Protein AF-A0A5B0EFL8-F1 (afdb_monomer_lite)

Structure (mmCIF, N/CA/C/O backbone):
data_AF-A0A5B0EFL8-F1
#
_entry.id   AF-A0A5B0EFL8-F1
#
loop_
_atom_site.group_PDB
_atom_site.id
_atom_site.type_symbol
_atom_site.label_atom_id
_atom_site.label_alt_id
_atom_site.label_comp_id
_atom_site.label_asym_id
_atom_site.label_entity_id
_atom_site.label_seq_id
_atom_site.pdbx_PDB_ins_code
_atom_site.Cartn_x
_atom_site.Cartn_y
_atom_site.Cartn_z
_atom_site.occupancy
_atom_site.B_iso_or_equiv
_atom_site.auth_seq_id
_atom_site.auth_comp_id
_atom_site.auth_asym_id
_atom_site.auth_atom_id
_atom_site.pdbx_PDB_model_num
ATOM 1 N N . MET A 1 1 ? -24.958 27.674 -2.130 1.00 35.22 1 MET A N 1
ATOM 2 C CA . MET A 1 1 ? -24.716 26.488 -1.284 1.00 35.22 1 MET A CA 1
ATOM 3 C C . MET A 1 1 ? -23.571 26.845 -0.361 1.00 35.22 1 MET A C 1
ATOM 5 O O . MET A 1 1 ? -22.534 27.268 -0.853 1.00 35.22 1 MET A O 1
ATOM 9 N N . LEU A 1 2 ? -23.809 26.840 0.949 1.00 29.62 2 LEU A N 1
ATOM 10 C CA . LEU A 1 2 ? -22.799 27.182 1.948 1.00 29.62 2 LEU A CA 1
ATOM 11 C C . LEU A 1 2 ? -21.729 26.087 1.943 1.00 29.62 2 LEU A C 1
ATOM 13 O O . LEU A 1 2 ? -22.039 24.929 2.210 1.00 29.62 2 LEU A O 1
ATOM 17 N N . SER A 1 3 ? -20.500 26.464 1.591 1.00 31.02 3 SER A N 1
ATOM 18 C CA . SER A 1 3 ? -19.302 25.664 1.837 1.00 31.02 3 SER A CA 1
ATOM 19 C C . SER A 1 3 ? -19.265 25.340 3.331 1.00 31.02 3 SER A C 1
ATOM 21 O O . SER A 1 3 ? -19.205 26.244 4.166 1.00 31.02 3 SER A O 1
ATOM 23 N N . ALA A 1 4 ? -19.389 24.058 3.675 1.00 35.78 4 ALA A N 1
ATOM 24 C CA . ALA A 1 4 ? -19.019 23.597 4.998 1.00 35.78 4 ALA A CA 1
ATOM 25 C C . ALA A 1 4 ? -17.503 23.775 5.078 1.00 35.78 4 ALA A C 1
ATOM 27 O O . ALA A 1 4 ? -16.767 23.024 4.443 1.00 35.78 4 ALA A O 1
ATOM 28 N N . SER A 1 5 ? -17.045 24.808 5.786 1.00 37.91 5 SER A N 1
ATOM 29 C CA . SER A 1 5 ? -15.624 24.985 6.059 1.00 37.91 5 SER A CA 1
ATOM 30 C C . SER A 1 5 ? -15.110 23.693 6.688 1.00 37.91 5 SER A C 1
ATOM 32 O O . SER A 1 5 ? -15.596 23.310 7.760 1.00 37.91 5 SER A O 1
ATOM 34 N N . ALA A 1 6 ? -14.164 23.022 6.027 1.00 47.41 6 ALA A N 1
ATOM 35 C CA . ALA A 1 6 ? -13.347 22.010 6.677 1.00 47.41 6 ALA A CA 1
ATOM 36 C C . ALA A 1 6 ? -12.839 22.629 7.986 1.00 47.41 6 ALA A C 1
ATOM 38 O O . ALA A 1 6 ? -12.359 23.766 7.989 1.00 47.41 6 ALA A O 1
ATOM 39 N N . GLY A 1 7 ? -13.070 21.955 9.115 1.00 50.75 7 GLY A N 1
ATOM 40 C CA . GLY A 1 7 ? -12.547 22.438 10.389 1.00 50.75 7 GLY A CA 1
ATOM 41 C C . GLY A 1 7 ? -11.042 22.636 10.244 1.00 50.75 7 GLY A C 1
ATOM 42 O O . GLY A 1 7 ? -10.388 21.802 9.621 1.00 50.75 7 GLY A O 1
ATOM 43 N N . ALA A 1 8 ? -10.510 23.743 10.770 1.00 55.50 8 ALA A N 1
ATOM 44 C CA . ALA A 1 8 ? -9.067 23.932 10.820 1.00 55.50 8 ALA A CA 1
ATOM 45 C C . ALA A 1 8 ? -8.446 22.698 11.484 1.00 55.50 8 ALA A C 1
ATOM 47 O O . ALA A 1 8 ? -8.938 22.237 12.519 1.00 55.50 8 ALA A O 1
ATOM 48 N N . ALA A 1 9 ? -7.437 22.126 10.840 1.00 62.19 9 ALA A N 1
ATOM 49 C CA . ALA A 1 9 ? -6.835 20.911 11.337 1.00 62.19 9 ALA A CA 1
ATOM 50 C C . ALA A 1 9 ? -6.060 21.182 12.642 1.00 62.19 9 ALA A C 1
ATOM 52 O O . ALA A 1 9 ? -5.507 22.272 12.810 1.00 62.19 9 ALA A O 1
ATOM 53 N N . PRO A 1 10 ? -6.072 20.236 13.595 1.00 71.56 10 PRO A N 1
ATOM 54 C CA . PRO A 1 10 ? -5.514 20.453 14.920 1.00 71.56 10 PRO A CA 1
ATOM 55 C C . PRO A 1 10 ? -3.985 20.549 14.897 1.00 71.56 10 PRO A C 1
ATOM 57 O O . PRO A 1 10 ? -3.297 19.889 14.111 1.00 71.56 10 PRO A O 1
ATOM 60 N N . THR A 1 11 ? -3.438 21.328 15.832 1.00 76.62 11 THR A N 1
ATOM 61 C CA . THR A 1 11 ? -2.026 21.191 16.207 1.00 76.62 11 THR A CA 1
ATOM 62 C C . THR A 1 11 ? -1.789 19.809 16.831 1.00 76.62 11 THR A C 1
ATOM 64 O O . THR A 1 11 ? -2.735 19.166 17.289 1.00 76.62 11 THR A O 1
ATOM 67 N N . GLN A 1 12 ? -0.537 19.348 16.907 1.00 74.19 12 GLN A N 1
ATOM 68 C CA . GLN A 1 12 ? -0.219 18.079 17.577 1.00 74.19 12 GLN A CA 1
ATOM 69 C C . GLN A 1 12 ? -0.734 18.041 19.030 1.00 74.19 12 GLN A C 1
ATOM 71 O O . GLN A 1 12 ? -1.305 17.045 19.458 1.00 74.19 12 GLN A O 1
ATOM 76 N N . THR A 1 13 ? -0.623 19.146 19.772 1.00 73.06 13 THR A N 1
ATOM 77 C CA . THR A 1 13 ? -1.128 19.245 21.152 1.00 73.06 13 THR A CA 1
ATOM 78 C C . THR A 1 13 ? -2.651 19.109 21.232 1.00 73.06 13 THR A C 1
ATOM 80 O O . THR A 1 13 ? -3.166 18.446 22.131 1.00 73.06 13 THR A O 1
ATOM 83 N N . ASP A 1 14 ? -3.379 19.718 20.292 1.00 80.31 14 ASP A N 1
ATOM 84 C CA . ASP A 1 14 ? -4.843 19.618 20.240 1.00 80.31 14 ASP A CA 1
ATOM 85 C C . ASP A 1 14 ? -5.295 18.211 19.826 1.00 80.31 14 ASP A C 1
ATOM 87 O O . ASP A 1 14 ? -6.308 17.709 20.319 1.00 80.31 14 ASP A O 1
ATOM 91 N N . TRP A 1 15 ? -4.532 17.566 18.936 1.00 86.00 15 TRP A N 1
ATOM 92 C CA . TRP A 1 15 ? -4.745 16.178 18.541 1.00 86.00 15 TRP A CA 1
ATOM 93 C C . TRP A 1 15 ? -4.615 15.240 19.740 1.00 86.00 15 TRP A C 1
ATOM 95 O O . TRP A 1 15 ? -5.556 14.510 20.035 1.00 86.00 15 TRP A O 1
ATOM 105 N N . GLU A 1 16 ? -3.506 15.315 20.475 1.00 84.25 16 GLU A N 1
ATOM 106 C CA . GLU A 1 16 ? -3.230 14.453 21.629 1.00 84.25 16 GLU A CA 1
ATOM 107 C C . GLU A 1 16 ? -4.337 14.502 22.695 1.00 84.25 16 GLU A C 1
ATOM 109 O O . GLU A 1 16 ? -4.700 13.477 23.270 1.00 84.25 16 GLU A O 1
ATOM 114 N N . ALA A 1 17 ? -4.932 15.675 22.928 1.00 83.25 17 ALA A N 1
ATOM 115 C CA . ALA A 1 17 ? -6.014 15.839 23.899 1.00 83.25 17 ALA A CA 1
ATOM 116 C C . ALA A 1 17 ? -7.379 15.308 23.412 1.00 83.25 17 ALA A C 1
ATOM 118 O O . ALA A 1 17 ? -8.238 14.974 24.230 1.00 83.25 17 ALA A O 1
ATOM 119 N N . GLY A 1 18 ? -7.613 15.283 22.096 1.00 85.25 18 GLY A N 1
ATOM 120 C CA . GLY A 1 18 ? -8.904 14.932 21.492 1.00 85.25 18 GLY A CA 1
ATOM 121 C C . GLY A 1 18 ? -8.961 13.550 20.836 1.00 85.25 18 GLY A C 1
ATOM 122 O O . GLY A 1 18 ? -10.064 13.071 20.529 1.00 85.25 18 GLY A O 1
ATOM 123 N N . ALA A 1 19 ? -7.798 12.935 20.613 1.00 91.25 19 ALA A N 1
ATOM 124 C CA . ALA A 1 19 ? -7.632 11.668 19.926 1.00 91.25 19 ALA A CA 1
ATOM 125 C C . ALA A 1 19 ? -8.473 10.566 20.573 1.00 91.25 19 ALA A C 1
ATOM 127 O O . ALA A 1 19 ? -8.547 10.424 21.795 1.00 91.25 19 ALA A O 1
ATOM 128 N N . TYR A 1 20 ? -9.135 9.778 19.733 1.00 95.88 20 TYR A N 1
ATOM 129 C CA . TYR A 1 20 ? -9.899 8.633 20.194 1.00 95.88 20 TYR A CA 1
ATOM 130 C C . TYR A 1 20 ? -8.955 7.447 20.398 1.00 95.88 20 TYR A C 1
ATOM 132 O O . TYR A 1 20 ? -8.673 6.716 19.452 1.00 95.88 20 TYR A O 1
ATOM 140 N N . ARG A 1 21 ? -8.428 7.297 21.618 1.00 96.06 21 ARG A N 1
ATOM 141 C CA . ARG A 1 21 ? -7.567 6.165 21.972 1.00 96.06 21 ARG A CA 1
ATOM 142 C C . ARG A 1 21 ? -8.402 4.959 22.376 1.00 96.06 21 ARG A C 1
ATOM 144 O O . ARG A 1 21 ? -9.306 5.102 23.194 1.00 96.06 21 ARG A O 1
ATOM 151 N N . GLY A 1 22 ? -8.109 3.801 21.800 1.00 96.25 22 GLY A N 1
ATOM 152 C CA . GLY A 1 22 ? -8.983 2.644 21.923 1.00 96.25 22 GLY A CA 1
ATOM 153 C C . GLY A 1 22 ? -8.516 1.434 21.129 1.00 96.25 22 GLY A C 1
ATOM 154 O O . GLY A 1 22 ? -7.419 1.434 20.579 1.00 96.25 22 GLY A O 1
ATOM 155 N N . ALA A 1 23 ? -9.367 0.418 21.048 1.00 96.69 23 ALA A N 1
ATOM 156 C CA . ALA A 1 23 ? -9.103 -0.817 20.315 1.00 96.69 23 ALA A CA 1
ATOM 157 C C . ALA A 1 23 ? -10.392 -1.377 19.695 1.00 96.69 23 ALA A C 1
ATOM 159 O O . ALA A 1 23 ? -11.478 -0.842 19.891 1.00 96.69 23 ALA A O 1
ATOM 160 N N . VAL A 1 24 ? -10.270 -2.461 18.933 1.00 97.50 24 VAL A N 1
ATOM 161 C CA . VAL A 1 24 ? -11.430 -3.248 18.494 1.00 97.50 24 VAL A CA 1
ATOM 162 C C . VAL A 1 24 ? -12.003 -4.008 19.697 1.00 97.50 24 VAL A C 1
ATOM 164 O O . VAL A 1 24 ? -11.246 -4.594 20.469 1.00 97.50 24 VAL A O 1
ATOM 167 N N . ASP A 1 25 ? -13.329 -4.021 19.839 1.00 98.06 25 ASP A N 1
ATOM 168 C CA . ASP A 1 25 ? -14.038 -4.725 20.913 1.00 98.06 25 ASP A CA 1
ATOM 169 C C . ASP A 1 25 ? -14.225 -6.199 20.533 1.00 98.06 25 ASP A C 1
ATOM 171 O O . ASP A 1 25 ? -15.032 -6.539 19.663 1.00 98.06 25 ASP A O 1
ATOM 175 N N . VAL A 1 26 ? -13.451 -7.087 21.152 1.00 96.69 26 VAL A N 1
ATOM 176 C CA . VAL A 1 26 ? -13.504 -8.528 20.884 1.00 96.69 26 VAL A CA 1
ATOM 177 C C . VAL A 1 26 ? -14.197 -9.228 22.045 1.00 96.69 26 VAL A C 1
ATOM 179 O O . VAL A 1 26 ? -13.673 -9.292 23.155 1.00 96.69 26 VAL A O 1
ATOM 182 N N . VAL A 1 27 ? -15.363 -9.812 21.771 1.00 95.56 27 VAL A N 1
ATOM 183 C CA . VAL A 1 27 ? -16.124 -10.584 22.755 1.00 95.56 27 VAL A CA 1
ATOM 184 C C . VAL A 1 27 ? -15.704 -12.044 22.657 1.00 95.56 27 VAL A C 1
ATOM 186 O O . VAL A 1 27 ? -16.065 -12.745 21.708 1.00 95.56 27 VAL A O 1
ATOM 189 N N . GLU A 1 28 ? -14.930 -12.509 23.635 1.00 91.50 28 GLU A N 1
ATOM 190 C CA . GLU A 1 28 ? -14.456 -13.892 23.694 1.00 91.50 28 GLU A CA 1
ATOM 191 C C . GLU A 1 28 ? -15.612 -14.905 23.746 1.00 91.50 28 GLU A C 1
ATOM 193 O O . GLU A 1 28 ? -16.683 -14.655 24.305 1.00 91.50 28 GLU A O 1
ATOM 198 N N . SER A 1 29 ? -15.389 -16.085 23.166 1.00 83.50 29 SER A N 1
ATOM 199 C CA . SER A 1 29 ? -16.346 -17.189 23.243 1.00 83.50 29 SER A CA 1
ATOM 200 C C . SER A 1 29 ? -16.198 -17.953 24.562 1.00 83.50 29 SER A C 1
ATOM 202 O O . SER A 1 29 ? -15.108 -18.399 24.912 1.00 83.50 29 SER A O 1
ATOM 204 N N . ASN A 1 30 ? -17.310 -18.187 25.266 1.00 71.00 30 ASN A N 1
ATOM 205 C CA . ASN A 1 30 ? -17.339 -18.913 26.546 1.00 71.00 30 ASN A CA 1
ATOM 206 C C . ASN A 1 30 ? -17.584 -20.436 26.405 1.00 71.00 30 ASN A C 1
ATOM 208 O O . ASN A 1 30 ? -17.946 -21.101 27.378 1.00 71.00 30 ASN A O 1
ATOM 212 N N . GLY A 1 31 ? -17.422 -21.016 25.210 1.00 63.00 31 GLY A N 1
ATOM 213 C CA . GLY A 1 31 ? -17.633 -22.448 24.961 1.00 63.00 31 GLY A CA 1
ATOM 214 C C . GLY A 1 31 ? -17.134 -22.903 23.589 1.00 63.00 31 GLY A C 1
ATOM 215 O O . GLY A 1 31 ? -16.746 -22.073 22.775 1.00 63.00 31 GLY A O 1
ATOM 216 N N . ALA A 1 32 ? -17.154 -24.221 23.336 1.00 56.34 32 ALA A N 1
ATOM 217 C CA . ALA A 1 32 ? -16.738 -24.810 22.060 1.00 56.34 32 ALA A CA 1
ATOM 218 C C . ALA A 1 32 ? -17.628 -24.295 20.920 1.00 56.34 32 ALA A C 1
ATOM 220 O O . ALA A 1 32 ? -18.741 -24.783 20.718 1.00 56.34 32 ALA A O 1
ATOM 221 N N . ASN A 1 33 ? -17.144 -23.277 20.213 1.00 55.66 33 ASN A N 1
ATOM 222 C CA . ASN A 1 33 ? -17.902 -22.589 19.181 1.00 55.66 33 ASN A CA 1
ATOM 223 C C . ASN A 1 33 ? -17.413 -23.069 17.817 1.00 55.66 33 ASN A C 1
ATOM 225 O O . ASN A 1 33 ? -16.315 -22.736 17.385 1.00 55.66 33 ASN A O 1
ATOM 229 N N . ASN A 1 34 ? -18.231 -23.886 17.158 1.00 57.81 34 ASN A N 1
ATOM 230 C CA . ASN A 1 34 ? -17.995 -24.351 15.794 1.00 57.81 34 ASN A CA 1
ATOM 231 C C . ASN A 1 34 ? -18.783 -23.445 14.832 1.00 57.81 34 ASN A C 1
ATOM 233 O O . ASN A 1 34 ? -19.701 -23.898 14.152 1.00 57.81 34 ASN A O 1
ATOM 237 N N . GLN A 1 35 ? -18.531 -22.134 14.911 1.00 69.75 35 GLN A N 1
ATOM 238 C CA . GLN A 1 35 ? -19.211 -21.149 14.074 1.00 69.75 35 GLN A CA 1
ATOM 239 C C . GLN A 1 35 ? -18.484 -21.005 12.740 1.00 69.75 35 GLN A C 1
ATOM 241 O O . GLN A 1 35 ? -17.308 -20.655 12.698 1.00 69.75 35 GLN A O 1
ATOM 246 N N . ASP A 1 36 ? -19.224 -21.218 11.654 1.00 87.25 36 ASP A N 1
ATOM 247 C CA . ASP A 1 36 ? -18.754 -21.001 10.280 1.00 87.25 36 ASP A CA 1
ATOM 248 C C . ASP A 1 36 ? -18.812 -19.509 9.877 1.00 87.25 36 ASP A C 1
ATOM 250 O O . ASP A 1 36 ? -18.511 -19.139 8.739 1.00 87.25 36 ASP A O 1
ATOM 254 N N . SER A 1 37 ? -19.218 -18.636 10.804 1.00 93.00 37 SER A N 1
ATOM 255 C CA . SER A 1 37 ? -19.466 -17.211 10.593 1.00 93.00 37 SER A CA 1
ATOM 256 C C . SER A 1 37 ? -18.965 -16.373 11.769 1.00 93.00 37 SER A C 1
ATOM 258 O O . SER A 1 37 ? -19.219 -16.702 12.925 1.00 93.00 37 SER A O 1
ATOM 260 N N . LEU A 1 38 ? -18.305 -15.255 11.472 1.00 95.56 38 LEU A N 1
ATOM 261 C CA . LEU A 1 38 ? -17.997 -14.199 12.426 1.00 95.56 38 LEU A CA 1
ATOM 262 C C . LEU A 1 38 ? -19.050 -13.099 12.311 1.00 95.56 38 LEU A C 1
ATOM 264 O O . LEU A 1 38 ? -19.380 -12.649 11.214 1.00 95.56 38 LEU A O 1
ATOM 268 N N . GLN A 1 39 ? -19.527 -12.632 13.454 1.00 97.44 39 GLN A N 1
ATOM 269 C CA . GLN A 1 39 ? -20.514 -11.566 13.553 1.00 97.44 39 GLN A CA 1
ATOM 270 C C . GLN A 1 39 ? -19.994 -10.417 14.413 1.00 97.44 39 GLN A C 1
ATOM 272 O O . GLN A 1 39 ? -19.024 -10.557 15.161 1.00 97.44 39 GLN A O 1
ATOM 277 N N . GLY A 1 40 ? -20.670 -9.280 14.340 1.00 98.12 40 GLY A N 1
ATOM 278 C CA . GLY A 1 40 ? -20.381 -8.152 15.210 1.00 98.12 40 GLY A CA 1
ATOM 279 C C . GLY A 1 40 ? -21.231 -6.939 14.894 1.00 98.12 40 GLY A C 1
ATOM 280 O O . GLY A 1 40 ? -22.156 -6.996 14.080 1.00 98.12 40 GLY A O 1
ATOM 281 N N . VAL A 1 41 ? -20.906 -5.833 15.554 1.00 98.69 41 VAL A N 1
ATOM 282 C CA . VAL A 1 41 ? -21.591 -4.552 15.395 1.00 98.69 41 VAL A CA 1
ATOM 283 C C . VAL A 1 41 ? -20.576 -3.459 15.091 1.00 98.69 41 VAL A C 1
ATOM 285 O O . VAL A 1 41 ? -19.554 -3.348 15.759 1.00 98.69 41 VAL A O 1
ATOM 288 N N . VAL A 1 42 ? -20.863 -2.618 14.104 1.00 98.81 42 VAL A N 1
ATOM 289 C CA . VAL A 1 42 ? -20.188 -1.325 13.948 1.00 98.81 42 VAL A CA 1
ATOM 290 C C . VAL A 1 42 ? -21.038 -0.282 14.664 1.00 98.81 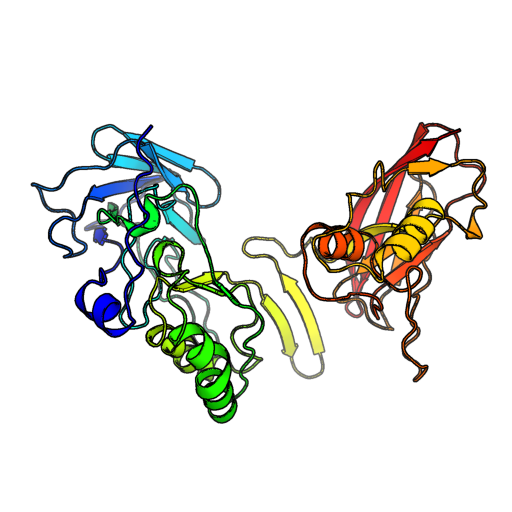42 VAL A C 1
ATOM 292 O O . VAL A 1 42 ? -22.233 -0.180 14.378 1.00 98.81 42 VAL A O 1
ATOM 295 N N . PHE A 1 43 ? -20.470 0.479 15.596 1.00 98.62 43 PHE A N 1
ATOM 296 C CA . PHE A 1 43 ? -21.246 1.372 16.463 1.00 98.62 43 PHE A CA 1
ATOM 297 C C . PHE A 1 43 ? -20.586 2.730 16.687 1.00 98.62 43 PHE A C 1
ATOM 299 O O . PHE A 1 43 ? -19.385 2.904 16.501 1.00 98.62 43 PHE A O 1
ATOM 306 N N . ASP A 1 44 ? -21.426 3.700 17.038 1.00 98.25 44 ASP A N 1
ATOM 307 C CA . ASP A 1 44 ? -21.050 5.052 17.435 1.00 98.25 44 ASP A CA 1
ATOM 308 C C . ASP A 1 44 ? -20.638 5.022 18.913 1.00 98.25 44 ASP A C 1
ATOM 310 O O . ASP A 1 44 ? -21.500 5.095 19.792 1.00 98.25 44 ASP A O 1
ATOM 314 N N . ASP A 1 45 ? -19.338 4.859 19.165 1.00 98.06 45 ASP A N 1
ATOM 315 C CA . ASP A 1 45 ? -18.744 4.906 20.499 1.00 98.06 45 ASP A CA 1
ATOM 316 C C . ASP A 1 45 ? -18.671 6.369 20.956 1.00 98.06 45 ASP A C 1
ATOM 318 O O . ASP A 1 45 ? -17.755 7.147 20.638 1.00 98.06 45 ASP A O 1
ATOM 322 N N . THR A 1 46 ? -19.723 6.770 21.660 1.00 96.62 46 THR A N 1
ATOM 323 C CA . THR A 1 46 ? -19.939 8.157 22.075 1.00 96.62 46 THR A CA 1
ATOM 324 C C . THR A 1 46 ? -19.164 8.503 23.336 1.00 96.62 46 THR A C 1
ATOM 326 O O . THR A 1 46 ? -18.851 9.677 23.556 1.00 96.62 46 THR A O 1
ATOM 329 N N . ASN A 1 47 ? -18.861 7.501 24.164 1.00 95.88 47 ASN A N 1
ATOM 330 C CA . ASN A 1 47 ? -18.127 7.680 25.412 1.00 95.88 47 ASN A CA 1
ATOM 331 C C . ASN A 1 47 ? -16.618 7.402 25.260 1.00 95.88 47 ASN A C 1
ATOM 333 O O . ASN A 1 47 ? -15.851 7.751 26.159 1.00 95.88 47 ASN A O 1
ATOM 337 N N . LYS A 1 48 ? -16.206 6.881 24.098 1.00 96.81 48 LYS A N 1
ATOM 338 C CA . LYS A 1 48 ? -14.832 6.571 23.704 1.00 96.81 48 LYS A CA 1
ATOM 339 C C . LYS A 1 48 ? -14.177 5.495 24.577 1.00 96.81 48 LYS A C 1
ATOM 341 O O . LYS A 1 48 ? -12.982 5.596 24.856 1.00 96.81 48 LYS A O 1
ATOM 346 N N . ASN A 1 49 ? -14.927 4.490 25.025 1.00 96.88 49 ASN A N 1
ATOM 347 C CA . ASN A 1 49 ? -14.404 3.395 25.851 1.00 96.88 49 ASN A CA 1
ATOM 348 C C . ASN A 1 49 ? -14.019 2.132 25.056 1.00 96.88 49 ASN A C 1
ATOM 350 O O . ASN A 1 49 ? -13.453 1.213 25.644 1.00 96.88 49 ASN A O 1
ATOM 354 N N . SER A 1 50 ? -14.285 2.101 23.746 1.00 97.38 50 SER A N 1
ATOM 355 C CA . SER A 1 50 ? -14.053 0.965 22.844 1.00 97.38 50 SER A CA 1
ATOM 356 C C . SER A 1 50 ? -14.815 -0.309 23.199 1.00 97.38 50 SER A C 1
ATOM 358 O O . SER A 1 50 ? -14.352 -1.393 22.866 1.00 97.38 50 SER A O 1
ATOM 360 N N . VAL A 1 51 ? -15.959 -0.209 23.871 1.00 97.38 51 VAL A N 1
ATOM 361 C CA . VAL A 1 51 ? -16.791 -1.350 24.263 1.00 97.38 51 VAL A CA 1
ATOM 362 C C . VAL A 1 51 ? -18.226 -1.057 23.867 1.00 97.38 51 VAL A C 1
ATOM 364 O O . VAL A 1 51 ? -18.737 0.017 24.156 1.00 97.38 51 VAL A O 1
ATOM 367 N N . LEU A 1 52 ? -18.899 -2.013 23.224 1.00 97.38 52 LEU A N 1
ATOM 368 C CA . LEU A 1 52 ? -20.295 -1.820 22.844 1.00 97.38 52 LEU A CA 1
ATOM 369 C C . LEU A 1 52 ? -21.199 -1.735 24.085 1.00 97.38 52 LEU A C 1
ATOM 371 O O . LEU A 1 52 ? -21.533 -2.753 24.700 1.00 97.38 52 LEU A O 1
ATOM 375 N N . ASP A 1 53 ? -21.666 -0.529 24.403 1.00 96.06 53 ASP A N 1
ATOM 376 C CA . ASP A 1 53 ? -22.619 -0.296 25.486 1.00 96.06 53 ASP A CA 1
ATOM 377 C C . ASP A 1 53 ? -24.083 -0.356 25.010 1.00 96.06 53 ASP A C 1
ATOM 379 O O . ASP A 1 53 ? -24.437 -0.035 23.875 1.00 96.06 53 ASP A O 1
ATOM 383 N N . GLY A 1 54 ? -25.001 -0.725 25.911 1.00 93.38 54 GLY A N 1
ATOM 384 C CA . GLY A 1 54 ? -26.422 -0.916 25.572 1.00 93.38 54 GLY A CA 1
ATOM 385 C C . GLY A 1 54 ? -27.178 0.350 25.135 1.00 93.38 54 GLY A C 1
ATOM 386 O O . GLY A 1 54 ? -28.301 0.251 24.640 1.00 93.38 54 GLY A O 1
ATOM 387 N N . ASN A 1 55 ? -26.603 1.536 25.341 1.00 92.25 55 ASN A N 1
ATOM 388 C CA . ASN A 1 55 ? -27.139 2.830 24.912 1.00 92.25 55 ASN A CA 1
ATOM 389 C C . ASN A 1 55 ? -26.494 3.358 23.621 1.00 92.25 55 ASN A C 1
ATOM 391 O O . ASN A 1 55 ? -26.918 4.409 23.133 1.00 92.25 55 ASN A O 1
ATOM 395 N N . GLU A 1 56 ? -25.495 2.665 23.078 1.00 96.44 56 GLU A N 1
ATOM 396 C CA . GLU A 1 56 ? -24.777 3.104 21.890 1.00 96.44 56 GLU A CA 1
ATOM 397 C C . GLU A 1 56 ? -25.446 2.635 20.609 1.00 96.44 56 GLU A C 1
ATOM 399 O O . GLU A 1 56 ? -26.083 1.582 20.513 1.00 96.44 56 GLU A O 1
ATOM 404 N N . ARG A 1 57 ? -25.372 3.504 19.606 1.00 97.19 57 ARG A N 1
ATOM 405 C CA . ARG A 1 57 ? -26.131 3.345 18.376 1.00 97.19 57 ARG A CA 1
ATOM 406 C C . ARG A 1 57 ? -25.284 2.606 17.353 1.00 97.19 57 ARG A C 1
ATOM 408 O O . ARG A 1 57 ? -24.218 3.079 16.974 1.00 97.19 57 ARG A O 1
ATOM 415 N N . GLY A 1 58 ? -25.823 1.523 16.806 1.00 97.75 58 GLY A N 1
ATOM 416 C CA . GLY A 1 58 ? -25.249 0.878 15.630 1.00 97.75 58 GLY A CA 1
ATOM 417 C C . GLY A 1 58 ? -25.225 1.784 14.393 1.00 97.75 58 GLY A C 1
ATOM 418 O O . GLY A 1 58 ? -26.127 2.597 14.155 1.00 97.75 58 GLY A O 1
ATOM 419 N N . LEU A 1 59 ? -24.186 1.638 13.580 1.00 98.19 59 LEU A N 1
ATOM 420 C CA . LEU A 1 59 ? -23.971 2.400 12.359 1.00 98.19 59 LEU A CA 1
ATOM 421 C C . LEU A 1 59 ? -24.454 1.600 11.156 1.00 98.19 59 LEU A C 1
ATOM 423 O O . LEU A 1 59 ? -23.825 0.624 10.770 1.00 98.19 59 LEU A O 1
ATOM 427 N N . ASN A 1 60 ? -25.568 2.032 10.568 1.00 98.12 60 ASN A N 1
ATOM 428 C CA . ASN A 1 60 ? -26.137 1.457 9.349 1.00 98.12 60 ASN A CA 1
ATOM 429 C C . ASN A 1 60 ? -25.310 1.821 8.111 1.00 98.12 60 ASN A C 1
ATOM 431 O O . ASN A 1 60 ? -24.939 2.986 7.948 1.00 98.12 60 ASN A O 1
ATOM 435 N N . GLY A 1 61 ? -25.098 0.857 7.217 1.00 97.44 61 GLY A N 1
ATOM 436 C CA . GLY A 1 61 ? -24.419 1.078 5.942 1.00 97.44 61 GLY A CA 1
ATOM 437 C C . GLY A 1 61 ? -22.891 1.130 6.019 1.00 97.44 61 GLY A C 1
ATOM 438 O O . GLY A 1 61 ? -22.261 1.490 5.029 1.00 97.44 61 GLY A O 1
ATOM 439 N N . ALA A 1 62 ? -22.289 0.799 7.162 1.00 98.00 62 ALA A N 1
ATOM 440 C CA . ALA A 1 62 ? -20.847 0.608 7.265 1.00 98.00 62 ALA A CA 1
ATOM 441 C C . ALA A 1 62 ? -20.446 -0.704 6.577 1.00 98.00 62 ALA A C 1
ATOM 443 O O . ALA A 1 62 ? -21.196 -1.680 6.598 1.00 98.00 62 ALA A O 1
ATOM 444 N N . GLU A 1 63 ? -19.265 -0.735 5.969 1.00 97.88 63 GLU A N 1
ATOM 445 C CA . GLU A 1 63 ? -18.758 -1.925 5.287 1.00 97.88 63 GLU A CA 1
ATOM 446 C C . GLU A 1 63 ? -17.707 -2.624 6.145 1.00 97.88 63 GLU A C 1
ATOM 448 O O . GLU A 1 63 ? -16.786 -1.990 6.660 1.00 97.88 63 GLU A O 1
ATOM 453 N N . VAL A 1 64 ? -17.837 -3.941 6.272 1.00 97.56 64 VAL A N 1
ATOM 454 C CA . VAL A 1 64 ? -16.883 -4.807 6.967 1.00 97.56 64 VAL A CA 1
ATOM 455 C C . VAL A 1 64 ? -16.451 -5.913 6.016 1.00 97.56 64 VAL A C 1
ATOM 457 O O . VAL A 1 64 ? -17.282 -6.507 5.330 1.00 97.56 64 VAL A O 1
ATOM 460 N N . SER A 1 65 ? -15.154 -6.198 5.962 1.00 94.44 65 SER A N 1
ATOM 461 C CA . SER A 1 65 ? -14.578 -7.196 5.063 1.00 94.44 65 SER A CA 1
ATOM 462 C C . SER A 1 65 ? -13.696 -8.183 5.811 1.00 94.44 65 SER A C 1
ATOM 464 O O . SER A 1 65 ? -12.998 -7.809 6.746 1.00 94.44 65 SER A O 1
ATOM 466 N N . ASN A 1 66 ? -13.693 -9.440 5.366 1.00 86.44 66 ASN A N 1
ATOM 467 C CA . ASN A 1 66 ? -12.730 -10.469 5.783 1.00 86.44 66 ASN A CA 1
ATOM 468 C C . ASN A 1 66 ? -11.644 -10.722 4.713 1.00 86.44 66 ASN A C 1
ATOM 470 O O . ASN A 1 66 ? -11.034 -11.790 4.670 1.00 86.44 66 ASN A O 1
ATOM 474 N N . GLY A 1 67 ? -11.482 -9.791 3.766 1.00 83.31 67 GLY A N 1
ATOM 475 C CA . GLY A 1 67 ? -10.577 -9.912 2.618 1.00 83.31 67 GLY A CA 1
ATOM 476 C C . GLY A 1 67 ? -11.123 -10.737 1.444 1.00 83.31 67 GLY A C 1
ATOM 477 O O . GLY A 1 67 ? -10.553 -10.682 0.360 1.00 83.31 67 GLY A O 1
ATOM 478 N N . ARG A 1 68 ? -12.233 -11.473 1.614 1.00 83.88 68 ARG A N 1
ATOM 479 C CA . ARG A 1 68 ? -12.890 -12.252 0.537 1.00 83.88 68 ARG A CA 1
ATOM 480 C C . ARG A 1 68 ? -14.330 -11.828 0.266 1.00 83.88 68 ARG A C 1
ATOM 482 O O . ARG A 1 68 ? -14.829 -11.984 -0.849 1.00 83.88 68 ARG A O 1
ATOM 489 N N . LYS A 1 69 ? -15.028 -11.358 1.294 1.00 82.25 69 LYS A N 1
ATOM 490 C CA . LYS A 1 69 ? -16.421 -10.913 1.258 1.00 82.25 69 LYS A CA 1
ATOM 491 C C . LYS A 1 69 ? -16.544 -9.586 1.982 1.00 82.25 69 LYS A C 1
ATOM 493 O O . LYS A 1 69 ? -15.807 -9.333 2.929 1.00 82.25 69 LYS A O 1
ATOM 498 N N . ILE A 1 70 ? -17.510 -8.793 1.535 1.00 92.12 70 ILE A N 1
ATOM 499 C CA . ILE A 1 70 ? -17.912 -7.535 2.155 1.00 92.12 70 ILE A CA 1
ATOM 500 C C . ILE A 1 70 ? -19.339 -7.722 2.670 1.00 92.12 70 ILE A C 1
ATOM 502 O O . ILE A 1 70 ? -20.195 -8.233 1.944 1.00 92.12 70 ILE A O 1
ATOM 506 N N . ALA A 1 71 ? -19.577 -7.319 3.913 1.00 95.06 71 ALA A N 1
ATOM 507 C CA . ALA A 1 71 ? -20.890 -7.214 4.525 1.00 95.06 71 ALA A CA 1
ATOM 508 C C . ALA A 1 71 ? -21.195 -5.740 4.799 1.00 95.06 71 ALA A C 1
ATOM 510 O O . ALA A 1 71 ? -20.352 -5.008 5.319 1.00 95.06 71 ALA A O 1
ATOM 511 N N . THR A 1 72 ? -22.408 -5.313 4.460 1.00 97.81 72 THR A N 1
ATOM 512 C CA . THR A 1 72 ? -22.922 -3.987 4.809 1.00 97.81 72 THR A CA 1
ATOM 513 C C . THR A 1 72 ? -23.772 -4.112 6.063 1.00 97.81 72 THR A C 1
ATOM 515 O O . THR A 1 72 ? -24.667 -4.958 6.116 1.00 97.81 72 THR A O 1
ATOM 518 N N . THR A 1 73 ? -23.499 -3.286 7.066 1.00 98.62 73 THR A N 1
ATOM 519 C CA . THR A 1 73 ? -24.213 -3.331 8.340 1.00 98.62 73 THR A CA 1
ATOM 520 C C . THR A 1 73 ? -25.675 -2.921 8.202 1.00 98.62 73 THR A C 1
ATOM 522 O O . THR A 1 73 ? -26.024 -2.036 7.416 1.00 98.62 73 THR A O 1
ATOM 525 N N . ASP A 1 74 ? -26.536 -3.547 9.003 1.00 98.44 74 ASP A N 1
ATOM 526 C CA . ASP A 1 74 ? -27.968 -3.254 9.036 1.00 98.44 74 ASP A CA 1
ATOM 527 C C . ASP A 1 74 ? -28.321 -2.002 9.871 1.00 98.44 74 ASP A C 1
ATOM 529 O O . ASP A 1 74 ? -27.464 -1.289 10.393 1.00 98.44 74 ASP A O 1
ATOM 533 N N . ALA A 1 75 ? -29.620 -1.737 10.061 1.00 97.50 75 ALA A N 1
ATOM 534 C CA . ALA A 1 75 ? -30.111 -0.605 10.854 1.00 97.50 75 ALA A CA 1
ATOM 535 C C . ALA A 1 75 ? -29.639 -0.594 12.325 1.00 97.50 75 ALA A C 1
ATOM 537 O O . ALA A 1 75 ? -29.693 0.454 12.969 1.00 97.50 75 ALA A O 1
ATOM 538 N N . LYS A 1 76 ? -29.205 -1.741 12.859 1.00 97.56 76 LYS A N 1
ATOM 539 C CA . LYS A 1 76 ? -28.636 -1.898 14.202 1.00 97.56 76 LYS A CA 1
ATOM 540 C C . LYS A 1 76 ? -27.106 -1.952 14.180 1.00 97.56 76 LYS A C 1
ATOM 542 O O . LYS A 1 76 ? -26.510 -2.235 15.212 1.00 97.56 76 LYS A O 1
ATOM 547 N N . GLY A 1 77 ? -26.470 -1.700 13.038 1.00 98.38 77 GLY A N 1
ATOM 548 C CA . GLY A 1 77 ? -25.023 -1.796 12.867 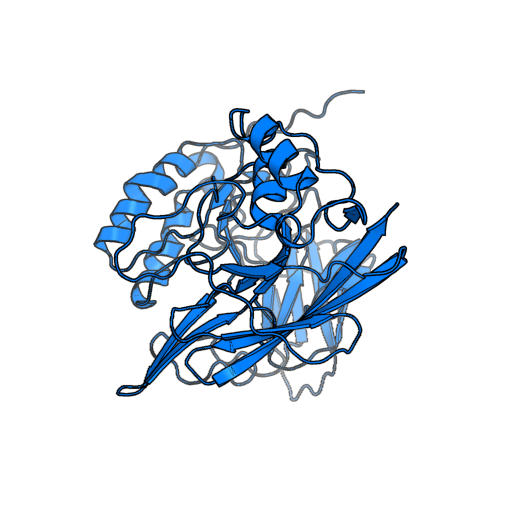1.00 98.38 77 GLY A CA 1
ATOM 549 C C . GLY A 1 77 ? -24.496 -3.228 12.796 1.00 98.38 77 GLY A C 1
ATOM 550 O O . GLY A 1 77 ? -23.284 -3.411 12.802 1.00 98.38 77 GLY A O 1
ATOM 551 N N . SER A 1 78 ? -25.367 -4.238 12.747 1.00 98.62 78 SER A N 1
ATOM 552 C CA . SER A 1 78 ? -24.964 -5.647 12.795 1.00 98.62 78 SER A CA 1
ATOM 553 C C . SER A 1 78 ? -24.444 -6.125 11.439 1.00 98.62 78 SER A C 1
ATOM 555 O O . SER A 1 78 ? -25.003 -5.760 10.404 1.00 98.62 78 SER A O 1
ATOM 557 N N . TYR A 1 79 ? -23.403 -6.958 11.448 1.00 98.50 79 TYR A N 1
ATOM 558 C CA . TYR A 1 79 ? -22.862 -7.636 10.269 1.00 98.50 79 TYR A CA 1
ATOM 559 C C . TYR A 1 79 ? -22.564 -9.112 10.564 1.00 98.50 79 TYR A C 1
ATOM 561 O O . TYR A 1 79 ? -22.375 -9.509 11.714 1.00 98.50 79 TYR A O 1
ATOM 569 N N . GLU A 1 80 ? -22.480 -9.907 9.499 1.00 98.25 80 GLU A N 1
ATOM 570 C CA . GLU A 1 80 ? -22.079 -11.311 9.538 1.00 98.25 80 GLU A CA 1
ATOM 571 C C . GLU A 1 80 ? -21.223 -11.625 8.303 1.00 98.25 80 GLU A C 1
ATOM 573 O O . GLU A 1 80 ? -21.543 -11.216 7.185 1.00 98.25 80 GLU A O 1
ATOM 578 N N . LEU A 1 81 ? -20.113 -12.330 8.506 1.00 94.62 81 LEU A N 1
ATOM 579 C CA . LEU A 1 81 ? -19.165 -12.742 7.474 1.00 94.62 81 LEU A CA 1
ATOM 580 C C . LEU A 1 81 ? -18.808 -14.218 7.667 1.00 94.62 81 LEU A C 1
ATOM 582 O O . LEU A 1 81 ? -18.701 -14.661 8.806 1.00 94.62 81 LEU A O 1
ATOM 586 N N . PRO A 1 82 ? -18.551 -14.991 6.597 1.00 93.00 82 PRO A N 1
ATOM 587 C CA . PRO A 1 82 ? -18.024 -16.342 6.757 1.00 93.00 82 PRO A CA 1
ATOM 588 C C . PRO A 1 82 ? -16.657 -16.297 7.453 1.00 93.00 82 PRO A C 1
ATOM 590 O O . PRO A 1 82 ? -15.798 -15.491 7.082 1.00 93.00 82 PRO A O 1
ATOM 593 N N . ALA A 1 83 ? -16.457 -17.162 8.444 1.00 91.88 83 ALA A N 1
ATOM 594 C CA . ALA A 1 83 ? -15.204 -17.284 9.175 1.00 91.88 83 ALA A CA 1
ATOM 595 C C . ALA A 1 83 ? -14.321 -18.377 8.564 1.00 91.88 83 ALA A C 1
ATOM 597 O O . ALA A 1 83 ? -14.799 -19.421 8.126 1.00 91.88 83 ALA A O 1
ATOM 598 N N . PHE A 1 84 ? -13.017 -18.131 8.525 1.00 86.25 84 PHE A N 1
ATOM 599 C CA . PHE A 1 84 ? -12.010 -19.116 8.141 1.00 86.25 84 PHE A CA 1
ATOM 600 C C . PHE A 1 84 ? -10.694 -18.783 8.837 1.00 86.25 84 PHE A C 1
ATOM 602 O O . PHE A 1 84 ? -10.430 -17.622 9.135 1.00 86.25 84 PHE A O 1
ATOM 609 N N . GLU A 1 85 ? -9.869 -19.791 9.112 1.00 84.56 85 GLU A N 1
ATOM 610 C CA . GLU A 1 85 ? -8.565 -19.579 9.744 1.00 84.56 85 GLU A CA 1
ATOM 611 C C . GLU A 1 85 ? -7.666 -18.663 8.908 1.00 84.56 85 GLU A C 1
ATOM 613 O O . GLU A 1 85 ? -7.727 -18.668 7.675 1.00 84.56 85 GLU A O 1
ATOM 618 N N . ASN A 1 86 ? -6.792 -17.916 9.589 1.00 85.12 86 ASN A N 1
ATOM 619 C CA . ASN A 1 86 ? -5.871 -16.966 8.970 1.00 85.12 86 ASN A CA 1
ATOM 620 C C . ASN A 1 86 ? -6.603 -15.888 8.150 1.00 85.12 86 ASN A C 1
ATOM 622 O O . ASN A 1 86 ? -6.245 -15.585 7.010 1.00 85.12 86 ASN A O 1
ATOM 626 N N . MET A 1 87 ? -7.660 -15.323 8.734 1.00 86.50 87 MET A N 1
ATOM 627 C CA . MET A 1 87 ? -8.373 -14.182 8.164 1.00 86.50 87 MET A CA 1
ATOM 628 C C . MET A 1 87 ? -8.078 -12.905 8.946 1.00 86.50 87 MET A C 1
ATOM 630 O O . MET A 1 87 ? -7.882 -12.929 10.160 1.00 86.50 87 MET A O 1
ATOM 634 N N . THR A 1 88 ? -8.124 -11.773 8.253 1.00 91.12 88 THR A N 1
ATOM 635 C CA . THR A 1 88 ? -8.180 -10.449 8.874 1.00 91.12 88 THR A CA 1
ATOM 636 C C . THR A 1 88 ? -9.550 -9.862 8.581 1.00 91.12 88 THR A C 1
ATOM 638 O O . THR A 1 88 ? -9.927 -9.737 7.416 1.00 91.12 88 THR A O 1
ATOM 641 N N . VAL A 1 89 ? -10.284 -9.493 9.626 1.00 93.69 89 VAL A N 1
ATOM 642 C CA . VAL A 1 89 ? -11.578 -8.818 9.518 1.00 93.69 89 VAL A CA 1
ATOM 643 C C . VAL A 1 89 ? -11.390 -7.353 9.850 1.00 93.69 89 VAL A C 1
ATOM 645 O O . VAL A 1 89 ? -10.765 -7.036 10.855 1.00 93.69 89 VAL A O 1
ATOM 648 N N . PHE A 1 90 ? -11.891 -6.456 9.011 1.00 97.25 90 PHE A N 1
ATOM 649 C CA . PHE A 1 90 ? -11.673 -5.022 9.161 1.00 97.25 90 PHE A CA 1
ATOM 650 C C . PHE A 1 90 ? -12.875 -4.205 8.701 1.00 97.25 90 PHE A C 1
ATOM 652 O O . PHE A 1 90 ? -13.607 -4.608 7.796 1.00 97.25 90 PHE A O 1
ATOM 659 N N . VAL A 1 91 ? -13.050 -3.036 9.314 1.00 97.88 91 VAL A N 1
ATOM 660 C CA . VAL A 1 91 ? -14.070 -2.058 8.927 1.00 97.88 91 VAL A CA 1
ATOM 661 C C . VAL A 1 91 ? -13.495 -1.040 7.942 1.00 97.88 91 VAL A C 1
ATOM 663 O O . VAL A 1 91 ? -12.394 -0.518 8.130 1.00 97.88 91 VAL A O 1
ATOM 666 N N . THR A 1 92 ? -14.255 -0.713 6.900 1.00 94.38 92 THR A N 1
ATOM 667 C CA . THR A 1 92 ? -13.991 0.459 6.062 1.00 94.38 92 THR A CA 1
ATOM 668 C C . THR A 1 92 ? -14.498 1.687 6.801 1.00 94.38 92 THR A C 1
ATOM 670 O O . THR A 1 92 ? -15.703 1.826 7.011 1.00 94.38 92 THR A O 1
ATOM 673 N N . GLN A 1 93 ? -13.590 2.582 7.200 1.00 93.69 93 GLN A N 1
ATOM 674 C CA . GLN A 1 93 ? -13.935 3.805 7.928 1.00 93.69 93 GLN A CA 1
ATOM 675 C C . GLN A 1 93 ? -14.966 4.637 7.135 1.00 93.69 93 GLN A C 1
ATOM 677 O O . GLN A 1 93 ? -14.621 5.187 6.084 1.00 93.69 93 GLN A O 1
ATOM 682 N N . PRO A 1 94 ? -16.212 4.781 7.626 1.00 94.06 94 PRO A N 1
ATOM 683 C CA . PRO A 1 94 ? -17.218 5.583 6.953 1.00 94.06 94 PRO A CA 1
ATOM 684 C C . PRO A 1 94 ? -16.864 7.069 7.014 1.00 94.06 94 PRO A C 1
ATOM 686 O O . PRO A 1 94 ? -16.247 7.558 7.966 1.00 94.06 94 PRO A O 1
ATOM 689 N N . ARG A 1 95 ? -17.326 7.822 6.017 1.00 93.88 95 ARG A N 1
ATOM 690 C CA . ARG A 1 95 ? -17.239 9.285 6.019 1.00 93.88 95 ARG A CA 1
ATOM 691 C C . ARG A 1 95 ? -17.860 9.862 7.296 1.00 93.88 95 ARG A C 1
ATOM 693 O O . ARG A 1 95 ? -18.960 9.468 7.679 1.00 93.88 95 ARG A O 1
ATOM 700 N N . GLY A 1 96 ? -17.180 10.827 7.912 1.00 95.50 96 GLY A N 1
ATOM 701 C CA . GLY A 1 96 ? -17.645 11.475 9.142 1.00 95.50 96 GLY A CA 1
ATOM 702 C C . GLY A 1 96 ? -17.405 10.680 10.419 1.00 95.50 96 GLY A C 1
ATOM 703 O O . GLY A 1 96 ? -17.823 11.121 11.486 1.00 95.50 96 GLY A O 1
ATOM 704 N N . TYR A 1 97 ? -16.738 9.531 10.321 1.00 96.50 97 TYR A N 1
ATOM 705 C CA . TYR A 1 97 ? -16.352 8.694 11.446 1.00 96.50 97 TYR A CA 1
ATOM 706 C C . TYR A 1 97 ? -14.842 8.469 11.460 1.00 96.50 97 TYR A C 1
ATOM 708 O O . TYR A 1 97 ? -14.161 8.638 10.445 1.00 96.50 97 TYR A O 1
ATOM 716 N N . GLN A 1 98 ? -14.320 8.130 12.633 1.00 95.75 98 GLN A N 1
ATOM 717 C CA . GLN A 1 98 ? -12.911 7.857 12.877 1.00 95.75 98 GLN A CA 1
ATOM 718 C C . GLN A 1 98 ? -12.787 6.583 13.715 1.00 95.75 98 GLN A C 1
ATOM 720 O O . GLN A 1 98 ? -13.469 6.440 14.731 1.00 95.75 98 GLN A O 1
ATOM 725 N N . VAL A 1 99 ? -11.916 5.677 13.272 1.00 96.81 99 VAL A N 1
ATOM 726 C CA . VAL A 1 99 ? -11.509 4.487 14.037 1.00 96.81 99 VAL A CA 1
ATOM 727 C C . VAL A 1 99 ? -10.622 4.897 15.213 1.00 96.81 99 VAL A C 1
ATOM 729 O O . VAL A 1 99 ? -9.937 5.925 15.098 1.00 96.81 99 VAL A O 1
ATOM 732 N N . PRO A 1 100 ? -10.602 4.129 16.315 1.00 97.19 100 PRO A N 1
ATOM 733 C CA . PRO A 1 100 ? -9.680 4.398 17.403 1.00 97.19 100 PRO A CA 1
ATOM 734 C C . PRO A 1 100 ? -8.227 4.268 16.947 1.00 97.19 100 PRO A C 1
ATOM 736 O O . PRO A 1 100 ? -7.918 3.674 15.911 1.00 97.19 100 PRO A O 1
ATOM 739 N N . ILE A 1 101 ? -7.332 4.834 17.742 1.00 96.94 101 ILE A N 1
ATOM 740 C CA . ILE A 1 101 ? -5.888 4.680 17.604 1.00 96.94 101 ILE A CA 1
ATOM 741 C C . ILE A 1 101 ? -5.298 4.135 18.905 1.00 96.94 101 ILE A C 1
ATOM 743 O O . ILE A 1 101 ? -5.876 4.317 19.974 1.00 96.94 101 ILE A O 1
ATOM 747 N N . ASP A 1 102 ? -4.139 3.499 18.835 1.00 94.44 102 ASP A N 1
ATOM 748 C CA . ASP A 1 102 ? -3.385 3.130 20.035 1.00 94.44 102 ASP A CA 1
ATOM 749 C C . ASP A 1 102 ? -2.552 4.310 20.573 1.00 94.44 102 ASP A C 1
ATOM 751 O O . ASP A 1 102 ? -2.666 5.449 20.109 1.00 94.44 102 ASP A O 1
ATOM 755 N N . GLU A 1 103 ? -1.719 4.071 21.584 1.00 92.56 103 GLU A N 1
ATOM 756 C CA . GLU A 1 103 ? -0.812 5.067 22.170 1.00 92.56 103 GLU A CA 1
ATOM 757 C C . GLU A 1 103 ? 0.185 5.672 21.170 1.00 92.56 103 GLU A C 1
ATOM 759 O O . GLU A 1 103 ? 0.652 6.791 21.370 1.00 92.56 103 GLU A O 1
ATOM 764 N N . ASN A 1 104 ? 0.462 4.969 20.073 1.00 93.38 104 ASN A N 1
ATOM 765 C CA . ASN A 1 104 ? 1.396 5.368 19.028 1.00 93.38 104 ASN A CA 1
ATOM 766 C C . ASN A 1 104 ? 0.692 5.992 17.817 1.00 93.38 104 ASN A C 1
ATOM 768 O O . ASN A 1 104 ? 1.295 6.170 16.760 1.00 93.38 104 ASN A O 1
ATOM 772 N N . ASN A 1 105 ? -0.584 6.350 17.965 1.00 95.75 105 ASN A N 1
ATOM 773 C CA . ASN A 1 105 ? -1.446 6.878 16.913 1.00 95.75 105 ASN A CA 1
ATOM 774 C C . ASN A 1 105 ? -1.717 5.887 15.766 1.00 95.75 105 ASN A C 1
ATOM 776 O O . ASN A 1 105 ? -2.190 6.297 14.706 1.00 95.75 105 ASN A O 1
ATOM 780 N N . VAL A 1 106 ? -1.487 4.583 15.957 1.00 94.75 106 VAL A N 1
ATOM 781 C CA . VAL A 1 106 ? -1.774 3.572 14.930 1.00 94.75 106 VAL A CA 1
ATOM 782 C C . VAL A 1 106 ? -3.247 3.202 14.962 1.00 94.75 106 VAL A C 1
ATOM 784 O O . VAL A 1 106 ? -3.787 2.835 16.005 1.00 94.75 106 VAL A O 1
ATOM 787 N N . ALA A 1 107 ? -3.899 3.281 13.806 1.00 96.00 107 ALA A N 1
ATOM 788 C CA . ALA A 1 107 ? -5.318 3.000 13.651 1.00 96.00 107 ALA A CA 1
ATOM 789 C C . ALA A 1 107 ? -5.674 1.550 14.019 1.00 96.00 107 ALA A C 1
ATOM 791 O O . ALA A 1 107 ? -5.113 0.601 13.470 1.00 96.00 107 ALA A O 1
ATOM 792 N N . GLN A 1 108 ? -6.681 1.393 14.875 1.00 96.00 108 GLN A N 1
ATOM 793 C CA . GLN A 1 108 ? -7.207 0.121 15.362 1.00 96.00 108 GLN A CA 1
ATOM 794 C C . GLN A 1 108 ? -8.556 -0.158 14.687 1.00 96.00 108 GLN A C 1
ATOM 796 O O . GLN A 1 108 ? -9.603 0.311 15.124 1.00 96.00 108 GLN A O 1
ATOM 801 N N . PHE A 1 109 ? -8.531 -0.874 13.563 1.00 96.00 109 PHE A N 1
ATOM 802 C CA . PHE A 1 109 ? -9.719 -1.074 12.714 1.00 96.00 109 PHE A CA 1
ATOM 803 C C . PHE A 1 109 ? -9.847 -2.492 12.156 1.00 96.00 109 PHE A C 1
ATOM 805 O O . PHE A 1 109 ? -10.672 -2.743 11.275 1.00 96.00 109 PHE A O 1
ATOM 812 N N . PHE A 1 110 ? -9.021 -3.416 12.644 1.00 95.75 110 PHE A N 1
ATOM 813 C CA . PHE A 1 110 ? -9.012 -4.798 12.201 1.00 95.75 110 PHE A CA 1
ATOM 814 C C . PHE A 1 110 ? -8.775 -5.764 13.362 1.00 95.75 110 PHE A C 1
ATOM 816 O O . PHE A 1 110 ? -8.176 -5.414 14.374 1.00 95.75 110 PHE A O 1
ATOM 823 N N . TYR A 1 111 ? -9.216 -6.999 13.167 1.00 95.56 111 TYR A N 1
ATOM 824 C CA . TYR A 1 111 ? -8.960 -8.146 14.020 1.00 95.56 111 TYR A CA 1
ATOM 825 C C . TYR A 1 111 ? -8.381 -9.272 13.164 1.00 95.56 111 TYR A C 1
ATOM 827 O O . TYR A 1 111 ? -8.906 -9.582 12.093 1.00 95.56 111 TYR A O 1
ATOM 835 N N . ASN A 1 112 ? -7.297 -9.889 13.627 1.00 93.06 112 ASN A N 1
ATOM 836 C CA . ASN A 1 112 ? -6.772 -11.106 13.017 1.00 93.06 112 ASN A CA 1
ATOM 837 C C . ASN A 1 112 ? -7.388 -12.312 13.718 1.00 93.06 112 ASN A C 1
ATOM 839 O O . ASN A 1 112 ? -7.397 -12.359 14.942 1.00 93.06 112 ASN A O 1
ATOM 843 N N . TYR A 1 113 ? -7.840 -13.293 12.944 1.00 91.75 113 TYR A N 1
ATOM 844 C CA . TYR A 1 113 ? -8.226 -14.605 13.437 1.00 91.75 113 TYR A CA 1
ATOM 845 C C . TYR A 1 113 ? -7.197 -15.634 12.972 1.00 91.75 113 TYR A C 1
ATOM 847 O O . TYR A 1 113 ? -7.162 -16.034 11.805 1.00 91.75 113 TYR A O 1
ATOM 855 N N . LEU A 1 114 ? -6.335 -16.032 13.901 1.00 89.88 114 LEU A N 1
ATOM 856 C CA . LEU A 1 114 ? -5.247 -16.976 13.695 1.00 89.88 114 LEU A CA 1
ATOM 857 C C . LEU A 1 114 ? -5.161 -17.875 14.939 1.00 89.88 114 LEU A C 1
ATOM 859 O O . LEU A 1 114 ? -4.384 -17.575 15.851 1.00 89.88 114 LEU A O 1
ATOM 863 N N . PRO A 1 115 ? -5.978 -18.946 15.009 1.00 90.56 115 PRO A N 1
ATOM 864 C CA . PRO A 1 115 ? -6.185 -19.715 16.238 1.00 90.56 115 PRO A CA 1
ATOM 865 C C . PRO A 1 115 ? -4.904 -20.198 16.896 1.00 90.56 115 PRO A C 1
ATOM 867 O O . PRO A 1 115 ? -4.717 -19.999 18.092 1.00 90.56 115 PRO A O 1
ATOM 870 N N . GLU A 1 116 ? -4.003 -20.748 16.086 1.00 88.75 116 GLU A N 1
ATOM 871 C CA . GLU A 1 116 ? -2.721 -21.308 16.520 1.00 88.75 116 GLU A CA 1
ATOM 872 C C . GLU A 1 116 ? -1.594 -20.268 16.574 1.00 88.75 116 GLU A C 1
ATOM 874 O O . GLU A 1 116 ? -0.468 -20.575 16.963 1.00 88.75 116 GLU A O 1
ATOM 879 N N . GLY A 1 117 ? -1.882 -19.023 16.193 1.00 84.25 117 GLY A N 1
ATOM 880 C CA . GLY A 1 117 ? -0.884 -17.972 16.069 1.00 84.25 117 GLY A CA 1
ATOM 881 C C . GLY A 1 117 ? 0.079 -18.211 14.907 1.00 84.25 117 GLY A C 1
ATOM 882 O O . GLY A 1 117 ? -0.093 -19.089 14.059 1.00 84.25 117 GLY A O 1
ATOM 883 N N . SER A 1 118 ? 1.097 -17.362 14.835 1.00 79.62 118 SER A N 1
ATOM 884 C CA . SER A 1 118 ? 2.194 -17.534 13.888 1.00 79.62 118 SER A CA 1
ATOM 885 C C . SER A 1 118 ? 3.105 -18.689 14.322 1.00 79.62 118 SER A C 1
ATOM 887 O O . SER A 1 118 ? 3.242 -18.945 15.521 1.00 79.62 118 SER A O 1
ATOM 889 N N . PRO A 1 119 ? 3.802 -19.349 13.378 1.00 81.81 119 PRO A N 1
ATOM 890 C CA . PRO A 1 119 ? 4.923 -20.223 13.707 1.00 81.81 119 PRO A CA 1
ATOM 891 C C . PRO A 1 119 ? 5.956 -19.508 14.586 1.00 81.81 119 PRO A C 1
ATOM 893 O O . PRO A 1 119 ? 5.986 -18.280 14.673 1.00 81.81 119 PRO A O 1
ATOM 896 N N . GLN A 1 120 ? 6.861 -20.267 15.199 1.00 80.19 120 GLN A N 1
ATOM 897 C CA . GLN A 1 120 ? 7.976 -19.658 15.914 1.00 80.19 120 GLN A CA 1
ATOM 898 C C . GLN A 1 120 ? 8.896 -18.927 14.923 1.00 80.19 120 GLN A C 1
ATOM 900 O O . GLN A 1 120 ? 9.544 -19.555 14.086 1.00 80.19 120 GLN A O 1
ATOM 905 N N . LEU A 1 121 ? 8.946 -17.601 15.036 1.00 77.31 121 LEU A N 1
ATOM 906 C CA . LEU A 1 121 ? 9.758 -16.708 14.209 1.00 77.31 121 LEU A CA 1
ATOM 907 C C . LEU A 1 121 ? 10.804 -15.991 15.069 1.00 77.31 121 LEU A C 1
ATOM 909 O O . LEU A 1 121 ? 10.600 -15.790 16.267 1.00 77.31 121 LEU A O 1
ATOM 913 N N . THR A 1 122 ? 11.909 -15.572 14.448 1.00 75.69 122 THR A N 1
ATOM 914 C CA . THR A 1 122 ? 13.030 -14.880 15.114 1.00 75.69 122 THR A CA 1
ATOM 915 C C . THR A 1 122 ? 12.592 -13.633 15.883 1.00 75.69 122 THR A C 1
ATOM 917 O O . THR A 1 122 ? 13.081 -13.394 16.983 1.00 75.69 122 THR A O 1
ATOM 920 N N . TYR A 1 123 ? 11.648 -12.870 15.329 1.00 72.50 123 TYR A N 1
ATOM 921 C CA . TYR A 1 123 ? 11.196 -11.579 15.859 1.00 72.50 123 TYR A CA 1
ATOM 922 C C . TYR A 1 123 ? 9.772 -11.628 16.424 1.00 72.50 123 TYR A C 1
ATOM 924 O O . TYR A 1 123 ? 9.107 -10.606 16.559 1.00 72.50 123 TYR A O 1
ATOM 932 N N . GLY A 1 124 ? 9.292 -12.829 16.749 1.00 71.50 124 GLY A N 1
ATOM 933 C CA . GLY A 1 124 ? 7.902 -13.035 17.134 1.00 71.50 124 GLY A CA 1
ATOM 934 C C . GLY A 1 124 ? 6.945 -12.965 15.943 1.00 71.50 124 GLY A C 1
ATOM 935 O O . GLY A 1 124 ? 7.341 -12.909 14.781 1.00 71.50 124 GLY A O 1
ATOM 936 N N . GLY A 1 125 ? 5.658 -13.042 16.242 1.00 77.50 125 GLY A N 1
ATOM 937 C CA . GLY A 1 125 ? 4.585 -13.031 15.260 1.00 77.50 125 GLY A CA 1
ATOM 938 C C . GLY A 1 125 ? 3.257 -12.773 15.954 1.00 77.50 125 GLY A C 1
ATOM 939 O O . GLY A 1 125 ? 3.218 -12.338 17.105 1.00 77.50 125 GLY A O 1
ATOM 940 N N . ILE A 1 126 ? 2.158 -13.065 15.271 1.00 81.81 126 ILE A N 1
ATOM 941 C CA . ILE A 1 126 ? 0.822 -12.922 15.849 1.00 81.81 126 ILE A CA 1
ATOM 942 C C . ILE A 1 126 ? 0.632 -14.020 16.901 1.00 81.81 126 ILE A C 1
ATOM 944 O O . ILE A 1 126 ? 0.768 -15.205 16.592 1.00 81.81 126 ILE A O 1
ATOM 948 N N . ALA A 1 127 ? 0.330 -13.628 18.139 1.00 87.62 127 ALA A N 1
ATOM 949 C CA . ALA A 1 127 ? 0.005 -14.571 19.203 1.00 87.62 127 ALA A CA 1
ATOM 950 C C . ALA A 1 127 ? -1.253 -15.393 18.848 1.00 87.62 127 ALA A C 1
ATOM 952 O O . ALA A 1 127 ? -2.109 -14.895 18.112 1.00 87.62 127 ALA A O 1
ATOM 953 N N . PRO A 1 128 ? -1.395 -16.626 19.368 1.00 91.31 128 PRO A N 1
ATOM 954 C CA . PRO A 1 128 ? -2.606 -17.418 19.191 1.00 91.31 128 PRO A CA 1
ATOM 955 C C . PRO A 1 128 ? -3.848 -16.625 19.584 1.00 91.31 128 PRO A C 1
ATOM 957 O O . PRO A 1 128 ? -3.969 -16.171 20.721 1.00 91.31 128 PRO A O 1
ATOM 960 N N . THR A 1 129 ? -4.773 -16.457 18.642 1.00 91.75 129 THR A N 1
ATOM 961 C CA . THR A 1 129 ? -6.029 -15.739 18.900 1.00 91.75 129 THR A CA 1
ATOM 962 C C . THR A 1 129 ? -7.045 -16.631 19.606 1.00 91.75 129 THR A C 1
ATOM 964 O O . THR A 1 129 ? -8.059 -16.140 20.092 1.00 91.75 129 THR A O 1
ATOM 967 N N . GLY A 1 130 ? -6.787 -17.943 19.649 1.00 90.88 130 GLY A N 1
ATOM 968 C CA . GLY A 1 130 ? -7.679 -18.933 20.231 1.00 90.88 130 GLY A CA 1
ATOM 969 C C . GLY A 1 130 ? -8.901 -19.216 19.358 1.00 90.88 130 GLY A C 1
ATOM 970 O O . GLY A 1 130 ? -8.858 -19.139 18.129 1.00 90.88 130 GLY A O 1
ATOM 971 N N . GLN A 1 131 ? -10.001 -19.596 20.006 1.00 91.31 131 GLN A N 1
ATOM 972 C CA . GLN A 1 131 ? -11.256 -19.906 19.320 1.00 91.31 131 GLN A CA 1
ATOM 973 C C . GLN A 1 131 ? -11.849 -18.667 18.646 1.00 91.31 131 GLN A C 1
ATOM 975 O O . GLN A 1 131 ? -11.547 -17.538 19.028 1.00 91.31 131 GLN A O 1
ATOM 980 N N . LEU A 1 132 ? -12.716 -18.882 17.652 1.00 92.88 132 LEU A N 1
ATOM 981 C CA . LEU A 1 132 ? -13.424 -17.778 17.009 1.00 92.88 132 LEU A CA 1
ATOM 982 C C . LEU A 1 132 ? -14.223 -16.999 18.075 1.00 92.88 132 LEU A C 1
ATOM 984 O O . LEU A 1 132 ? -14.992 -17.625 18.819 1.00 92.88 132 LEU A O 1
ATOM 988 N N . PRO A 1 133 ? -14.041 -15.670 18.186 1.00 94.19 133 PRO A N 1
ATOM 989 C CA . PRO A 1 133 ? -14.758 -14.870 19.170 1.00 94.19 133 PRO A CA 1
ATOM 990 C C . PRO A 1 133 ? -16.263 -14.873 18.888 1.00 94.19 133 PRO A C 1
ATOM 992 O O . PRO A 1 133 ? -16.704 -15.043 17.752 1.00 94.19 133 PRO A O 1
ATOM 995 N N . GLN A 1 134 ? -17.061 -14.662 19.935 1.00 93.75 134 GLN A N 1
ATOM 996 C CA . GLN A 1 134 ? -18.515 -14.549 19.824 1.00 93.75 134 GLN A CA 1
ATOM 997 C C . GLN A 1 134 ? -18.923 -13.322 18.996 1.00 93.75 134 GLN A C 1
ATOM 999 O O . GLN A 1 134 ? -19.933 -13.360 18.289 1.00 93.75 134 GLN A O 1
ATOM 1004 N N . ALA A 1 135 ? -18.168 -12.229 19.114 1.00 96.44 135 ALA A N 1
ATOM 1005 C CA . ALA A 1 135 ? -18.350 -11.038 18.303 1.00 96.44 135 ALA A CA 1
ATOM 1006 C C . ALA A 1 135 ? -17.043 -10.253 18.154 1.00 96.44 135 ALA A C 1
ATOM 1008 O O . ALA A 1 135 ? -16.212 -10.238 19.061 1.00 96.44 135 ALA A O 1
ATOM 1009 N N . VAL A 1 136 ? -16.902 -9.559 17.027 1.00 98.19 136 VAL A N 1
ATOM 1010 C CA . VAL A 1 136 ? -15.888 -8.517 16.822 1.00 98.19 136 VAL A CA 1
ATOM 1011 C C . VAL A 1 136 ? -16.619 -7.221 16.501 1.00 98.19 136 VAL A C 1
ATOM 1013 O O . VAL A 1 136 ? -17.119 -7.039 15.391 1.00 98.19 136 VAL A O 1
ATOM 1016 N N . ASN A 1 137 ? -16.731 -6.323 17.471 1.00 98.69 137 ASN A N 1
ATOM 1017 C CA . ASN A 1 137 ? -17.395 -5.042 17.281 1.00 98.69 137 ASN A CA 1
ATOM 1018 C C . ASN A 1 137 ? -16.369 -3.957 16.931 1.00 98.69 137 ASN A C 1
ATOM 1020 O O . ASN A 1 137 ? -15.281 -3.884 17.501 1.00 98.69 137 ASN A O 1
ATOM 1024 N N . PHE A 1 138 ? -16.724 -3.100 15.979 1.00 98.75 138 PHE A N 1
ATOM 1025 C CA . PHE A 1 138 ? -15.878 -2.000 15.533 1.00 98.75 138 PHE A CA 1
ATOM 1026 C C . PHE A 1 138 ? -16.425 -0.688 16.088 1.00 98.75 138 PHE A C 1
ATOM 1028 O O . PHE A 1 138 ? -17.436 -0.189 15.574 1.00 98.75 138 PHE A O 1
ATOM 1035 N N . PRO A 1 139 ? -15.778 -0.118 17.114 1.00 98.56 139 PRO A N 1
ATOM 1036 C CA . PRO A 1 139 ? -16.176 1.179 17.608 1.00 98.56 139 PRO A CA 1
ATOM 1037 C C . PRO A 1 139 ? -15.679 2.278 16.664 1.00 98.56 139 PRO A C 1
ATOM 1039 O O . PRO A 1 139 ? -14.568 2.236 16.130 1.00 98.56 139 PRO A O 1
ATOM 1042 N N . LEU A 1 140 ? -16.516 3.284 16.450 1.00 98.31 140 LEU A N 1
ATOM 1043 C CA . LEU A 1 140 ? -16.206 4.468 15.662 1.00 98.31 140 LEU A CA 1
ATOM 1044 C C . LEU A 1 140 ? -16.722 5.696 16.398 1.00 98.31 140 LEU A C 1
ATOM 1046 O O . LEU A 1 140 ? -17.807 5.661 16.961 1.00 98.31 140 LEU A O 1
ATOM 1050 N N . THR A 1 141 ? -16.010 6.817 16.317 1.00 96.94 141 THR A N 1
ATOM 1051 C CA . THR A 1 141 ? -16.508 8.091 16.858 1.00 96.94 141 THR A CA 1
ATOM 1052 C C . THR A 1 141 ? -16.732 9.102 15.741 1.00 96.94 141 THR A C 1
ATOM 1054 O O . THR A 1 141 ? -15.991 9.130 14.751 1.00 96.94 141 THR A O 1
ATOM 1057 N N . ALA A 1 142 ? -17.755 9.945 15.876 1.00 95.94 142 ALA A N 1
ATOM 1058 C CA . ALA A 1 142 ? -18.021 11.005 14.912 1.00 95.94 142 ALA A CA 1
ATOM 1059 C C . ALA A 1 142 ? -16.824 11.972 14.803 1.00 95.94 142 ALA A C 1
ATOM 1061 O O . ALA A 1 142 ? -16.312 12.486 15.799 1.00 95.94 142 ALA A O 1
ATOM 1062 N N . SER A 1 143 ? -16.402 12.273 13.576 1.00 93.62 143 SER A N 1
ATOM 1063 C CA . SER A 1 143 ? -15.250 13.120 13.279 1.00 93.62 143 SER A CA 1
ATOM 1064 C C . SER A 1 143 ? -15.563 14.124 12.176 1.00 93.62 143 SER A C 1
ATOM 1066 O O . SER A 1 143 ? -15.931 13.785 11.053 1.00 93.62 143 SER A O 1
ATOM 1068 N N . LYS A 1 144 ? -15.356 15.408 12.483 1.00 92.06 144 LYS A N 1
ATOM 1069 C CA . LYS A 1 144 ? -15.467 16.483 11.486 1.00 92.06 144 LYS A CA 1
ATOM 1070 C C . LYS A 1 144 ? -14.320 16.456 10.475 1.00 92.06 144 LYS A C 1
ATOM 1072 O O . LYS A 1 144 ? -14.512 16.915 9.353 1.00 92.06 144 LYS A O 1
ATOM 1077 N N . LEU A 1 145 ? -13.156 15.926 10.856 1.00 90.25 145 LEU A N 1
ATOM 1078 C CA . LEU A 1 145 ? -11.971 15.882 9.995 1.00 90.25 145 LEU A CA 1
ATOM 1079 C C . LEU A 1 145 ? -12.176 14.924 8.809 1.00 90.25 145 LEU A C 1
ATOM 1081 O O . LEU A 1 145 ? -11.746 15.204 7.695 1.00 90.25 145 LEU A O 1
ATOM 1085 N N . THR A 1 146 ? -12.926 13.842 9.018 1.00 92.75 146 THR A N 1
ATOM 1086 C CA . THR A 1 146 ? -13.218 12.824 7.995 1.00 92.75 146 THR A CA 1
ATOM 1087 C C . THR A 1 146 ? -14.536 13.090 7.257 1.00 92.75 146 THR A C 1
ATOM 1089 O O . THR A 1 146 ? -14.992 12.275 6.455 1.00 92.75 146 THR A O 1
ATOM 1092 N N . GLN A 1 147 ? -15.185 14.232 7.521 1.00 92.31 147 GLN A N 1
ATOM 1093 C CA . GLN A 1 147 ? -16.461 14.608 6.905 1.00 92.31 147 GLN A CA 1
ATOM 1094 C C . GLN A 1 147 ? -16.283 15.276 5.536 1.00 92.31 147 GLN A C 1
ATOM 1096 O O . GLN A 1 147 ? -17.207 15.259 4.715 1.00 92.31 147 GLN A O 1
ATOM 1101 N N . SER A 1 148 ? -15.135 15.905 5.286 1.00 87.69 148 SER A N 1
ATOM 1102 C CA . SER A 1 148 ? -14.859 16.587 4.019 1.00 87.69 148 SER A CA 1
ATOM 1103 C C . SER A 1 148 ? -14.739 15.575 2.868 1.00 87.69 148 SER A C 1
ATOM 1105 O O . SER A 1 148 ? -14.119 14.531 3.059 1.00 87.69 148 SER A O 1
ATOM 1107 N N . PRO A 1 149 ? -15.311 15.845 1.678 1.00 84.12 149 PRO A N 1
ATOM 1108 C CA . PRO A 1 149 ? -15.042 15.034 0.488 1.00 84.12 149 PRO A CA 1
ATOM 1109 C C . PRO A 1 149 ? -13.611 15.234 -0.040 1.00 84.12 149 PRO A C 1
ATOM 1111 O O . PRO A 1 149 ? -13.105 14.384 -0.758 1.00 84.12 149 PRO A O 1
ATOM 1114 N N . GLU A 1 150 ? -12.967 16.346 0.318 1.00 85.81 150 GLU A N 1
ATOM 1115 C CA . GLU A 1 150 ? -11.549 16.588 0.072 1.00 85.81 150 GLU A CA 1
ATOM 1116 C C . GLU A 1 150 ? -10.750 16.105 1.286 1.00 85.81 150 GLU A C 1
ATOM 1118 O O . GLU A 1 150 ? -11.014 16.540 2.411 1.00 85.81 150 GLU A O 1
ATOM 1123 N N . GLN A 1 151 ? -9.806 15.194 1.058 1.00 85.06 151 GLN A N 1
ATOM 1124 C CA . GLN A 1 151 ? -8.945 14.602 2.077 1.00 85.06 151 GLN A CA 1
ATOM 1125 C C . GLN A 1 151 ? -7.493 14.766 1.646 1.00 85.06 151 GLN A C 1
ATOM 1127 O O . GLN A 1 151 ? -7.154 14.531 0.489 1.00 85.06 151 GLN A O 1
ATOM 1132 N N . HIS A 1 152 ? -6.641 15.187 2.572 1.00 88.94 152 HIS A N 1
ATOM 1133 C CA . HIS A 1 152 ? -5.202 15.279 2.356 1.00 88.94 152 HIS A CA 1
ATOM 1134 C C . HIS A 1 152 ? -4.571 14.184 3.209 1.00 88.94 152 HIS A C 1
ATOM 1136 O O . HIS A 1 152 ? -4.866 14.085 4.397 1.00 88.94 152 HIS A O 1
ATOM 1142 N N . CYS A 1 153 ? -3.750 13.333 2.605 1.00 89.31 153 CYS A N 1
ATOM 1143 C CA . CYS A 1 153 ? -3.124 12.193 3.270 1.00 89.31 153 CYS A CA 1
ATOM 1144 C C . CYS A 1 153 ? -1.606 12.327 3.157 1.00 89.31 153 CYS A C 1
ATOM 1146 O O . CYS A 1 153 ? -1.097 12.755 2.119 1.00 89.31 153 CYS A O 1
ATOM 1148 N N . ALA A 1 154 ? -0.874 11.934 4.196 1.00 92.38 154 ALA A N 1
ATOM 1149 C CA . ALA A 1 154 ? 0.555 11.684 4.063 1.00 92.38 154 ALA A CA 1
ATOM 1150 C C . ALA A 1 154 ? 0.756 10.233 3.612 1.00 92.38 154 ALA A C 1
ATOM 1152 O O . ALA A 1 154 ? 0.172 9.325 4.197 1.00 92.38 154 ALA A O 1
ATOM 1153 N N . ILE A 1 155 ? 1.568 10.008 2.583 1.00 90.19 155 ILE A N 1
ATOM 1154 C CA . ILE A 1 155 ? 1.966 8.663 2.159 1.00 90.19 155 ILE A CA 1
ATOM 1155 C C . ILE A 1 155 ? 3.474 8.564 2.360 1.00 90.19 1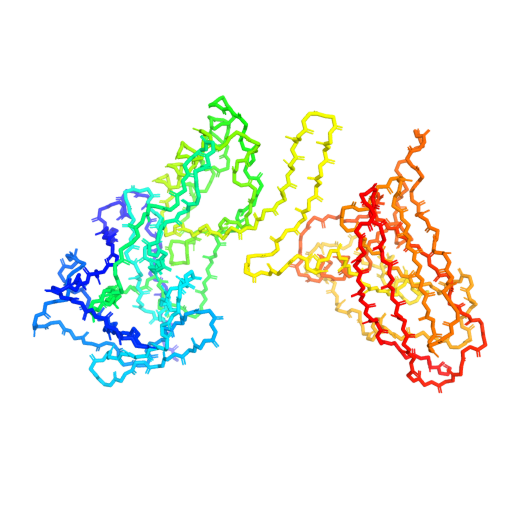55 ILE A C 1
ATOM 1157 O O . ILE A 1 155 ? 4.225 9.356 1.793 1.00 90.19 155 ILE A O 1
ATOM 1161 N N . GLY A 1 156 ? 3.893 7.635 3.211 1.00 84.88 156 GLY A N 1
ATOM 1162 C CA . GLY A 1 156 ? 5.288 7.306 3.468 1.00 84.88 156 GLY A CA 1
ATOM 1163 C C . GLY A 1 156 ? 5.589 5.889 3.002 1.00 84.88 156 GLY A C 1
ATOM 1164 O O . GLY A 1 156 ? 4.739 5.008 3.072 1.00 84.88 156 GLY A O 1
ATOM 1165 N N . ALA A 1 157 ? 6.801 5.654 2.537 1.00 83.44 157 ALA A N 1
ATOM 1166 C CA . ALA A 1 157 ? 7.297 4.329 2.195 1.00 83.44 157 ALA A CA 1
ATOM 1167 C C . ALA A 1 157 ? 8.784 4.279 2.555 1.00 83.44 157 ALA A C 1
ATOM 1169 O O . ALA A 1 157 ? 9.405 5.339 2.684 1.00 83.44 157 ALA A O 1
ATOM 1170 N N . ASP A 1 158 ? 9.318 3.075 2.739 1.00 86.44 158 ASP A N 1
ATOM 1171 C CA . ASP A 1 158 ? 10.762 2.835 2.750 1.00 86.44 158 ASP A CA 1
ATOM 1172 C C . ASP A 1 158 ? 11.495 3.656 3.832 1.00 86.44 158 ASP A C 1
ATOM 1174 O O . ASP A 1 158 ? 12.544 4.255 3.596 1.00 86.44 158 ASP A O 1
ATOM 1178 N N . ILE A 1 159 ? 10.929 3.707 5.049 1.00 87.75 159 ILE A N 1
ATOM 1179 C CA . ILE A 1 159 ? 11.636 4.276 6.215 1.00 87.75 159 ILE A CA 1
ATOM 1180 C C . ILE A 1 159 ? 12.910 3.458 6.486 1.00 87.75 159 ILE A C 1
ATOM 1182 O O . ILE A 1 159 ? 13.951 4.023 6.822 1.00 87.75 159 ILE A O 1
ATOM 1186 N N . GLN A 1 160 ? 12.799 2.136 6.321 1.00 86.81 160 GLN A N 1
ATOM 1187 C CA . GLN A 1 160 ? 13.871 1.157 6.175 1.00 86.81 160 GLN A CA 1
ATOM 1188 C C . GLN A 1 160 ? 15.024 1.302 7.179 1.00 86.81 160 GLN A C 1
ATOM 1190 O O . GLN A 1 160 ? 16.199 1.204 6.837 1.00 86.81 160 GLN A O 1
ATOM 1195 N N . THR A 1 161 ? 14.703 1.528 8.451 1.00 84.88 161 THR A N 1
ATOM 1196 C CA . THR A 1 161 ? 15.714 1.620 9.513 1.00 84.88 161 THR A CA 1
ATOM 1197 C C . THR A 1 161 ? 16.296 0.245 9.835 1.00 84.88 161 THR A C 1
ATOM 1199 O O . THR A 1 161 ? 15.538 -0.700 10.054 1.00 84.88 161 THR A O 1
ATOM 1202 N N . TYR A 1 162 ? 17.619 0.142 9.947 1.00 85.06 162 TYR A N 1
ATOM 1203 C CA . TYR A 1 162 ? 18.338 -1.096 10.278 1.00 85.06 162 TYR A CA 1
ATOM 1204 C C . TYR A 1 162 ? 18.831 -1.157 11.727 1.00 85.06 162 TYR A C 1
ATOM 1206 O O . TYR A 1 162 ? 19.290 -2.196 12.190 1.00 85.06 162 TYR A O 1
ATOM 1214 N N . ASN A 1 163 ? 18.835 -0.030 12.437 1.00 84.50 163 ASN A N 1
ATOM 1215 C CA . ASN A 1 163 ? 19.335 0.070 13.807 1.00 84.50 163 ASN A CA 1
ATOM 1216 C C . ASN A 1 163 ? 18.782 1.328 14.497 1.00 84.50 163 ASN A C 1
ATOM 1218 O O . ASN A 1 163 ? 18.292 2.247 13.841 1.00 84.50 163 ASN A O 1
ATOM 1222 N N . GLN A 1 164 ? 18.938 1.420 15.822 1.00 91.69 164 GLN A N 1
ATOM 1223 C CA . GLN A 1 164 ? 18.431 2.550 16.614 1.00 91.69 164 GLN A CA 1
ATOM 1224 C C . GLN A 1 164 ? 18.935 3.924 16.139 1.00 91.69 164 GLN A C 1
ATOM 1226 O O . GLN A 1 164 ? 18.233 4.922 16.272 1.00 91.69 164 GLN A O 1
ATOM 1231 N N . LYS A 1 165 ? 20.153 4.009 15.590 1.00 92.56 165 LYS A N 1
ATOM 1232 C CA . LYS A 1 165 ? 20.694 5.285 15.105 1.00 92.56 165 LYS A CA 1
ATOM 1233 C C . LYS A 1 165 ? 19.915 5.785 13.887 1.00 92.56 165 LYS A C 1
ATOM 1235 O O . LYS A 1 165 ? 19.689 6.983 13.765 1.00 92.56 165 LYS A O 1
ATOM 1240 N N . GLU A 1 166 ? 19.497 4.881 13.012 1.00 92.56 166 GLU A N 1
ATOM 1241 C CA . GLU A 1 166 ? 18.674 5.217 11.850 1.00 92.56 166 GLU A CA 1
ATOM 1242 C C . GLU A 1 166 ? 17.231 5.536 12.239 1.00 92.56 166 GLU A C 1
ATOM 1244 O O . GLU A 1 166 ? 16.651 6.449 11.657 1.00 92.56 166 GLU A O 1
ATOM 1249 N N . VAL A 1 167 ? 16.688 4.899 13.284 1.00 93.19 167 VAL A N 1
ATOM 1250 C CA . VAL A 1 167 ? 15.406 5.321 13.884 1.00 93.19 167 VAL A CA 1
ATOM 1251 C C . VAL A 1 167 ? 15.475 6.790 14.312 1.00 93.19 167 VAL A C 1
ATOM 1253 O O . VAL A 1 167 ? 14.573 7.571 14.020 1.00 93.19 167 VAL A O 1
ATOM 1256 N N . GLU A 1 168 ? 16.583 7.214 14.924 1.00 93.88 168 GLU A N 1
ATOM 1257 C CA . GLU A 1 168 ? 16.789 8.621 15.285 1.00 93.88 168 GLU A CA 1
ATOM 1258 C C . GLU A 1 168 ? 16.966 9.540 14.065 1.00 93.88 168 GLU A C 1
ATOM 1260 O O . GLU A 1 168 ? 16.591 10.712 14.117 1.00 93.88 168 GLU A O 1
ATOM 1265 N N . PHE A 1 169 ? 17.488 9.043 12.942 1.00 94.44 169 PHE A N 1
ATOM 1266 C CA . PHE A 1 169 ? 17.489 9.808 11.693 1.00 94.44 169 PHE A CA 1
ATOM 1267 C C . PHE A 1 169 ? 16.073 9.994 11.144 1.00 94.44 169 PHE A C 1
ATOM 1269 O O . PHE A 1 169 ? 15.716 11.114 10.785 1.00 94.44 169 PHE A O 1
ATOM 1276 N N . ALA A 1 170 ? 15.250 8.941 11.146 1.00 93.25 170 ALA A N 1
ATOM 1277 C CA . ALA A 1 170 ? 13.848 9.030 10.750 1.00 93.25 170 ALA A CA 1
ATOM 1278 C C . ALA A 1 170 ? 13.073 10.001 11.658 1.00 93.25 170 ALA A C 1
ATOM 1280 O O . ALA A 1 170 ? 12.376 10.888 11.157 1.00 93.25 170 ALA A O 1
ATOM 1281 N N . ARG A 1 171 ? 13.273 9.900 12.982 1.00 94.88 171 ARG A N 1
ATOM 1282 C CA . ARG A 1 171 ? 12.702 10.800 13.997 1.00 94.88 171 ARG A CA 1
ATOM 1283 C C . ARG A 1 171 ? 13.021 12.261 13.692 1.00 94.88 171 ARG A C 1
ATOM 1285 O O . ARG A 1 171 ? 12.111 13.080 13.599 1.00 94.88 171 ARG A O 1
ATOM 1292 N N . ASN A 1 172 ? 14.304 12.587 13.534 1.00 92.06 172 ASN A N 1
ATOM 1293 C CA . ASN A 1 172 ? 14.764 13.967 13.351 1.00 92.06 172 ASN A CA 1
ATOM 1294 C C . ASN A 1 172 ? 14.529 14.512 11.932 1.00 92.06 172 ASN A C 1
ATOM 1296 O O . ASN A 1 172 ? 14.656 15.714 11.720 1.00 92.06 172 ASN A O 1
ATOM 1300 N N . GLY A 1 173 ? 14.228 13.637 10.970 1.00 92.69 173 GLY A N 1
ATOM 1301 C CA . GLY A 1 173 ? 13.923 13.987 9.588 1.00 92.69 173 GLY A CA 1
ATOM 1302 C C . GLY A 1 173 ? 12.425 13.936 9.317 1.00 92.69 173 GLY A C 1
ATOM 1303 O O . GLY A 1 173 ? 11.659 14.752 9.830 1.00 92.69 173 GLY A O 1
ATOM 1304 N N . VAL A 1 174 ? 12.007 12.946 8.522 1.00 89.81 174 VAL A N 1
ATOM 1305 C CA . VAL A 1 174 ? 10.650 12.857 7.960 1.00 89.81 174 VAL A CA 1
ATOM 1306 C C . VAL A 1 174 ? 9.543 12.947 9.014 1.00 89.81 174 VAL A C 1
ATOM 1308 O O . VAL A 1 174 ? 8.540 13.617 8.783 1.00 89.81 174 VAL A O 1
ATOM 1311 N N . PHE A 1 175 ? 9.716 12.343 10.192 1.00 94.25 175 PHE A N 1
ATOM 1312 C CA . PHE A 1 175 ? 8.692 12.398 11.239 1.00 94.25 175 PHE A CA 1
ATOM 1313 C C . PHE A 1 175 ? 8.585 13.781 11.889 1.00 94.25 175 PHE A C 1
ATOM 1315 O O . PHE A 1 175 ? 7.482 14.201 12.229 1.00 94.25 175 PHE A O 1
ATOM 1322 N N . THR A 1 176 ? 9.692 14.518 12.011 1.00 93.31 176 THR A N 1
ATOM 1323 C CA . THR A 1 176 ? 9.682 15.909 12.490 1.00 93.31 176 THR A CA 1
ATOM 1324 C C . THR A 1 176 ? 9.023 16.837 11.464 1.00 93.31 176 THR A C 1
ATOM 1326 O O . THR A 1 176 ? 8.203 17.677 11.837 1.00 93.31 176 THR A O 1
ATOM 1329 N N . ASP A 1 177 ? 9.304 16.644 10.173 1.00 91.62 177 ASP A N 1
ATOM 1330 C CA . ASP A 1 177 ? 8.675 17.415 9.090 1.00 91.62 177 ASP A CA 1
ATOM 1331 C C . ASP A 1 177 ? 7.163 17.150 8.997 1.00 91.62 177 ASP A C 1
ATOM 1333 O O . ASP A 1 177 ? 6.365 18.078 8.840 1.00 91.62 177 ASP A O 1
ATOM 1337 N N . LEU A 1 178 ? 6.745 15.887 9.136 1.00 92.31 178 LEU A N 1
ATOM 1338 C CA . LEU A 1 178 ? 5.330 15.516 9.165 1.00 92.31 178 LEU A CA 1
ATOM 1339 C C . LEU A 1 178 ? 4.627 16.018 10.431 1.00 92.31 178 LEU A C 1
ATOM 1341 O O . LEU A 1 178 ? 3.485 16.465 10.339 1.00 92.31 178 LEU A O 1
ATOM 1345 N N . ALA A 1 179 ? 5.281 16.002 11.594 1.00 91.62 179 ALA A N 1
ATOM 1346 C CA . ALA A 1 179 ? 4.719 16.541 12.835 1.00 91.62 179 ALA A CA 1
ATOM 1347 C C . ALA A 1 179 ? 4.449 18.057 12.758 1.00 91.62 179 ALA A C 1
ATOM 1349 O O . ALA A 1 179 ? 3.539 18.569 13.410 1.00 91.62 179 ALA A O 1
ATOM 1350 N N . ALA A 1 180 ? 5.211 18.787 11.936 1.00 90.25 180 ALA A N 1
ATOM 1351 C CA . ALA A 1 180 ? 5.019 20.220 11.718 1.00 90.25 180 ALA A CA 1
ATOM 1352 C C . ALA A 1 180 ? 3.837 20.555 10.784 1.00 90.25 180 ALA A C 1
ATOM 1354 O O . ALA A 1 180 ? 3.402 21.709 10.722 1.00 90.25 180 ALA A O 1
ATOM 1355 N N . ARG A 1 181 ? 3.312 19.569 10.049 1.00 90.25 181 ARG A N 1
ATOM 1356 C CA . ARG A 1 181 ? 2.169 19.727 9.141 1.00 90.25 181 ARG A CA 1
ATOM 1357 C C . ARG A 1 181 ? 0.838 19.550 9.875 1.00 90.25 181 ARG A C 1
ATOM 1359 O O . ARG A 1 181 ? 0.754 18.922 10.922 1.00 90.25 181 ARG A O 1
ATOM 1366 N N . GLN A 1 182 ? -0.227 20.126 9.322 1.00 88.50 182 GLN A N 1
ATOM 1367 C CA . GLN A 1 182 ? -1.580 20.055 9.901 1.00 88.50 182 GLN A CA 1
ATOM 1368 C C . GLN A 1 182 ? -2.629 19.595 8.897 1.00 88.50 182 GLN A C 1
ATOM 1370 O O . GLN A 1 182 ? -3.671 19.089 9.273 1.00 88.50 182 GLN A O 1
ATOM 1375 N N . ASP A 1 183 ? -2.363 19.707 7.608 1.00 88.38 183 ASP A N 1
ATOM 1376 C CA . ASP A 1 183 ? -3.329 19.476 6.542 1.00 88.38 183 ASP A CA 1
ATOM 1377 C C . ASP A 1 183 ? -3.837 18.029 6.441 1.00 88.38 183 ASP A C 1
ATOM 1379 O O . ASP A 1 183 ? -4.914 17.822 5.893 1.00 88.38 183 ASP A O 1
ATOM 1383 N N . TYR A 1 184 ? -3.148 17.040 7.026 1.00 92.25 184 TYR A N 1
ATOM 1384 C CA . TYR A 1 184 ? -3.504 15.625 6.876 1.00 92.25 184 TYR A CA 1
ATOM 1385 C C . TYR A 1 184 ? -4.259 14.986 8.051 1.00 92.25 184 TYR A C 1
ATOM 1387 O O . TYR A 1 184 ? -4.578 13.805 7.973 1.00 92.25 184 TYR A O 1
ATOM 1395 N N . ALA A 1 185 ? -4.585 15.711 9.125 1.00 91.19 185 ALA A N 1
ATOM 1396 C CA . ALA A 1 185 ? -5.098 15.117 10.372 1.00 91.19 185 ALA A CA 1
ATOM 1397 C C . ALA A 1 185 ? -6.344 14.213 10.220 1.00 91.19 185 ALA A C 1
ATOM 1399 O O . ALA A 1 185 ? -6.532 13.271 10.989 1.00 91.19 185 ALA A O 1
ATOM 1400 N N . GLY A 1 186 ? -7.206 14.491 9.232 1.00 89.06 186 GLY A N 1
ATOM 1401 C CA . GLY A 1 186 ? -8.396 13.680 8.951 1.00 89.06 186 GLY A CA 1
ATOM 1402 C C . GLY A 1 186 ? -8.087 12.336 8.301 1.00 89.06 186 GLY A C 1
ATOM 1403 O O . GLY A 1 186 ? -8.543 11.302 8.784 1.00 89.06 186 GLY A O 1
ATOM 1404 N N . CYS A 1 187 ? -7.303 12.338 7.222 1.00 90.12 187 CYS A N 1
ATOM 1405 C CA . CYS A 1 187 ? -6.914 11.099 6.555 1.00 90.12 187 CYS A CA 1
ATOM 1406 C C . CYS A 1 187 ? -5.845 10.348 7.355 1.00 90.12 187 CYS A C 1
ATOM 1408 O O . CYS A 1 187 ? -5.929 9.131 7.525 1.00 90.12 187 CYS A O 1
ATOM 1410 N N . GLY A 1 188 ? -4.869 11.084 7.880 1.00 93.31 188 GLY A N 1
ATOM 1411 C CA . GLY A 1 188 ? -3.709 10.576 8.587 1.00 93.31 188 GLY A CA 1
ATOM 1412 C C . GLY A 1 188 ? -2.529 10.273 7.664 1.00 93.31 188 GLY A C 1
ATOM 1413 O O . GLY A 1 188 ? -2.387 10.852 6.582 1.00 93.31 188 GLY A O 1
ATOM 1414 N N . ALA A 1 189 ? -1.677 9.359 8.124 1.00 93.81 189 ALA A N 1
ATOM 1415 C CA . ALA A 1 189 ? -0.500 8.892 7.405 1.00 93.81 189 ALA A CA 1
ATOM 1416 C C . ALA A 1 189 ? -0.656 7.418 7.013 1.00 93.81 189 ALA A C 1
ATOM 1418 O O . ALA A 1 189 ? -1.089 6.593 7.819 1.00 93.81 189 ALA A O 1
ATOM 1419 N N . LEU A 1 190 ? -0.301 7.078 5.778 1.00 91.81 190 LEU A N 1
ATOM 1420 C CA . LEU A 1 190 ? -0.269 5.715 5.269 1.00 91.81 190 LEU A CA 1
ATOM 1421 C C . LEU A 1 190 ? 1.180 5.347 4.978 1.00 91.81 190 LEU A C 1
ATOM 1423 O O . LEU A 1 190 ? 1.806 5.951 4.113 1.00 91.81 190 LEU A O 1
ATOM 1427 N N . PHE A 1 191 ? 1.697 4.358 5.693 1.00 89.88 191 PHE A N 1
ATOM 1428 C CA . PHE A 1 191 ? 3.027 3.816 5.477 1.00 89.88 191 PHE A CA 1
ATOM 1429 C C . PHE A 1 191 ? 2.924 2.499 4.710 1.00 89.88 191 PHE A C 1
ATOM 1431 O O . PHE A 1 191 ? 2.306 1.556 5.207 1.00 89.88 191 PHE A O 1
ATOM 1438 N N . ILE A 1 192 ? 3.462 2.449 3.492 1.00 86.25 192 ILE A N 1
ATOM 1439 C CA . ILE A 1 192 ? 3.062 1.449 2.485 1.00 86.25 192 ILE A CA 1
ATOM 1440 C C . ILE A 1 192 ? 4.067 0.317 2.222 1.00 86.25 192 ILE A C 1
ATOM 1442 O O . ILE A 1 192 ? 3.887 -0.436 1.269 1.00 86.25 192 ILE A O 1
ATOM 1446 N N . GLY A 1 193 ? 5.092 0.164 3.060 1.00 75.94 193 GLY A N 1
ATOM 1447 C CA . GLY A 1 193 ? 6.082 -0.909 2.934 1.00 75.94 193 GLY A CA 1
ATOM 1448 C C . GLY A 1 193 ? 7.438 -0.517 3.512 1.00 75.94 193 GLY A C 1
ATOM 1449 O O . GLY A 1 193 ? 7.637 0.646 3.867 1.00 75.94 193 GLY A O 1
ATOM 1450 N N . ASP A 1 194 ? 8.323 -1.507 3.650 1.00 77.19 194 ASP A N 1
ATOM 1451 C CA . ASP A 1 194 ? 9.738 -1.364 4.031 1.00 77.19 194 ASP A CA 1
ATOM 1452 C C . ASP A 1 194 ? 9.971 -0.384 5.190 1.00 77.19 194 ASP A C 1
ATOM 1454 O O . ASP A 1 194 ? 10.771 0.547 5.152 1.00 77.19 194 ASP A O 1
ATOM 1458 N N . LEU A 1 195 ? 9.208 -0.592 6.262 1.00 83.94 195 LEU A N 1
ATOM 1459 C CA . LEU A 1 195 ? 9.238 0.255 7.456 1.00 83.94 195 LEU A CA 1
ATOM 1460 C C . LEU A 1 195 ? 10.574 0.127 8.189 1.00 83.94 195 LEU A C 1
ATOM 1462 O O . LEU A 1 195 ? 11.121 1.110 8.681 1.00 83.94 195 LEU A O 1
ATOM 1466 N N . VAL A 1 196 ? 11.105 -1.089 8.231 1.00 82.62 196 VAL A N 1
ATOM 1467 C CA . VAL A 1 196 ? 12.419 -1.423 8.776 1.00 82.62 196 VAL A CA 1
ATOM 1468 C C . VAL A 1 196 ? 13.138 -2.338 7.792 1.00 82.62 196 VAL A C 1
ATOM 1470 O O . VAL A 1 196 ? 12.491 -2.973 6.960 1.00 82.62 196 VAL A O 1
ATOM 1473 N N . GLY A 1 197 ? 14.466 -2.370 7.871 1.00 78.81 197 GLY A N 1
ATOM 1474 C CA . GLY A 1 197 ? 15.281 -3.292 7.085 1.00 78.81 197 GLY A CA 1
ATOM 1475 C C . GLY A 1 197 ? 15.203 -4.731 7.608 1.00 78.81 197 GLY A C 1
ATOM 1476 O O . GLY A 1 197 ? 14.194 -5.171 8.153 1.00 78.81 197 GLY A O 1
ATOM 1477 N N . ASP A 1 198 ? 16.309 -5.466 7.494 1.00 75.06 198 ASP A N 1
ATOM 1478 C CA . ASP A 1 198 ? 16.346 -6.903 7.816 1.00 75.06 198 ASP A CA 1
ATOM 1479 C C . ASP A 1 198 ? 16.226 -7.218 9.320 1.00 75.06 198 ASP A C 1
ATOM 1481 O O . ASP A 1 198 ? 15.952 -8.356 9.704 1.00 75.06 198 ASP A O 1
ATOM 1485 N N . ASP A 1 199 ? 16.444 -6.224 10.186 1.00 76.00 199 ASP A N 1
ATOM 1486 C CA . ASP A 1 199 ? 16.356 -6.379 11.636 1.00 76.00 199 ASP A CA 1
ATOM 1487 C C . ASP A 1 199 ? 15.011 -5.866 12.165 1.00 76.00 199 ASP A C 1
ATOM 1489 O O . ASP A 1 199 ? 14.856 -4.692 12.498 1.00 76.00 199 ASP A O 1
ATOM 1493 N N . LEU A 1 200 ? 14.027 -6.761 12.295 1.00 78.31 200 LEU A N 1
ATOM 1494 C CA . LEU A 1 200 ? 12.706 -6.390 12.818 1.00 78.31 200 LEU A CA 1
ATOM 1495 C C . LEU A 1 200 ? 12.726 -6.015 14.311 1.00 78.31 200 LEU A C 1
ATOM 1497 O O . LEU A 1 200 ? 11.710 -5.554 14.825 1.00 78.31 200 LEU A O 1
ATOM 1501 N N . SER A 1 201 ? 13.855 -6.154 15.023 1.00 81.44 201 SER A N 1
ATOM 1502 C CA . SER A 1 201 ? 13.955 -5.728 16.428 1.00 81.44 201 SER A CA 1
ATOM 1503 C C . SER A 1 201 ? 13.855 -4.212 16.627 1.00 81.44 201 SER A C 1
ATOM 1505 O O . SER A 1 201 ? 13.686 -3.768 17.763 1.00 81.44 201 SER A O 1
ATOM 1507 N N . VAL A 1 202 ? 13.949 -3.427 15.544 1.00 85.31 202 VAL A N 1
ATOM 1508 C CA . VAL A 1 202 ? 13.715 -1.973 15.562 1.00 85.31 202 VAL A CA 1
ATOM 1509 C C . VAL A 1 202 ? 12.323 -1.568 15.067 1.00 85.31 202 VAL A C 1
ATOM 1511 O O . VAL A 1 202 ? 12.029 -0.377 14.978 1.00 85.31 202 VAL A O 1
ATOM 1514 N N . PHE A 1 203 ? 11.457 -2.536 14.740 1.00 85.31 203 PHE A N 1
ATOM 1515 C CA . PHE A 1 203 ? 10.110 -2.262 14.237 1.00 85.31 203 PHE A CA 1
ATOM 1516 C C . PHE A 1 203 ? 9.277 -1.447 15.221 1.00 85.31 203 PHE A C 1
ATOM 1518 O O . PHE A 1 203 ? 8.669 -0.458 14.814 1.00 85.31 203 PHE A O 1
ATOM 1525 N N . ASP A 1 204 ? 9.285 -1.816 16.502 1.00 86.25 204 ASP A N 1
ATOM 1526 C CA . ASP A 1 204 ? 8.501 -1.117 17.519 1.00 86.25 204 ASP A CA 1
ATOM 1527 C C . ASP A 1 204 ? 8.969 0.334 17.670 1.00 86.25 204 ASP A C 1
ATOM 1529 O O . ASP A 1 204 ? 8.150 1.245 17.643 1.00 86.25 204 ASP A O 1
ATOM 1533 N N . GLN A 1 205 ? 10.280 0.572 17.696 1.00 91.38 205 GLN A N 1
ATOM 1534 C CA . GLN A 1 205 ? 10.872 1.905 17.818 1.00 91.38 205 GLN A CA 1
ATOM 1535 C C . GLN A 1 205 ? 10.570 2.781 16.595 1.00 91.38 205 GLN A C 1
ATOM 1537 O O . GLN A 1 205 ? 10.351 3.982 16.743 1.00 91.38 205 GLN A O 1
ATOM 1542 N N . THR A 1 206 ? 10.537 2.201 15.391 1.00 90.94 206 THR A N 1
ATOM 1543 C CA . THR A 1 206 ? 10.136 2.915 14.169 1.00 90.94 206 THR A CA 1
ATOM 1544 C C . THR A 1 206 ? 8.637 3.181 14.138 1.00 90.94 206 THR A C 1
ATOM 1546 O O . THR A 1 206 ? 8.218 4.288 13.798 1.00 90.94 206 THR A O 1
ATOM 1549 N N . ARG A 1 207 ? 7.816 2.204 14.539 1.00 89.56 207 ARG A N 1
ATOM 1550 C CA . ARG A 1 207 ? 6.364 2.360 14.672 1.00 89.56 207 ARG A CA 1
ATOM 1551 C C . ARG A 1 207 ? 6.020 3.444 15.696 1.00 89.56 207 ARG A C 1
ATOM 1553 O O . ARG A 1 207 ? 5.164 4.270 15.415 1.00 89.56 207 ARG A O 1
ATOM 1560 N N . GLU A 1 208 ? 6.707 3.506 16.833 1.00 93.69 208 GLU A N 1
ATOM 1561 C CA . GLU A 1 208 ? 6.509 4.523 17.878 1.00 93.69 208 GLU A CA 1
ATOM 1562 C C . GLU A 1 208 ? 6.681 5.960 17.367 1.00 93.69 208 GLU A C 1
ATOM 1564 O O . GLU A 1 208 ? 6.082 6.886 17.920 1.00 93.69 208 GLU A O 1
ATOM 1569 N N . LEU A 1 209 ? 7.446 6.183 16.291 1.00 95.56 209 LEU A N 1
ATOM 1570 C CA . LEU A 1 209 ? 7.605 7.517 15.707 1.00 95.56 209 LEU A CA 1
ATOM 1571 C C . LEU A 1 209 ? 6.279 8.101 15.200 1.00 95.56 209 LEU A C 1
ATOM 1573 O O . LEU A 1 209 ? 6.143 9.324 15.144 1.00 95.56 209 LEU A O 1
ATOM 1577 N N . THR A 1 210 ? 5.263 7.279 14.900 1.00 94.88 210 THR A N 1
ATOM 1578 C CA . THR A 1 210 ? 3.943 7.794 14.505 1.00 94.88 210 THR A CA 1
ATOM 1579 C C . THR A 1 210 ? 3.209 8.527 15.626 1.00 94.88 210 THR A C 1
ATOM 1581 O O . THR A 1 210 ? 2.335 9.344 15.332 1.00 94.88 210 THR A O 1
ATOM 1584 N N . SER A 1 211 ? 3.618 8.352 16.889 1.00 94.31 211 SER A N 1
ATOM 1585 C CA . SER A 1 211 ? 3.139 9.169 18.018 1.00 94.31 211 SER A CA 1
ATOM 1586 C C . SER A 1 211 ? 3.446 10.665 17.850 1.00 94.31 211 SER A C 1
ATOM 1588 O O . SER A 1 211 ? 2.790 11.517 18.443 1.00 94.31 211 SER A O 1
ATOM 1590 N N . MET A 1 212 ? 4.422 11.014 17.004 1.00 94.06 212 MET A N 1
ATOM 1591 C CA . MET A 1 212 ? 4.762 12.404 16.695 1.00 94.06 212 MET A CA 1
ATOM 1592 C C . MET A 1 212 ? 3.743 13.081 15.764 1.00 94.06 212 MET A C 1
ATOM 1594 O O . MET A 1 212 ? 3.761 14.299 15.617 1.00 94.06 212 MET A O 1
ATOM 1598 N N . LEU A 1 213 ? 2.880 12.311 15.100 1.00 94.00 213 LEU A N 1
ATOM 1599 C CA . LEU A 1 213 ? 1.991 12.804 14.047 1.00 94.00 213 LEU A CA 1
ATOM 1600 C C . LEU A 1 213 ? 0.617 13.200 14.605 1.00 94.00 213 LEU A C 1
ATOM 1602 O O . LEU A 1 213 ? 0.192 12.707 15.646 1.00 94.00 213 LEU A O 1
ATOM 1606 N N . ASN A 1 214 ? -0.111 14.060 13.890 1.00 90.62 214 ASN A N 1
ATOM 1607 C CA . ASN A 1 214 ? -1.426 14.579 14.293 1.00 90.62 214 ASN A CA 1
ATOM 1608 C C . ASN A 1 214 ? -2.603 13.948 13.529 1.00 90.62 214 ASN A C 1
ATOM 1610 O O . ASN A 1 214 ? -3.529 14.640 13.113 1.00 90.62 214 ASN A O 1
ATOM 1614 N N . GLY A 1 215 ? -2.581 12.627 13.358 1.00 92.44 215 GLY A N 1
ATOM 1615 C CA . GLY A 1 215 ? -3.634 11.858 12.695 1.00 92.44 215 GLY A CA 1
ATOM 1616 C C . GLY A 1 215 ? -3.402 10.349 12.828 1.00 92.44 215 GLY A C 1
ATOM 1617 O O . GLY A 1 215 ? -2.363 9.935 13.345 1.00 92.44 215 GLY A O 1
ATOM 1618 N N . PRO A 1 216 ? -4.340 9.507 12.362 1.00 94.75 216 PRO A N 1
ATOM 1619 C CA . PRO A 1 216 ? -4.181 8.057 12.414 1.00 94.75 216 PRO A CA 1
ATOM 1620 C C . PRO A 1 216 ? -3.080 7.577 11.456 1.00 94.75 216 PRO A C 1
ATOM 1622 O O . PRO A 1 216 ? -3.120 7.861 10.259 1.00 94.75 216 PRO A O 1
ATOM 1625 N N . ALA A 1 217 ? -2.130 6.794 11.954 1.00 94.94 217 ALA A N 1
ATOM 1626 C CA . ALA A 1 217 ? -1.168 6.077 11.131 1.00 94.94 217 ALA A CA 1
ATOM 1627 C C . ALA A 1 217 ? -1.717 4.703 10.728 1.00 94.94 217 ALA A C 1
ATOM 1629 O O . ALA A 1 217 ? -2.274 3.968 11.545 1.00 94.94 217 ALA A O 1
ATOM 1630 N N . ARG A 1 218 ? -1.556 4.338 9.456 1.00 92.00 218 ARG A N 1
ATOM 1631 C CA . ARG A 1 218 ? -1.896 3.014 8.923 1.00 92.00 218 ARG A CA 1
ATOM 1632 C C . ARG A 1 218 ? -0.663 2.416 8.282 1.00 92.00 218 ARG A C 1
ATOM 1634 O O . ARG A 1 218 ? -0.074 3.032 7.403 1.00 92.00 218 ARG A O 1
ATOM 1641 N N . PHE A 1 219 ? -0.316 1.208 8.692 1.00 85.12 219 PHE A N 1
ATOM 1642 C CA . PHE A 1 219 ? 0.763 0.447 8.084 1.00 85.12 219 PHE A CA 1
ATOM 1643 C C . PHE A 1 219 ? 0.155 -0.588 7.144 1.00 85.12 219 PHE A C 1
ATOM 1645 O O . PHE A 1 219 ? -0.612 -1.454 7.574 1.00 85.12 219 PHE A O 1
ATOM 1652 N N . LEU A 1 220 ? 0.464 -0.481 5.856 1.00 66.81 220 LEU A N 1
ATOM 1653 C CA . LEU A 1 220 ? 0.182 -1.529 4.889 1.00 66.81 220 LEU A CA 1
ATOM 1654 C C . LEU A 1 220 ? 1.432 -2.406 4.788 1.00 66.81 220 LEU A C 1
ATOM 1656 O O . LEU A 1 220 ? 2.487 -1.911 4.400 1.00 66.81 220 LEU A O 1
ATOM 1660 N N . PRO A 1 221 ? 1.352 -3.696 5.145 1.00 52.34 221 PRO A N 1
ATOM 1661 C CA . PRO A 1 221 ? 2.474 -4.590 4.939 1.00 52.34 221 PRO A CA 1
ATOM 1662 C C . PRO A 1 221 ? 2.517 -5.021 3.469 1.00 52.34 221 PRO A C 1
ATOM 1664 O O . PRO A 1 221 ? 1.574 -5.632 2.976 1.00 52.34 221 PRO A O 1
ATOM 1667 N N . GLY A 1 222 ? 3.622 -4.735 2.791 1.00 53.16 222 GLY A N 1
ATOM 1668 C CA . GLY A 1 222 ? 4.169 -5.505 1.672 1.00 53.16 222 GLY A CA 1
ATOM 1669 C C . GLY A 1 222 ? 5.602 -5.876 2.056 1.00 53.16 222 GLY A C 1
ATOM 1670 O O . GLY A 1 222 ? 6.208 -5.153 2.845 1.00 53.16 222 GLY A O 1
ATOM 1671 N N . VAL A 1 223 ? 6.112 -7.025 1.605 1.00 56.41 223 VAL A N 1
ATOM 1672 C CA . VAL A 1 223 ? 7.441 -7.497 2.030 1.00 56.41 223 VAL A CA 1
ATOM 1673 C C . VAL A 1 223 ? 8.228 -8.001 0.828 1.00 56.41 223 VAL A C 1
ATOM 1675 O O . VAL A 1 223 ? 7.796 -8.923 0.127 1.00 56.41 223 VAL A O 1
ATOM 1678 N N . LEU A 1 224 ? 9.421 -7.443 0.637 1.00 62.19 224 LEU A N 1
ATOM 1679 C CA . LEU A 1 224 ? 10.520 -8.139 -0.017 1.00 62.19 224 LEU A CA 1
ATOM 1680 C C . LEU A 1 224 ? 11.152 -9.092 1.010 1.00 62.19 224 LEU A C 1
ATOM 1682 O O . LEU A 1 224 ? 11.719 -8.661 2.006 1.00 62.19 224 LEU A O 1
ATOM 1686 N N . THR A 1 225 ? 11.008 -10.404 0.821 1.00 63.69 225 THR A N 1
ATOM 1687 C CA . THR A 1 225 ? 11.600 -11.413 1.715 1.00 63.69 225 THR A CA 1
ATOM 1688 C C . THR A 1 225 ? 12.964 -11.829 1.188 1.00 63.69 225 THR A C 1
ATOM 1690 O O . THR A 1 225 ? 13.043 -12.276 0.045 1.00 63.69 225 THR A O 1
ATOM 1693 N N . LEU A 1 226 ? 14.001 -11.757 2.026 1.00 67.06 226 LEU A N 1
ATOM 1694 C CA . LEU A 1 226 ? 15.313 -12.359 1.786 1.00 67.06 226 LEU A CA 1
ATOM 1695 C C . LEU A 1 226 ? 15.528 -13.531 2.759 1.00 67.06 226 LEU A C 1
ATOM 1697 O O . LEU A 1 226 ? 15.860 -13.343 3.925 1.00 67.06 226 LEU A O 1
ATOM 1701 N N . ASP A 1 227 ? 15.337 -14.756 2.282 1.00 64.50 227 ASP A N 1
ATOM 1702 C CA . ASP A 1 227 ? 15.536 -15.984 3.052 1.00 64.50 227 ASP A CA 1
ATOM 1703 C C . ASP A 1 227 ? 16.985 -16.472 2.908 1.00 64.50 227 ASP A C 1
ATOM 1705 O O . ASP A 1 227 ? 17.429 -16.805 1.809 1.00 64.50 227 ASP A O 1
ATOM 1709 N N . ILE A 1 228 ? 17.729 -16.557 4.015 1.00 71.00 228 ILE A N 1
ATOM 1710 C CA . ILE A 1 228 ? 19.113 -17.058 4.022 1.00 71.00 228 ILE A CA 1
ATOM 1711 C C . ILE A 1 228 ? 19.194 -18.357 4.826 1.00 71.00 228 ILE A C 1
ATOM 1713 O O . ILE A 1 228 ? 18.985 -18.380 6.039 1.00 71.00 228 ILE A O 1
ATOM 1717 N N . LYS A 1 229 ? 19.555 -19.459 4.162 1.00 62.50 229 LYS A N 1
ATOM 1718 C CA . LYS A 1 229 ? 19.788 -20.772 4.778 1.00 62.50 229 LYS A CA 1
ATOM 1719 C C . LYS A 1 229 ? 21.141 -21.336 4.351 1.00 62.50 229 LYS A C 1
ATOM 1721 O O . LYS A 1 229 ? 21.295 -21.895 3.266 1.00 62.50 229 LYS A O 1
ATOM 1726 N N . ASN A 1 230 ? 22.126 -21.261 5.245 1.00 79.44 230 ASN A N 1
ATOM 1727 C CA . ASN A 1 230 ? 23.528 -21.601 4.972 1.00 79.44 230 ASN A CA 1
ATOM 1728 C C . ASN A 1 230 ? 24.106 -20.746 3.830 1.00 79.44 230 ASN A C 1
ATOM 1730 O O . ASN A 1 230 ? 24.339 -19.560 4.018 1.00 79.44 230 ASN A O 1
ATOM 1734 N N . MET A 1 231 ? 24.348 -21.349 2.664 1.00 70.94 231 MET A N 1
ATOM 1735 C CA . MET A 1 231 ? 24.824 -20.658 1.460 1.00 70.94 231 MET A CA 1
ATOM 1736 C C . MET A 1 231 ? 23.702 -20.397 0.445 1.00 70.94 231 MET A C 1
ATOM 1738 O O . MET A 1 231 ? 23.979 -19.895 -0.639 1.00 70.94 231 MET A O 1
ATOM 1742 N N . LEU A 1 232 ? 22.457 -20.776 0.757 1.00 65.62 232 LEU A N 1
ATOM 1743 C CA . LEU A 1 232 ? 21.293 -20.438 -0.057 1.00 65.62 232 LEU A CA 1
ATOM 1744 C C . LEU A 1 232 ? 20.753 -19.089 0.396 1.00 65.62 232 LEU A C 1
ATOM 1746 O O . LEU A 1 232 ? 20.421 -18.924 1.565 1.00 65.62 232 LEU A O 1
ATOM 1750 N N . VAL A 1 233 ? 20.661 -18.163 -0.544 1.00 73.44 233 VAL A N 1
ATOM 1751 C CA . VAL A 1 233 ? 19.966 -16.885 -0.406 1.00 73.44 233 VAL A CA 1
ATOM 1752 C C . VAL A 1 233 ? 18.806 -16.953 -1.384 1.00 73.44 233 VAL A C 1
ATOM 1754 O O . VAL A 1 233 ? 19.062 -17.294 -2.529 1.00 73.44 233 VAL A O 1
ATOM 1757 N N . THR A 1 234 ? 17.572 -16.700 -0.960 1.00 75.94 234 THR A N 1
ATOM 1758 C CA . THR A 1 234 ? 16.398 -16.654 -1.841 1.00 75.94 234 THR A CA 1
ATOM 1759 C C . THR A 1 234 ? 15.576 -15.406 -1.576 1.00 75.94 234 THR A C 1
ATOM 1761 O O . THR A 1 234 ? 15.125 -15.189 -0.458 1.00 75.94 234 THR A O 1
ATOM 1764 N N . GLU A 1 235 ? 15.337 -14.614 -2.609 1.00 72.50 235 GLU A N 1
ATOM 1765 C CA . GLU A 1 235 ? 14.625 -13.341 -2.538 1.00 72.50 235 GLU A CA 1
ATOM 1766 C C . GLU A 1 235 ? 13.245 -13.422 -3.204 1.00 72.50 235 GLU A C 1
ATOM 1768 O O . GLU A 1 235 ? 13.109 -14.055 -4.245 1.00 72.50 235 GLU A O 1
ATOM 1773 N N . ARG A 1 236 ? 12.189 -12.825 -2.644 1.00 69.00 236 ARG A N 1
ATOM 1774 C CA . ARG A 1 236 ? 10.879 -12.722 -3.321 1.00 69.00 236 ARG A CA 1
ATOM 1775 C C . ARG A 1 236 ? 10.102 -11.493 -2.891 1.00 69.00 236 ARG A C 1
ATOM 1777 O O . ARG A 1 236 ? 10.056 -11.188 -1.703 1.00 69.00 236 ARG A O 1
ATOM 1784 N N . PHE A 1 237 ? 9.414 -10.860 -3.831 1.00 61.00 237 PHE A N 1
ATOM 1785 C CA . PHE A 1 237 ? 8.377 -9.890 -3.505 1.00 61.00 237 PHE A CA 1
ATOM 1786 C C . PHE A 1 237 ? 7.065 -10.629 -3.228 1.00 61.00 237 PHE A C 1
ATOM 1788 O O . PHE A 1 237 ? 6.744 -11.600 -3.911 1.00 61.00 237 PHE A O 1
ATOM 1795 N N . THR A 1 238 ? 6.310 -10.238 -2.204 1.00 63.25 238 THR A N 1
ATOM 1796 C CA . THR A 1 238 ? 4.947 -10.752 -2.005 1.00 63.25 238 THR A CA 1
ATOM 1797 C C . THR A 1 238 ? 4.014 -9.598 -1.680 1.00 63.25 238 THR A C 1
ATOM 1799 O O . THR A 1 238 ? 4.173 -8.924 -0.659 1.00 63.25 238 THR A O 1
ATOM 1802 N N . THR A 1 239 ? 3.015 -9.397 -2.539 1.00 58.19 239 THR A N 1
ATOM 1803 C CA . THR A 1 239 ? 1.851 -8.573 -2.212 1.00 58.19 239 THR A CA 1
ATOM 1804 C C . THR A 1 239 ? 1.106 -9.207 -1.035 1.00 58.19 239 THR A C 1
ATOM 1806 O O . THR A 1 239 ? 1.045 -10.432 -0.895 1.00 58.19 239 THR A O 1
ATOM 1809 N N . ARG A 1 240 ? 0.547 -8.392 -0.133 1.00 50.28 240 ARG A N 1
ATOM 1810 C CA . ARG A 1 240 ? -0.193 -8.910 1.028 1.00 50.28 240 ARG A CA 1
ATOM 1811 C C . ARG A 1 240 ? -1.331 -9.824 0.578 1.00 50.28 240 ARG A C 1
ATOM 1813 O O . ARG A 1 240 ? -2.196 -9.398 -0.178 1.00 50.28 240 ARG A O 1
ATOM 1820 N N . GLY A 1 241 ? -1.361 -11.050 1.096 1.00 47.41 241 GLY A N 1
ATOM 1821 C CA . GLY A 1 241 ? -2.399 -12.029 0.758 1.00 47.41 241 GLY A CA 1
ATOM 1822 C C . GLY A 1 241 ? -2.275 -12.627 -0.648 1.00 47.41 241 GLY A C 1
ATOM 1823 O O . GLY A 1 241 ? -3.076 -13.494 -0.989 1.00 47.41 241 GLY A O 1
ATOM 1824 N N . GLY A 1 242 ? -1.280 -12.201 -1.432 1.00 57.03 242 GLY A N 1
ATOM 1825 C CA . GLY A 1 242 ? -0.901 -12.839 -2.683 1.00 57.03 242 GLY A CA 1
ATOM 1826 C C . GLY A 1 242 ? -0.139 -14.139 -2.432 1.00 57.03 242 GLY A C 1
ATOM 1827 O O . GLY A 1 242 ? 0.474 -14.342 -1.381 1.00 57.03 242 GLY A O 1
ATOM 1828 N N . ASP A 1 243 ? -0.165 -15.031 -3.413 1.00 71.81 243 ASP A N 1
ATOM 1829 C CA . ASP A 1 243 ? 0.569 -16.300 -3.390 1.00 71.81 243 ASP A CA 1
ATOM 1830 C C . ASP A 1 243 ? 2.016 -16.162 -3.906 1.00 71.81 243 ASP A C 1
ATOM 1832 O O . ASP A 1 243 ? 2.767 -17.139 -3.941 1.00 71.81 243 ASP A O 1
ATOM 1836 N N . GLY A 1 244 ? 2.422 -14.939 -4.266 1.00 70.75 244 GLY A N 1
ATOM 1837 C CA . GLY A 1 244 ? 3.730 -14.635 -4.833 1.00 70.75 244 GLY A CA 1
ATOM 1838 C C . GLY A 1 244 ? 3.828 -14.879 -6.342 1.00 70.75 244 GLY A C 1
ATOM 18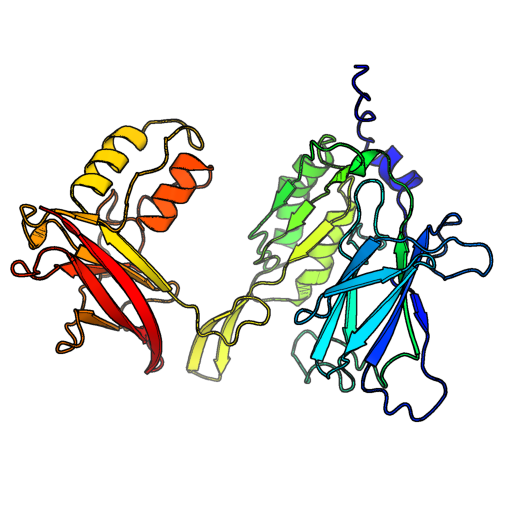39 O O . GLY A 1 244 ? 4.947 -14.890 -6.854 1.00 70.75 244 GLY A O 1
ATOM 1840 N N . SER A 1 245 ? 2.713 -15.063 -7.061 1.00 81.56 245 SER A N 1
ATOM 1841 C CA . SER A 1 245 ? 2.707 -15.166 -8.529 1.00 81.56 245 SER A CA 1
ATOM 1842 C C . SER A 1 245 ? 3.151 -13.884 -9.228 1.00 81.56 245 SER A C 1
ATOM 1844 O O . SER A 1 245 ? 3.787 -13.948 -10.281 1.00 81.56 245 SER A O 1
ATOM 1846 N N . ASP A 1 246 ? 2.836 -12.736 -8.631 1.00 83.00 246 ASP A N 1
ATOM 1847 C CA . ASP A 1 246 ? 3.058 -11.423 -9.227 1.00 83.00 246 ASP A CA 1
ATOM 1848 C C . ASP A 1 246 ? 4.506 -11.004 -8.988 1.00 83.00 246 ASP A C 1
ATOM 1850 O O . ASP A 1 246 ? 4.893 -10.653 -7.872 1.00 83.00 246 ASP A O 1
ATOM 1854 N N . GLN A 1 247 ? 5.328 -11.091 -10.033 1.00 88.81 247 GLN A N 1
ATOM 1855 C CA . GLN A 1 247 ? 6.754 -10.751 -9.963 1.00 88.81 247 GLN A CA 1
ATOM 1856 C C . GLN A 1 247 ? 7.226 -9.851 -11.103 1.00 88.81 247 GLN A C 1
ATOM 1858 O O . GLN A 1 247 ? 8.403 -9.482 -11.148 1.00 88.81 247 GLN A O 1
ATOM 1863 N N . MET A 1 248 ? 6.357 -9.552 -12.063 1.00 93.94 248 MET A N 1
ATOM 1864 C CA . MET A 1 248 ? 6.713 -8.757 -13.223 1.00 93.94 248 MET A CA 1
ATOM 1865 C C . MET A 1 248 ? 5.562 -7.853 -13.638 1.00 93.94 248 MET A C 1
ATOM 1867 O O . MET A 1 248 ? 4.441 -7.996 -13.162 1.00 93.94 248 MET A O 1
ATOM 1871 N N . VAL A 1 249 ? 5.875 -6.923 -14.530 1.00 94.94 249 VAL A N 1
ATOM 1872 C CA . VAL A 1 249 ? 4.886 -6.212 -15.330 1.00 94.94 249 VAL A CA 1
ATOM 1873 C C . VAL A 1 249 ? 5.324 -6.237 -16.792 1.00 94.94 249 VAL A C 1
ATOM 1875 O O . VAL A 1 249 ? 6.521 -6.163 -17.108 1.00 94.94 249 VAL A O 1
ATOM 1878 N N . LEU A 1 250 ? 4.350 -6.397 -17.686 1.00 97.88 250 LEU A N 1
ATOM 1879 C CA . LEU A 1 250 ? 4.548 -6.462 -19.131 1.00 97.88 250 LEU A CA 1
ATOM 1880 C C . LEU A 1 250 ? 4.052 -5.185 -19.806 1.00 97.88 250 LEU A C 1
ATOM 1882 O O . LEU A 1 250 ? 3.015 -4.636 -19.442 1.00 97.88 250 LEU A O 1
ATOM 1886 N N . SER A 1 251 ? 4.777 -4.726 -20.820 1.00 97.62 251 SER A N 1
ATOM 1887 C CA . SER A 1 251 ? 4.419 -3.525 -21.575 1.00 97.62 251 SER A CA 1
ATOM 1888 C C . SER A 1 251 ? 5.043 -3.516 -22.967 1.00 97.62 251 SER A C 1
ATOM 1890 O O . SER A 1 251 ? 5.836 -4.393 -23.313 1.00 97.62 251 SER A O 1
ATOM 1892 N N . LEU A 1 252 ? 4.690 -2.525 -23.786 1.00 97.81 252 LEU A N 1
ATOM 1893 C CA . LEU A 1 252 ? 5.301 -2.306 -25.094 1.00 97.81 252 LEU A CA 1
ATOM 1894 C C . LEU A 1 252 ? 6.132 -1.029 -25.083 1.00 97.81 252 LEU A C 1
ATOM 1896 O O . LEU A 1 252 ? 5.717 0.007 -24.569 1.00 97.81 252 LEU A O 1
ATOM 1900 N N . ASN A 1 253 ? 7.307 -1.103 -25.695 1.00 97.1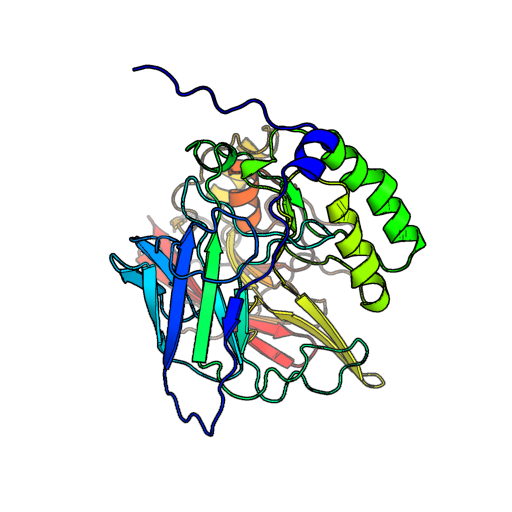2 253 ASN A N 1
ATOM 1901 C CA . ASN A 1 253 ? 8.132 0.058 -25.980 1.00 97.12 253 ASN A CA 1
ATOM 1902 C C . ASN A 1 253 ? 8.110 0.295 -27.491 1.00 97.12 253 ASN A C 1
ATOM 1904 O O . ASN A 1 253 ? 8.799 -0.382 -28.257 1.00 97.12 253 ASN A O 1
ATOM 1908 N N . THR A 1 254 ? 7.262 1.229 -27.903 1.00 96.69 254 THR A N 1
ATOM 1909 C CA . THR A 1 254 ? 7.002 1.576 -29.304 1.00 96.69 254 THR A CA 1
ATOM 1910 C C . THR A 1 254 ? 7.584 2.940 -29.643 1.00 96.69 254 THR A C 1
ATOM 1912 O O . THR A 1 254 ? 7.905 3.746 -28.762 1.00 96.69 254 THR A O 1
ATOM 1915 N N . SER A 1 255 ? 7.679 3.242 -30.934 1.00 94.94 255 SER A N 1
ATOM 1916 C CA . SER A 1 255 ? 8.017 4.578 -31.429 1.00 94.94 255 SER A CA 1
ATOM 1917 C C . SER A 1 255 ? 7.103 5.658 -30.833 1.00 94.94 255 SER A C 1
ATOM 1919 O O . SER A 1 255 ? 7.589 6.702 -30.393 1.00 94.94 255 SER A O 1
ATOM 1921 N N . LYS A 1 256 ? 5.801 5.362 -30.722 1.00 95.06 256 LYS A N 1
ATOM 1922 C CA . LYS A 1 256 ? 4.780 6.213 -30.099 1.00 95.06 256 LYS A CA 1
ATOM 1923 C C . LYS A 1 256 ? 5.085 6.493 -28.626 1.00 95.06 256 LYS A C 1
ATOM 1925 O O . LYS A 1 256 ? 5.108 7.655 -28.224 1.00 95.06 256 LYS A O 1
ATOM 1930 N N . TYR A 1 257 ? 5.387 5.459 -27.839 1.00 96.88 257 TYR A N 1
ATOM 1931 C CA . TYR A 1 257 ? 5.786 5.629 -26.439 1.00 96.88 257 TYR A CA 1
ATOM 1932 C C . TYR A 1 257 ? 7.067 6.466 -26.310 1.00 96.88 257 TYR A C 1
ATOM 1934 O O . TYR A 1 257 ? 7.121 7.386 -25.496 1.00 96.88 257 TYR A O 1
ATOM 1942 N N . ARG A 1 258 ? 8.093 6.205 -27.130 1.00 96.94 258 ARG A N 1
ATOM 1943 C CA . ARG A 1 258 ? 9.361 6.952 -27.059 1.00 96.94 258 ARG A CA 1
ATOM 1944 C C . ARG A 1 258 ? 9.201 8.422 -27.454 1.00 96.94 258 ARG A C 1
ATOM 1946 O O . ARG A 1 258 ? 9.836 9.278 -26.838 1.00 96.94 258 ARG A O 1
ATOM 1953 N N . ALA A 1 259 ? 8.345 8.725 -28.431 1.00 96.69 259 ALA A N 1
ATOM 1954 C CA . ALA A 1 259 ? 7.996 10.098 -28.790 1.00 96.69 259 ALA A CA 1
ATOM 1955 C C . ALA A 1 259 ? 7.270 10.806 -27.636 1.00 96.69 259 ALA A C 1
ATOM 1957 O O . ALA A 1 259 ? 7.713 11.865 -27.192 1.00 96.69 259 ALA A O 1
ATOM 1958 N N . TRP A 1 260 ? 6.238 10.168 -27.074 1.00 97.62 260 TRP A N 1
ATOM 1959 C CA . TRP A 1 260 ? 5.520 10.687 -25.909 1.00 97.62 260 TRP A CA 1
ATOM 1960 C C . TRP A 1 260 ? 6.455 10.894 -24.706 1.00 97.62 260 TRP A C 1
ATOM 1962 O O . TRP A 1 260 ? 6.415 11.939 -24.059 1.00 97.62 260 TRP A O 1
ATOM 1972 N N . TYR A 1 261 ? 7.370 9.962 -24.429 1.00 97.31 261 TYR A N 1
ATOM 1973 C CA . TYR A 1 261 ? 8.380 10.121 -23.381 1.00 97.31 261 TYR A CA 1
ATOM 1974 C C . TYR A 1 261 ? 9.226 11.379 -23.616 1.00 97.31 261 TYR A C 1
ATOM 1976 O O . TYR A 1 261 ? 9.406 12.184 -22.702 1.00 97.31 261 TYR A O 1
ATOM 1984 N N . ALA A 1 262 ? 9.744 11.563 -24.835 1.00 97.50 262 ALA A N 1
ATOM 1985 C CA . ALA A 1 262 ? 10.621 12.681 -25.175 1.00 97.50 262 ALA A CA 1
ATOM 1986 C C . ALA A 1 262 ? 9.922 14.042 -25.029 1.00 97.50 262 ALA A C 1
ATOM 1988 O O . ALA A 1 262 ? 10.547 15.014 -24.607 1.00 97.50 262 ALA A O 1
ATOM 1989 N N . GLU A 1 263 ? 8.624 14.108 -25.322 1.00 97.38 263 GLU A N 1
ATOM 1990 C CA . GLU A 1 263 ? 7.813 15.313 -25.139 1.00 97.38 263 GLU A CA 1
ATOM 1991 C C . GLU A 1 263 ? 7.552 15.644 -23.664 1.00 97.38 263 GLU A C 1
ATOM 1993 O O . GLU A 1 263 ? 7.372 16.813 -23.309 1.00 97.38 263 GLU A O 1
ATOM 1998 N N . ASN A 1 264 ? 7.514 14.631 -22.795 1.00 96.19 264 ASN A N 1
ATOM 1999 C CA . ASN A 1 264 ? 7.066 14.779 -21.412 1.00 96.19 264 ASN A CA 1
ATOM 2000 C C . ASN A 1 264 ? 8.197 14.741 -20.371 1.00 96.19 264 ASN A C 1
ATOM 2002 O O . ASN A 1 264 ? 8.008 15.244 -19.266 1.00 96.19 264 ASN A O 1
ATOM 2006 N N . ILE A 1 265 ? 9.388 14.232 -20.705 1.00 94.69 265 ILE A N 1
ATOM 2007 C CA . ILE A 1 265 ? 10.493 14.039 -19.746 1.00 94.69 265 ILE A CA 1
ATOM 2008 C C . ILE A 1 265 ? 10.930 15.327 -19.030 1.00 94.69 265 ILE A C 1
ATOM 2010 O O . ILE A 1 265 ? 11.320 15.282 -17.863 1.00 94.69 265 ILE A O 1
ATOM 2014 N N . THR A 1 266 ? 10.844 16.479 -19.702 1.00 94.31 266 THR A N 1
ATOM 2015 C CA . THR A 1 266 ? 11.210 17.788 -19.135 1.00 94.31 266 THR A CA 1
ATOM 2016 C C . THR A 1 266 ? 10.049 18.512 -18.456 1.00 94.31 266 THR A C 1
ATOM 2018 O O . THR A 1 266 ? 10.257 19.583 -17.884 1.00 94.31 266 THR A O 1
ATOM 2021 N N . LYS A 1 267 ? 8.821 17.993 -18.555 1.00 93.12 267 LYS A N 1
ATOM 2022 C CA . LYS A 1 267 ? 7.652 18.611 -17.926 1.00 93.12 267 LYS A CA 1
ATOM 2023 C C . LYS A 1 267 ? 7.656 18.334 -16.416 1.00 93.12 267 LYS A C 1
ATOM 2025 O O . LYS A 1 267 ? 8.224 17.333 -15.969 1.00 93.12 267 LYS A O 1
ATOM 2030 N N . PRO A 1 268 ? 7.015 19.196 -15.607 1.00 89.00 268 PRO A N 1
ATOM 2031 C CA . PRO A 1 268 ? 6.735 18.871 -14.216 1.00 89.00 268 PRO A CA 1
ATOM 2032 C C . PRO A 1 268 ? 6.013 17.524 -14.109 1.00 89.00 268 PRO A C 1
ATOM 2034 O O . PRO A 1 268 ? 5.147 17.203 -14.924 1.00 89.00 268 PRO A O 1
ATOM 2037 N N . ARG A 1 269 ? 6.344 16.732 -13.093 1.00 85.56 269 ARG A N 1
ATOM 2038 C CA . ARG A 1 269 ? 5.587 15.508 -12.807 1.00 85.56 269 ARG A CA 1
ATOM 2039 C C . ARG A 1 269 ? 4.149 15.857 -12.455 1.00 85.56 269 ARG A C 1
ATOM 2041 O O . ARG A 1 269 ? 3.905 16.956 -11.962 1.00 85.56 269 ARG A O 1
ATOM 2048 N N . SER A 1 270 ? 3.221 14.939 -12.712 1.00 78.38 270 SER A N 1
ATOM 2049 C CA . SER A 1 270 ? 1.767 15.148 -12.614 1.00 78.38 270 SER A CA 1
ATOM 2050 C C . SER A 1 270 ? 1.158 16.135 -13.628 1.00 78.38 270 SER A C 1
ATOM 2052 O O . SER A 1 270 ? 0.097 16.702 -13.385 1.00 78.38 270 SER A O 1
ATOM 2054 N N . SER A 1 271 ? 1.842 16.388 -14.754 1.00 88.44 271 SER A N 1
ATOM 2055 C CA . SER A 1 271 ? 1.364 17.331 -15.786 1.00 88.44 271 SER A CA 1
ATOM 2056 C C . SER A 1 271 ? 1.311 16.768 -17.206 1.00 88.44 271 SER A C 1
ATOM 2058 O O . SER A 1 271 ? 0.856 17.465 -18.114 1.00 88.44 271 SER A O 1
ATOM 2060 N N . ALA A 1 272 ? 1.790 15.539 -17.422 1.00 92.12 272 ALA A N 1
ATOM 2061 C CA . ALA A 1 272 ? 1.648 14.879 -18.712 1.00 92.12 272 ALA A CA 1
ATOM 2062 C C . ALA A 1 272 ? 0.206 14.391 -18.900 1.00 92.12 272 ALA A C 1
ATOM 2064 O O . ALA A 1 272 ? -0.425 13.935 -17.949 1.00 92.12 272 ALA A O 1
ATOM 2065 N N . GLU A 1 273 ? -0.294 14.468 -20.129 1.00 94.50 273 GLU A N 1
ATOM 2066 C CA . GLU A 1 273 ? -1.517 13.765 -20.519 1.00 94.50 273 GLU A CA 1
ATOM 2067 C C . GLU A 1 273 ? -1.217 12.268 -20.685 1.00 94.50 273 GLU A C 1
ATOM 2069 O O . GLU A 1 273 ? -0.097 11.893 -21.055 1.00 94.50 273 GLU A O 1
ATOM 2074 N N . GLU A 1 274 ? -2.213 11.424 -20.409 1.00 93.56 274 GLU A N 1
ATOM 2075 C CA . GLU A 1 274 ? -2.108 9.971 -20.567 1.00 93.56 274 GLU A CA 1
ATOM 2076 C C . GLU A 1 274 ? -1.751 9.587 -22.009 1.00 93.56 274 GLU A C 1
ATOM 2078 O O . GLU A 1 274 ? -2.238 10.178 -22.975 1.00 93.56 274 GLU A O 1
ATOM 2083 N N . LEU A 1 275 ? -0.889 8.578 -22.164 1.00 95.31 275 LEU A N 1
ATOM 2084 C CA . LEU A 1 275 ? -0.596 8.012 -23.475 1.00 95.31 275 LEU A CA 1
ATOM 2085 C C . LEU A 1 275 ? -1.793 7.179 -23.942 1.00 95.31 275 LEU A C 1
ATOM 2087 O O . LEU A 1 275 ? -2.059 6.107 -23.403 1.00 95.31 275 LEU A O 1
ATOM 2091 N N . GLU A 1 276 ? -2.488 7.641 -24.977 1.00 94.19 276 GLU A N 1
ATOM 2092 C CA . GLU A 1 276 ? -3.584 6.881 -25.580 1.00 94.19 276 GLU A CA 1
ATOM 2093 C C . GLU A 1 276 ? -3.076 5.569 -26.196 1.00 94.19 276 GLU A C 1
ATOM 2095 O O . GLU A 1 276 ? -2.056 5.563 -26.887 1.00 94.19 276 GLU A O 1
ATOM 2100 N N . ASN A 1 277 ? -3.815 4.473 -26.003 1.00 94.12 277 ASN A N 1
ATOM 2101 C CA . ASN A 1 277 ? -3.543 3.136 -26.551 1.00 94.12 277 ASN A CA 1
ATOM 2102 C C . ASN A 1 277 ? -2.057 2.714 -26.455 1.00 94.12 277 ASN A C 1
ATOM 2104 O O . ASN A 1 277 ? -1.382 2.572 -27.481 1.00 94.12 277 ASN A O 1
ATOM 2108 N N . PRO A 1 278 ? -1.512 2.522 -25.242 1.00 94.88 278 PRO A N 1
ATOM 2109 C CA . PRO A 1 278 ? -0.094 2.207 -25.052 1.00 94.88 278 PRO A CA 1
ATOM 2110 C C . PRO A 1 278 ? 0.283 0.776 -25.468 1.00 94.88 278 PRO A C 1
ATOM 2112 O O . PRO A 1 278 ? 1.464 0.465 -25.605 1.00 94.88 278 PRO A O 1
ATOM 2115 N N . LEU A 1 279 ? -0.713 -0.090 -25.681 1.00 96.69 279 LEU A N 1
ATOM 2116 C CA . LEU A 1 279 ? -0.552 -1.473 -26.142 1.00 96.69 279 LEU A CA 1
ATOM 2117 C C . LEU A 1 279 ? -0.888 -1.638 -27.633 1.00 96.69 279 LEU A C 1
ATOM 2119 O O . LEU A 1 279 ? -1.217 -2.732 -28.080 1.00 96.69 279 LEU A O 1
ATOM 2123 N N . GLU A 1 280 ? -0.826 -0.547 -28.395 1.00 95.75 280 GLU A N 1
ATOM 2124 C CA . GLU A 1 280 ? -1.024 -0.537 -29.843 1.00 95.75 280 GLU A CA 1
ATOM 2125 C C . GLU A 1 280 ? 0.326 -0.416 -30.564 1.00 95.75 280 GLU A C 1
ATOM 2127 O O . GLU A 1 280 ? 1.162 0.420 -30.206 1.00 95.75 280 GLU A O 1
ATOM 2132 N N . VAL A 1 281 ? 0.534 -1.235 -31.594 1.00 95.00 281 VAL A N 1
ATOM 2133 C CA . VAL A 1 281 ? 1.732 -1.232 -32.445 1.00 95.00 281 VAL A CA 1
ATOM 2134 C C . VAL A 1 281 ? 1.301 -1.060 -33.894 1.00 95.00 281 VAL A C 1
ATOM 2136 O O . VAL A 1 281 ? 0.467 -1.812 -34.386 1.00 95.00 281 VAL A O 1
ATOM 2139 N N . SER A 1 282 ? 1.882 -0.098 -34.612 1.00 93.19 282 SER A N 1
ATOM 2140 C CA . SER A 1 282 ? 1.633 0.008 -36.053 1.00 93.19 282 SER A CA 1
ATOM 2141 C C . SER A 1 282 ? 2.372 -1.106 -36.787 1.00 93.19 282 SER A C 1
ATOM 2143 O O . SER A 1 282 ? 3.563 -1.311 -36.565 1.00 93.19 282 SER A O 1
ATOM 2145 N N . ARG A 1 283 ? 1.698 -1.787 -37.715 1.00 90.62 283 ARG A N 1
ATOM 2146 C CA . ARG A 1 283 ? 2.314 -2.787 -38.601 1.00 90.62 283 ARG A CA 1
ATOM 2147 C C . ARG A 1 283 ? 3.420 -2.198 -39.485 1.00 90.62 283 ARG A C 1
ATOM 2149 O O . ARG A 1 283 ? 4.304 -2.924 -39.928 1.00 90.62 283 ARG A O 1
ATOM 2156 N N . ASP A 1 284 ? 3.370 -0.894 -39.745 1.00 87.62 284 ASP A N 1
ATOM 2157 C CA . ASP A 1 284 ? 4.391 -0.189 -40.519 1.00 87.62 284 ASP A CA 1
ATOM 2158 C C . ASP A 1 284 ? 5.621 0.190 -39.659 1.00 87.62 284 ASP A C 1
ATOM 2160 O O . ASP A 1 284 ? 6.635 0.644 -40.199 1.00 87.62 284 ASP A O 1
ATOM 2164 N N . GLU A 1 285 ? 5.570 -0.001 -38.330 1.00 88.69 285 GLU A N 1
ATOM 2165 C CA . GLU A 1 285 ? 6.731 0.169 -37.452 1.00 88.69 285 GLU A CA 1
ATOM 2166 C C . GLU A 1 285 ? 7.728 -0.985 -37.661 1.00 88.69 285 GLU A C 1
ATOM 2168 O O . GLU A 1 285 ? 7.347 -2.156 -37.596 1.00 88.69 285 GLU A O 1
ATOM 2173 N N . PRO A 1 286 ? 9.026 -0.702 -37.887 1.00 85.81 286 PRO A N 1
ATOM 2174 C CA . PRO A 1 286 ? 10.021 -1.760 -37.993 1.00 85.81 286 PRO A CA 1
ATOM 2175 C C . PRO A 1 286 ? 10.082 -2.606 -36.716 1.00 85.81 286 PRO A C 1
ATOM 2177 O O . PRO A 1 286 ? 10.079 -2.070 -35.609 1.00 85.81 286 PRO A O 1
ATOM 2180 N N . ALA A 1 287 ? 10.210 -3.924 -36.864 1.00 77.62 287 ALA A N 1
ATOM 2181 C CA . ALA A 1 287 ? 10.265 -4.871 -35.746 1.00 77.62 287 ALA A CA 1
ATOM 2182 C C . ALA A 1 287 ? 11.355 -4.539 -34.713 1.00 77.62 287 ALA A C 1
ATOM 2184 O O . ALA A 1 287 ? 11.163 -4.723 -33.515 1.00 77.62 287 ALA A O 1
ATOM 2185 N N . GLU A 1 288 ? 12.505 -4.013 -35.143 1.00 79.50 288 GLU A N 1
ATOM 2186 C CA . GLU A 1 288 ? 13.560 -3.575 -34.225 1.00 79.50 288 GLU A CA 1
ATOM 2187 C C . GLU A 1 288 ? 13.209 -2.312 -33.420 1.00 79.50 288 GLU A C 1
ATOM 2189 O O . GLU A 1 288 ? 13.900 -1.992 -32.452 1.00 79.50 288 GLU A O 1
ATOM 2194 N N . GLN A 1 289 ? 12.156 -1.593 -33.814 1.00 86.94 289 GLN A N 1
ATOM 2195 C CA . GLN A 1 289 ? 11.672 -0.387 -33.150 1.00 86.94 289 GLN A CA 1
ATOM 2196 C C . GLN A 1 289 ? 10.514 -0.678 -32.186 1.00 86.94 289 GLN A C 1
ATOM 2198 O O . GLN A 1 289 ? 10.382 0.046 -31.203 1.00 86.94 289 GLN A O 1
ATOM 2203 N N . ALA A 1 290 ? 9.752 -1.758 -32.352 1.00 94.88 290 ALA A N 1
ATOM 2204 C CA . ALA A 1 290 ? 8.724 -2.151 -31.388 1.00 94.88 290 ALA A CA 1
ATOM 2205 C C . ALA A 1 290 ? 9.127 -3.422 -30.630 1.00 94.88 290 ALA A C 1
ATOM 2207 O O . ALA A 1 290 ? 9.347 -4.479 -31.223 1.00 94.88 290 ALA A O 1
ATOM 2208 N N . TRP A 1 291 ? 9.194 -3.351 -29.300 1.00 97.31 291 TRP A N 1
ATOM 2209 C CA . TRP A 1 291 ? 9.500 -4.529 -28.487 1.00 97.31 291 TRP A CA 1
ATOM 2210 C C . TRP A 1 291 ? 8.596 -4.681 -27.272 1.00 97.31 291 TRP A C 1
ATOM 2212 O O . TRP A 1 291 ? 8.197 -3.711 -26.622 1.00 97.31 291 TRP A O 1
ATOM 2222 N N . LEU A 1 292 ? 8.353 -5.943 -26.928 1.00 98.00 292 LEU A N 1
ATOM 2223 C CA . LEU A 1 292 ? 7.844 -6.338 -25.628 1.00 98.00 292 LEU A CA 1
ATOM 2224 C C . LEU A 1 292 ? 8.892 -6.002 -24.570 1.00 98.00 292 LEU A C 1
ATOM 2226 O O . LEU A 1 292 ? 10.061 -6.376 -24.701 1.00 98.00 292 LEU A O 1
ATOM 2230 N N . THR A 1 293 ? 8.464 -5.305 -23.526 1.00 98.12 293 THR A N 1
ATOM 2231 C CA . THR A 1 293 ? 9.256 -5.013 -22.335 1.00 98.12 293 THR A CA 1
ATOM 2232 C C . THR A 1 293 ? 8.720 -5.842 -21.179 1.00 98.12 293 THR A C 1
ATOM 2234 O O . THR A 1 293 ? 7.528 -5.835 -20.883 1.00 98.12 293 THR A O 1
ATOM 2237 N N . THR A 1 294 ? 9.619 -6.567 -20.524 1.00 98.31 294 THR A N 1
ATOM 2238 C CA . THR A 1 294 ? 9.338 -7.305 -19.295 1.00 98.31 294 THR A CA 1
ATOM 2239 C C . THR A 1 294 ? 10.144 -6.674 -18.184 1.00 98.31 294 THR A C 1
ATOM 2241 O O . THR A 1 294 ? 11.374 -6.767 -18.173 1.00 98.31 294 THR A O 1
ATOM 2244 N N . ASN A 1 295 ? 9.450 -6.038 -17.252 1.00 96.56 295 ASN A N 1
ATOM 2245 C CA . ASN A 1 295 ? 10.035 -5.559 -16.018 1.00 96.56 295 ASN A CA 1
ATOM 2246 C C . ASN A 1 295 ? 9.887 -6.655 -14.958 1.00 96.56 295 ASN A C 1
ATOM 2248 O O . ASN A 1 295 ? 8.804 -6.837 -14.414 1.00 96.56 295 ASN A O 1
ATOM 2252 N N . PHE A 1 296 ? 10.945 -7.430 -14.716 1.00 95.25 296 PHE A N 1
ATOM 2253 C CA . PHE A 1 296 ? 10.939 -8.533 -13.751 1.00 95.25 296 PHE A CA 1
ATOM 2254 C C . PHE A 1 296 ? 11.572 -8.042 -12.449 1.00 95.25 296 PHE A C 1
ATOM 2256 O O . PHE A 1 296 ? 12.791 -7.930 -12.391 1.00 95.25 296 PHE A O 1
ATOM 2263 N N . TRP A 1 297 ? 10.781 -7.729 -11.417 1.00 87.12 297 TRP A N 1
ATOM 2264 C CA . TRP A 1 297 ? 11.223 -6.919 -10.267 1.00 87.12 297 TRP A CA 1
ATOM 2265 C C . TRP A 1 297 ? 12.462 -7.470 -9.549 1.00 87.12 297 TRP A C 1
ATOM 2267 O O . TRP A 1 297 ? 13.402 -6.724 -9.284 1.00 87.12 297 TRP A O 1
ATOM 2277 N N . MET A 1 298 ? 12.514 -8.788 -9.319 1.00 84.62 298 MET A N 1
ATOM 2278 C CA . MET A 1 298 ? 13.686 -9.478 -8.747 1.00 84.62 298 MET A CA 1
ATOM 2279 C C . MET A 1 298 ? 14.579 -10.134 -9.811 1.00 84.62 298 MET A C 1
ATOM 2281 O O . MET A 1 298 ? 15.305 -11.095 -9.555 1.00 84.62 298 MET A O 1
ATOM 2285 N N . GLY A 1 299 ? 14.536 -9.624 -11.038 1.00 87.25 299 GLY A N 1
ATOM 2286 C CA . GLY A 1 299 ? 15.373 -10.078 -12.132 1.00 87.25 299 GLY A CA 1
ATOM 2287 C C . GLY A 1 299 ? 16.836 -9.672 -11.943 1.00 87.25 299 GLY A C 1
ATOM 2288 O O . GLY A 1 299 ? 17.173 -8.488 -11.907 1.00 87.25 299 GLY A O 1
ATOM 2289 N N . SER A 1 300 ? 17.738 -10.653 -11.927 1.00 88.44 300 SER A N 1
ATOM 2290 C CA . SER A 1 300 ? 19.185 -10.438 -11.824 1.00 88.44 300 SER A CA 1
ATOM 2291 C C . SER A 1 300 ? 19.932 -10.961 -13.058 1.00 88.44 300 SER A C 1
ATOM 2293 O O . SER A 1 300 ? 19.331 -11.396 -14.040 1.00 88.44 300 SER A O 1
ATOM 2295 N N . THR A 1 301 ? 21.267 -10.900 -13.048 1.00 91.81 301 THR A N 1
ATOM 2296 C CA . THR A 1 301 ? 22.112 -11.341 -14.174 1.00 91.81 301 THR A CA 1
ATOM 2297 C C . THR A 1 301 ? 22.036 -12.840 -14.464 1.00 91.81 301 THR A C 1
ATOM 2299 O O . THR A 1 301 ? 22.432 -13.252 -15.553 1.00 91.81 301 THR A O 1
ATOM 2302 N N . GLY A 1 302 ? 21.545 -13.650 -13.522 1.00 91.81 302 GLY A N 1
ATOM 2303 C CA . GLY A 1 302 ? 21.304 -15.080 -13.732 1.00 91.81 302 GLY A CA 1
ATOM 2304 C C . GLY A 1 302 ? 19.854 -15.428 -14.088 1.00 91.81 302 GLY A C 1
ATOM 2305 O O . GLY A 1 302 ? 19.568 -16.601 -14.311 1.00 91.81 302 GLY A O 1
ATOM 2306 N N . SER A 1 303 ? 18.952 -14.444 -14.140 1.00 95.69 303 SER A N 1
ATOM 2307 C CA . SER A 1 303 ? 17.556 -14.654 -14.527 1.00 95.69 303 SER A CA 1
ATOM 2308 C C . SER A 1 303 ? 17.406 -14.779 -16.046 1.00 95.69 303 SER A C 1
ATOM 2310 O O . SER A 1 303 ? 18.139 -14.150 -16.816 1.00 95.69 303 SER A O 1
ATOM 2312 N N . THR A 1 304 ? 16.409 -15.544 -16.489 1.00 97.56 304 THR A N 1
ATOM 2313 C CA . THR A 1 304 ? 16.025 -15.648 -17.903 1.00 97.56 304 THR A CA 1
ATOM 2314 C C . THR A 1 304 ? 14.591 -15.184 -18.111 1.00 97.56 304 THR A C 1
ATOM 2316 O O . THR A 1 304 ? 13.742 -15.343 -17.239 1.00 97.56 304 THR A O 1
ATOM 2319 N N . VAL A 1 305 ? 14.318 -14.612 -19.281 1.00 98.50 305 VAL A N 1
ATOM 2320 C CA . VAL A 1 305 ? 12.969 -14.236 -19.707 1.00 98.50 305 VAL A CA 1
ATOM 2321 C C . VAL A 1 305 ? 12.759 -14.794 -21.104 1.00 98.50 305 VAL A C 1
ATOM 2323 O O . VAL A 1 305 ? 13.594 -14.599 -21.987 1.00 98.50 305 VAL A O 1
ATOM 2326 N N . GLU A 1 306 ? 11.655 -15.499 -21.294 1.00 98.44 306 GLU A N 1
ATOM 2327 C CA . GLU A 1 306 ? 11.226 -16.052 -22.575 1.00 98.44 306 GLU A CA 1
ATOM 2328 C C . GLU A 1 306 ? 9.808 -15.577 -22.867 1.00 98.44 306 GLU A C 1
ATOM 2330 O O . GLU A 1 306 ? 8.993 -15.487 -21.950 1.00 98.44 306 GLU A O 1
ATOM 2335 N N . ALA A 1 307 ? 9.483 -15.313 -24.129 1.00 98.31 307 ALA A N 1
ATOM 2336 C CA . ALA A 1 307 ? 8.112 -15.016 -24.522 1.00 98.31 307 ALA A CA 1
ATOM 2337 C C . ALA A 1 307 ? 7.686 -15.818 -25.749 1.00 98.31 307 ALA A C 1
ATOM 2339 O O . ALA A 1 307 ? 8.482 -16.070 -26.652 1.00 98.31 307 ALA A O 1
ATOM 2340 N N . ALA A 1 308 ? 6.418 -16.208 -25.771 1.00 98.19 308 ALA A N 1
ATOM 2341 C CA . ALA A 1 308 ? 5.755 -16.825 -26.908 1.00 98.19 308 ALA A CA 1
ATOM 2342 C C . ALA A 1 308 ? 4.655 -15.883 -27.407 1.00 98.19 308 ALA A C 1
ATOM 2344 O O . ALA A 1 308 ? 3.756 -15.530 -26.640 1.00 98.19 308 ALA A O 1
ATOM 2345 N N . ILE A 1 309 ? 4.735 -15.494 -28.681 1.00 97.69 309 ILE A N 1
ATOM 2346 C CA . ILE A 1 309 ? 3.710 -14.687 -29.352 1.00 97.69 309 ILE A CA 1
ATOM 2347 C C . ILE A 1 309 ? 2.722 -15.631 -30.046 1.00 97.69 309 ILE A C 1
ATOM 2349 O O . ILE A 1 309 ? 3.148 -16.562 -30.730 1.00 97.69 309 ILE A O 1
ATOM 2353 N N . ASP A 1 310 ? 1.424 -15.443 -29.807 1.00 96.88 310 ASP A N 1
ATOM 2354 C CA . ASP A 1 310 ? 0.302 -16.199 -30.395 1.00 96.88 310 ASP A CA 1
ATOM 2355 C C . ASP A 1 310 ? 0.432 -17.726 -30.317 1.00 96.88 310 ASP A C 1
ATOM 2357 O O . ASP A 1 310 ? 0.115 -18.472 -31.245 1.00 96.88 310 ASP A O 1
ATOM 2361 N N . GLY A 1 311 ? 0.932 -18.217 -29.180 1.00 92.81 311 GLY A N 1
ATOM 2362 C CA . GLY A 1 311 ? 1.139 -19.651 -28.955 1.00 92.81 311 GLY A CA 1
ATOM 2363 C C . GLY A 1 311 ? 2.295 -20.259 -29.758 1.00 92.81 311 GLY A C 1
ATOM 2364 O O . GLY A 1 311 ? 2.436 -21.483 -29.781 1.00 92.81 311 GLY A O 1
ATOM 2365 N N . GLY A 1 312 ? 3.126 -19.428 -30.394 1.00 94.38 312 GLY A N 1
ATOM 2366 C CA . GLY A 1 312 ? 4.369 -19.830 -31.041 1.00 94.38 312 GLY A CA 1
ATOM 2367 C C . GLY A 1 312 ? 5.422 -20.376 -30.068 1.00 94.38 312 GLY A C 1
ATOM 2368 O O . GLY A 1 312 ? 5.207 -20.514 -28.862 1.00 94.38 312 GLY A O 1
ATOM 2369 N N . GLY A 1 313 ? 6.598 -20.712 -30.603 1.00 96.31 313 GLY A N 1
ATOM 2370 C CA . GLY A 1 313 ? 7.722 -21.177 -29.785 1.00 96.31 313 GLY A CA 1
ATOM 2371 C C . GLY A 1 313 ? 8.280 -20.068 -28.878 1.00 96.31 313 GLY A C 1
ATOM 2372 O O . GLY A 1 313 ? 8.270 -18.905 -29.284 1.00 96.31 313 GLY A O 1
ATOM 2373 N N . PRO A 1 314 ? 8.787 -20.401 -27.674 1.00 96.94 314 PRO A N 1
ATOM 2374 C CA . PRO A 1 314 ? 9.392 -19.414 -26.790 1.00 96.94 314 PRO A CA 1
ATOM 2375 C C . PRO A 1 314 ? 10.674 -18.840 -27.405 1.00 96.94 314 PRO A C 1
ATOM 2377 O O . PRO A 1 314 ? 11.529 -19.580 -27.898 1.00 96.94 314 PRO A O 1
ATOM 2380 N N . VAL A 1 315 ? 10.817 -17.519 -27.336 1.00 98.06 315 VAL A N 1
ATOM 2381 C CA . VAL A 1 315 ? 12.013 -16.779 -27.746 1.00 98.06 315 VAL A CA 1
ATOM 2382 C C . VAL A 1 315 ? 12.610 -16.090 -26.526 1.00 98.06 315 VAL A C 1
ATOM 2384 O O . VAL A 1 315 ? 11.904 -15.434 -25.761 1.00 98.06 315 VAL A O 1
ATOM 2387 N N . VAL A 1 316 ? 13.921 -16.243 -26.341 1.00 97.88 316 VAL A N 1
ATOM 2388 C CA . VAL A 1 316 ? 14.652 -15.644 -25.219 1.00 97.88 316 VAL A CA 1
ATOM 2389 C C . VAL A 1 316 ? 14.757 -14.131 -25.416 1.00 97.88 316 VAL A C 1
ATOM 2391 O O . VAL A 1 316 ? 15.278 -13.659 -26.428 1.00 97.88 316 VAL A O 1
ATOM 2394 N N . ALA A 1 317 ? 14.295 -13.372 -24.427 1.00 97.88 317 ALA A N 1
ATOM 2395 C CA . ALA A 1 317 ? 14.421 -11.925 -24.383 1.00 97.88 317 ALA A CA 1
ATOM 2396 C C . ALA A 1 317 ? 15.829 -11.503 -23.931 1.00 97.88 317 ALA A C 1
ATOM 2398 O O . ALA A 1 317 ? 16.518 -12.196 -23.179 1.00 97.88 317 ALA A O 1
ATOM 2399 N N . SER A 1 318 ? 16.264 -10.324 -24.368 1.00 96.25 318 SER A N 1
ATOM 2400 C CA . SER A 1 318 ? 17.570 -9.761 -24.023 1.00 96.25 318 SER A CA 1
ATOM 2401 C C . SER A 1 318 ? 17.456 -8.798 -22.850 1.00 96.25 318 SER A C 1
ATOM 2403 O O . SER A 1 318 ? 16.686 -7.843 -22.913 1.00 96.25 318 SER A O 1
ATOM 2405 N N . ARG A 1 319 ? 18.263 -8.992 -21.804 1.00 96.00 319 ARG A N 1
ATOM 2406 C CA . ARG A 1 319 ? 18.360 -8.029 -20.700 1.00 96.00 319 ARG A CA 1
ATOM 2407 C C . ARG A 1 319 ? 18.920 -6.693 -21.201 1.00 96.00 319 ARG A C 1
ATOM 2409 O O . ARG A 1 319 ? 19.895 -6.690 -21.953 1.00 96.00 319 ARG A O 1
ATOM 2416 N N . THR A 1 320 ? 18.326 -5.572 -20.806 1.00 95.00 320 THR A N 1
ATOM 2417 C CA . THR A 1 320 ? 18.707 -4.246 -21.329 1.00 95.00 320 THR A CA 1
ATOM 2418 C C . THR A 1 320 ? 20.015 -3.739 -20.714 1.00 95.00 320 THR A C 1
ATOM 2420 O O . THR A 1 320 ? 20.924 -3.350 -21.442 1.00 95.00 320 THR A O 1
ATOM 2423 N N . GLN A 1 321 ? 20.156 -3.831 -19.391 1.00 94.12 321 GLN A N 1
ATOM 2424 C CA . GLN A 1 321 ? 21.385 -3.557 -18.640 1.00 94.12 321 GLN A CA 1
ATOM 2425 C C . GLN A 1 321 ? 22.127 -4.880 -18.382 1.00 94.12 321 GLN A C 1
ATOM 2427 O O . GLN A 1 321 ? 21.519 -5.848 -17.933 1.00 94.12 321 GLN A O 1
ATOM 2432 N N . GLN A 1 322 ? 23.434 -4.979 -18.634 1.00 92.69 322 GLN A N 1
ATOM 2433 C CA . GLN A 1 322 ? 24.192 -6.237 -18.499 1.00 92.69 322 GLN A CA 1
ATOM 2434 C C . GLN A 1 322 ? 24.821 -6.432 -17.108 1.00 92.69 322 GLN A C 1
ATOM 2436 O O . GLN A 1 322 ? 25.114 -7.567 -16.736 1.00 92.69 322 GLN A O 1
ATOM 2441 N N . LEU A 1 323 ? 24.982 -5.357 -16.330 1.00 89.56 323 LEU A N 1
ATOM 2442 C CA . LEU A 1 323 ? 25.635 -5.303 -15.015 1.00 89.56 323 LEU A CA 1
ATOM 2443 C C . LEU A 1 323 ? 27.032 -5.947 -14.990 1.00 89.56 323 LEU A C 1
ATOM 2445 O O . LEU A 1 323 ? 27.385 -6.694 -14.080 1.00 89.56 323 LEU A O 1
ATOM 2449 N N . ARG A 1 324 ? 27.850 -5.634 -15.993 1.00 91.94 324 ARG A N 1
ATOM 2450 C CA . ARG A 1 324 ? 29.270 -6.003 -16.112 1.00 91.94 324 ARG A CA 1
ATOM 2451 C C . ARG A 1 324 ? 30.204 -4.8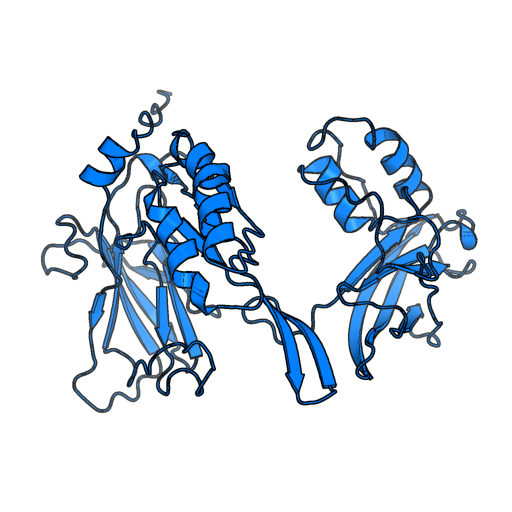40 -15.751 1.00 91.94 324 ARG A C 1
ATOM 2453 O O . ARG A 1 324 ? 31.378 -4.863 -16.114 1.00 91.94 324 ARG A O 1
ATOM 2460 N N . GLY A 1 325 ? 29.685 -3.844 -15.032 1.00 89.19 325 GLY A N 1
ATOM 2461 C CA . GLY A 1 325 ? 30.399 -2.623 -14.652 1.00 89.19 325 GLY A CA 1
ATOM 2462 C C . GLY A 1 325 ? 30.264 -1.479 -15.659 1.00 89.19 325 GLY A C 1
ATOM 2463 O O . GLY A 1 325 ? 31.008 -0.509 -15.555 1.00 89.19 325 GLY A O 1
ATOM 2464 N N . GLU A 1 326 ? 29.360 -1.587 -16.635 1.00 92.19 326 GLU A N 1
ATOM 2465 C CA . GLU A 1 326 ? 29.014 -0.481 -17.526 1.00 92.19 326 GLU A CA 1
ATOM 2466 C C . GLU A 1 326 ? 28.183 0.603 -16.816 1.00 92.19 326 GLU A C 1
ATOM 2468 O O . GLU A 1 326 ? 27.503 0.326 -15.824 1.00 92.19 326 GLU A O 1
ATOM 2473 N N . ASP A 1 327 ? 28.223 1.830 -17.344 1.00 93.88 327 ASP A N 1
ATOM 2474 C CA . ASP A 1 327 ? 27.397 2.929 -16.844 1.00 93.88 327 ASP A CA 1
ATOM 2475 C C . ASP A 1 327 ? 25.894 2.599 -16.970 1.00 93.88 327 ASP A C 1
ATOM 2477 O O . ASP A 1 327 ? 25.487 1.894 -17.905 1.00 93.88 327 ASP A O 1
ATOM 2481 N N . PRO A 1 328 ? 25.045 3.115 -16.059 1.00 91.81 328 PRO A N 1
ATOM 2482 C CA . PRO A 1 328 ? 23.603 2.968 -16.183 1.00 91.81 328 PRO A CA 1
ATOM 2483 C C . PRO A 1 328 ? 23.104 3.528 -17.515 1.00 91.81 328 PRO A C 1
ATOM 2485 O O . PRO A 1 328 ? 23.379 4.680 -17.861 1.00 91.81 328 PRO A O 1
ATOM 2488 N N . LEU A 1 329 ? 22.341 2.718 -18.241 1.00 95.44 329 LEU A N 1
ATOM 2489 C CA . LEU A 1 329 ? 21.661 3.141 -19.455 1.00 95.44 329 LEU A CA 1
ATOM 2490 C C . LEU A 1 329 ? 20.410 3.935 -19.064 1.00 95.44 329 LEU A C 1
ATOM 2492 O O . LEU A 1 329 ? 19.654 3.527 -18.183 1.00 95.44 329 LEU A O 1
ATOM 2496 N N . ILE A 1 330 ? 20.229 5.097 -19.688 1.00 95.06 330 ILE A N 1
ATOM 2497 C CA . ILE A 1 330 ? 19.212 6.084 -19.310 1.00 95.06 330 ILE A CA 1
ATOM 2498 C C . ILE A 1 330 ? 18.386 6.449 -20.536 1.00 95.06 330 ILE A C 1
ATOM 2500 O O . ILE A 1 330 ? 18.932 6.673 -21.617 1.00 95.06 330 ILE A O 1
ATOM 2504 N N . GLY A 1 331 ? 17.076 6.559 -20.349 1.00 96.00 331 GLY A N 1
ATOM 2505 C CA . GLY A 1 331 ? 16.128 7.040 -21.345 1.00 96.00 331 GLY A CA 1
ATOM 2506 C C . GLY A 1 331 ? 14.986 6.063 -21.579 1.00 96.00 331 GLY A C 1
ATOM 2507 O O . GLY A 1 331 ? 14.924 4.995 -20.976 1.00 96.00 331 GLY A O 1
ATOM 2508 N N . ALA A 1 332 ? 14.095 6.430 -22.501 1.00 96.00 332 ALA A N 1
ATOM 2509 C CA . ALA A 1 332 ? 12.868 5.687 -22.787 1.00 96.00 332 ALA A CA 1
ATOM 2510 C C . ALA A 1 332 ? 13.100 4.202 -23.117 1.00 96.00 332 ALA A C 1
ATOM 2512 O O . ALA A 1 332 ? 12.244 3.370 -22.847 1.00 96.00 332 ALA A O 1
ATOM 2513 N N . GLU A 1 333 ? 14.246 3.852 -23.705 1.00 94.88 333 GLU A N 1
ATOM 2514 C CA . GLU A 1 333 ? 14.588 2.469 -24.068 1.00 94.88 333 GLU A CA 1
ATOM 2515 C C . GLU A 1 333 ? 15.010 1.601 -22.870 1.00 94.88 333 GLU A C 1
ATOM 2517 O O . GLU A 1 333 ? 15.029 0.374 -22.972 1.00 94.88 333 GLU A O 1
ATOM 2522 N N . TYR A 1 334 ? 15.360 2.236 -21.750 1.00 95.31 334 TYR A N 1
ATOM 2523 C CA . TYR A 1 334 ? 15.936 1.611 -20.555 1.00 95.31 334 TYR A CA 1
ATOM 2524 C C . TYR A 1 334 ? 15.073 1.822 -19.305 1.00 95.31 334 TYR A C 1
ATOM 2526 O O . TYR A 1 334 ? 15.484 1.464 -18.201 1.00 95.31 334 TYR A O 1
ATOM 2534 N N . SER A 1 335 ? 13.880 2.386 -19.479 1.00 93.69 335 SER A N 1
ATOM 2535 C CA . SER A 1 335 ? 12.862 2.582 -18.452 1.00 93.69 335 SER A CA 1
ATOM 2536 C C . SER A 1 335 ? 11.681 1.640 -18.669 1.00 93.69 335 SER A C 1
ATOM 2538 O O . SER A 1 335 ? 11.434 1.205 -19.792 1.00 93.69 335 SER A O 1
ATOM 2540 N N . ASP A 1 336 ? 10.926 1.357 -17.609 1.00 95.12 336 ASP A N 1
ATOM 2541 C CA . ASP A 1 336 ? 9.655 0.636 -17.718 1.00 95.12 336 ASP A CA 1
ATOM 2542 C C . ASP A 1 336 ? 8.555 1.579 -18.241 1.00 95.12 336 ASP A C 1
ATOM 2544 O O . ASP A 1 336 ? 8.241 2.559 -17.556 1.00 95.12 336 ASP A O 1
ATOM 2548 N N . PRO A 1 337 ? 7.960 1.313 -19.421 1.00 96.25 337 PRO A N 1
ATOM 2549 C CA . PRO A 1 337 ? 6.861 2.112 -19.949 1.00 96.25 337 PRO A CA 1
ATOM 2550 C C . PRO A 1 337 ? 5.696 2.292 -18.975 1.00 96.25 337 PRO A C 1
ATOM 2552 O O . PRO A 1 337 ? 5.181 3.403 -18.876 1.00 96.25 337 PRO A O 1
ATOM 2555 N N . VAL A 1 338 ? 5.305 1.253 -18.225 1.00 94.38 338 VAL A N 1
ATOM 2556 C CA . VAL A 1 338 ? 4.174 1.344 -17.281 1.00 94.38 338 VAL A CA 1
ATOM 2557 C C . VAL A 1 338 ? 4.505 2.323 -16.164 1.00 94.38 338 VAL A C 1
ATOM 2559 O O . VAL A 1 338 ? 3.758 3.271 -15.935 1.00 94.38 338 VAL A O 1
ATOM 2562 N N . ALA A 1 339 ? 5.674 2.173 -15.539 1.00 91.50 339 ALA A N 1
ATOM 2563 C CA . ALA A 1 339 ? 6.115 3.083 -14.489 1.00 91.50 339 ALA A CA 1
ATOM 2564 C C . ALA A 1 339 ? 6.233 4.538 -14.974 1.00 91.50 339 ALA A C 1
ATOM 2566 O O . ALA A 1 339 ? 5.817 5.453 -14.267 1.00 91.50 339 ALA A O 1
ATOM 2567 N N . ILE A 1 340 ? 6.782 4.777 -16.171 1.00 95.44 340 ILE A N 1
ATOM 2568 C CA . ILE A 1 340 ? 6.895 6.133 -16.730 1.00 95.44 340 ILE A CA 1
ATOM 2569 C C . ILE A 1 340 ? 5.513 6.738 -16.986 1.00 95.44 340 ILE A C 1
ATOM 2571 O O . ILE A 1 340 ? 5.302 7.895 -16.614 1.00 95.44 340 ILE A O 1
ATOM 2575 N N . MET A 1 341 ? 4.593 5.988 -17.602 1.00 93.88 341 MET A N 1
ATOM 2576 C CA . MET A 1 341 ? 3.235 6.468 -17.880 1.00 93.88 341 MET A CA 1
ATOM 2577 C C . MET A 1 341 ? 2.519 6.887 -16.595 1.00 93.88 341 MET A C 1
ATOM 2579 O O . MET A 1 341 ? 2.019 8.006 -16.524 1.00 93.88 341 MET A O 1
ATOM 2583 N N . GLU A 1 342 ? 2.596 6.068 -15.546 1.00 87.62 342 GLU A N 1
ATOM 2584 C CA . GLU A 1 342 ? 2.051 6.397 -14.224 1.00 87.62 342 GLU A CA 1
ATOM 2585 C C . GLU A 1 342 ? 2.722 7.644 -13.615 1.00 87.62 342 GLU A C 1
ATOM 2587 O O . GLU A 1 342 ? 2.065 8.600 -13.202 1.00 87.62 342 GLU A O 1
ATOM 2592 N N . GLN A 1 343 ? 4.057 7.692 -13.599 1.00 87.81 343 GLN A N 1
ATOM 2593 C CA . GLN A 1 343 ? 4.811 8.745 -12.904 1.00 87.81 343 GLN A CA 1
ATOM 2594 C C . GLN A 1 343 ? 4.713 10.119 -13.572 1.00 87.81 343 GLN A C 1
ATOM 2596 O O . GLN A 1 343 ? 4.756 11.158 -12.903 1.00 87.81 343 GLN A O 1
ATOM 2601 N N . PHE A 1 344 ? 4.653 10.161 -14.901 1.00 91.12 344 PHE A N 1
ATOM 2602 C CA . PHE A 1 344 ? 4.570 11.419 -15.639 1.00 91.12 344 PHE A CA 1
ATOM 2603 C C . PHE A 1 344 ? 3.179 12.053 -15.478 1.00 91.12 344 PHE A C 1
ATOM 2605 O O . PHE A 1 344 ? 3.092 13.279 -15.329 1.00 91.12 344 PHE A O 1
ATOM 2612 N N . VAL A 1 345 ? 2.124 11.229 -15.446 1.00 88.56 345 VAL A N 1
ATOM 2613 C CA . VAL A 1 345 ? 0.717 11.656 -15.353 1.00 88.56 345 VAL A CA 1
ATOM 2614 C C . VAL A 1 345 ? 0.287 11.920 -13.910 1.00 88.56 345 VAL A C 1
ATOM 2616 O O . VAL A 1 345 ? -0.368 12.925 -13.645 1.00 88.56 345 VAL A O 1
ATOM 2619 N N . HIS A 1 346 ? 0.683 11.074 -12.956 1.00 79.12 346 HIS A N 1
ATOM 2620 C CA . HIS A 1 346 ? 0.177 11.124 -11.576 1.00 79.12 346 HIS A CA 1
ATOM 2621 C C . HIS A 1 346 ? 1.202 11.612 -10.545 1.00 79.12 346 HIS A C 1
ATOM 2623 O O . HIS A 1 346 ? 0.840 11.923 -9.411 1.00 79.12 346 HIS A O 1
ATOM 2629 N N . GLY A 1 347 ? 2.469 11.762 -10.936 1.00 70.94 347 GLY A N 1
ATOM 2630 C CA . GLY A 1 347 ? 3.549 12.148 -10.030 1.00 70.94 347 GLY A CA 1
ATOM 2631 C C . GLY A 1 347 ? 4.373 10.957 -9.536 1.00 70.94 347 GLY A C 1
ATOM 2632 O O . GLY A 1 347 ? 4.002 9.803 -9.711 1.00 70.94 347 GLY A O 1
ATOM 2633 N N . GLY A 1 348 ? 5.530 11.235 -8.932 1.00 72.62 348 GLY A N 1
ATOM 2634 C CA . GLY A 1 348 ? 6.452 10.212 -8.426 1.00 72.62 348 GLY A CA 1
ATOM 2635 C C . GLY A 1 348 ? 7.907 10.459 -8.826 1.00 72.62 348 GLY A C 1
ATOM 2636 O O . GLY A 1 348 ? 8.239 11.478 -9.441 1.00 72.62 348 GLY A O 1
ATOM 2637 N N . GLY A 1 349 ? 8.782 9.521 -8.453 1.00 72.81 349 GLY A N 1
ATOM 2638 C CA . GLY A 1 349 ? 10.187 9.520 -8.869 1.00 72.81 349 GLY A CA 1
ATOM 2639 C C . GLY A 1 349 ? 10.342 9.357 -10.384 1.00 72.81 349 GLY A C 1
ATOM 2640 O O . GLY A 1 349 ? 9.400 8.989 -11.076 1.00 72.81 349 GLY A O 1
ATOM 2641 N N . LEU A 1 350 ? 11.528 9.649 -10.920 1.00 83.50 350 LEU A N 1
ATOM 2642 C CA . LEU A 1 350 ? 11.837 9.397 -12.328 1.00 83.50 350 LEU A CA 1
ATOM 2643 C C . LEU A 1 350 ? 12.492 8.023 -12.488 1.00 83.50 350 LEU A C 1
ATOM 2645 O O . LEU A 1 350 ? 13.668 7.866 -12.173 1.00 83.50 350 LEU A O 1
ATOM 2649 N N . ALA A 1 351 ? 11.755 7.055 -13.032 1.00 84.62 351 ALA A N 1
ATOM 2650 C CA . ALA A 1 351 ? 12.284 5.739 -13.387 1.00 84.62 351 ALA A CA 1
ATOM 2651 C C . ALA A 1 351 ? 12.948 5.721 -14.783 1.00 84.62 351 ALA A C 1
ATOM 2653 O O . ALA A 1 351 ? 12.635 4.871 -15.607 1.00 84.62 351 ALA A O 1
ATOM 2654 N N . ASP A 1 352 ? 13.857 6.661 -15.084 1.00 87.81 352 ASP A N 1
ATOM 2655 C CA . ASP A 1 352 ? 14.505 6.788 -16.412 1.00 87.81 352 ASP A CA 1
ATOM 2656 C C . ASP A 1 352 ? 15.551 5.708 -16.718 1.00 87.81 352 ASP A C 1
ATOM 2658 O O . ASP A 1 352 ? 16.139 5.700 -17.800 1.00 87.81 352 ASP A O 1
ATOM 2662 N N . ARG A 1 353 ? 15.792 4.818 -15.761 1.00 89.69 353 ARG A N 1
ATOM 2663 C CA . ARG A 1 353 ? 16.722 3.700 -15.837 1.00 89.69 353 ARG A CA 1
ATOM 2664 C C . ARG A 1 353 ? 16.180 2.551 -15.002 1.00 89.69 353 ARG A C 1
ATOM 2666 O O . ARG A 1 353 ? 15.645 2.768 -13.915 1.00 89.69 353 ARG A O 1
ATOM 2673 N N . SER A 1 354 ? 16.375 1.329 -15.469 1.00 89.94 354 SER A N 1
ATOM 2674 C CA . SER A 1 354 ? 16.109 0.126 -14.691 1.00 89.94 354 SER A CA 1
ATOM 2675 C C . SER A 1 354 ? 17.137 -0.952 -15.010 1.00 89.94 354 SER A C 1
ATOM 2677 O O . SER A 1 354 ? 17.573 -1.131 -16.146 1.00 89.94 354 SER A O 1
ATOM 2679 N N . MET A 1 355 ? 17.540 -1.679 -13.970 1.00 88.19 355 MET A N 1
ATOM 2680 C CA . MET A 1 355 ? 18.500 -2.776 -14.077 1.00 88.19 355 MET A CA 1
ATOM 2681 C C . MET A 1 355 ? 17.816 -4.126 -14.307 1.00 88.19 355 MET A C 1
ATOM 2683 O O . MET A 1 355 ? 18.499 -5.131 -14.462 1.00 88.19 355 MET A O 1
ATOM 2687 N N . HIS A 1 356 ? 16.490 -4.183 -14.303 1.00 92.38 356 HIS A N 1
ATOM 2688 C CA . HIS A 1 356 ? 15.731 -5.431 -14.265 1.00 92.38 356 HIS A CA 1
ATOM 2689 C C . HIS A 1 356 ? 14.675 -5.487 -15.385 1.00 92.38 356 HIS A C 1
ATOM 2691 O O . HIS A 1 356 ? 13.571 -5.999 -15.213 1.00 92.38 356 HIS A O 1
ATOM 2697 N N . LEU A 1 357 ? 15.059 -4.989 -16.571 1.00 96.75 357 LEU A N 1
ATOM 2698 C CA . LEU A 1 357 ? 14.266 -5.071 -17.799 1.00 96.75 357 LEU A CA 1
ATOM 2699 C C . LEU A 1 357 ? 14.850 -6.064 -18.805 1.00 96.75 357 LEU A C 1
ATOM 2701 O O . LEU A 1 357 ? 16.063 -6.127 -19.034 1.00 96.75 357 LEU A O 1
ATOM 2705 N N . TRP A 1 358 ? 13.947 -6.768 -19.477 1.00 98.19 358 TRP A N 1
ATOM 2706 C CA . TRP A 1 358 ? 14.212 -7.575 -20.658 1.00 98.19 358 TRP A CA 1
ATOM 2707 C C . TRP A 1 358 ? 13.394 -7.050 -21.828 1.00 98.19 358 TRP A C 1
ATOM 2709 O O . TRP A 1 358 ? 12.267 -6.592 -21.653 1.00 98.19 358 TRP A O 1
ATOM 2719 N N . ARG A 1 359 ? 13.969 -7.136 -23.028 1.00 96.94 359 ARG A N 1
ATOM 2720 C CA . ARG A 1 359 ? 13.309 -6.766 -24.276 1.00 96.94 359 ARG A CA 1
ATOM 2721 C C . ARG A 1 359 ? 13.283 -7.911 -25.273 1.00 96.94 359 ARG A C 1
ATOM 2723 O O . ARG A 1 359 ? 14.286 -8.610 -25.447 1.00 96.94 359 ARG A O 1
ATOM 2730 N N . LEU A 1 360 ? 12.165 -8.048 -25.971 1.00 97.50 360 LEU A N 1
ATOM 2731 C CA . LEU A 1 360 ? 12.015 -8.937 -27.115 1.00 97.50 360 LEU A CA 1
ATOM 2732 C C . LEU A 1 360 ? 11.381 -8.166 -28.274 1.00 97.50 360 LEU A C 1
ATOM 2734 O O . LEU A 1 360 ? 10.252 -7.699 -28.149 1.00 97.50 360 LEU A O 1
ATOM 2738 N N . ALA A 1 361 ? 12.110 -8.037 -29.385 1.00 96.56 361 ALA A N 1
ATOM 2739 C CA . ALA A 1 361 ? 11.578 -7.441 -30.609 1.00 96.56 361 ALA A CA 1
ATOM 2740 C C . ALA A 1 361 ? 10.335 -8.210 -31.074 1.00 96.56 361 ALA A C 1
ATOM 2742 O O . ALA A 1 361 ? 10.328 -9.445 -31.050 1.00 96.56 361 ALA A O 1
ATOM 2743 N N . LEU A 1 362 ? 9.293 -7.485 -31.475 1.00 95.38 362 LEU A N 1
ATOM 2744 C CA . LEU A 1 362 ? 8.088 -8.109 -32.012 1.00 95.38 362 LEU A CA 1
ATOM 2745 C C . LEU A 1 362 ? 8.359 -8.658 -33.425 1.00 95.38 362 LEU A C 1
ATOM 2747 O O . LEU A 1 362 ? 9.174 -8.085 -34.150 1.00 95.38 362 LEU A O 1
ATOM 2751 N N . PRO A 1 363 ? 7.716 -9.763 -33.843 1.00 93.25 363 PRO A N 1
ATOM 2752 C CA . PRO A 1 363 ? 7.814 -10.239 -35.221 1.00 93.25 363 PRO A CA 1
ATOM 2753 C C . PRO A 1 363 ? 7.330 -9.182 -36.227 1.00 93.25 363 PRO A C 1
ATOM 2755 O O . PRO A 1 363 ? 6.337 -8.500 -35.993 1.00 93.25 363 PRO A O 1
ATOM 2758 N N . ALA A 1 364 ? 8.024 -9.053 -37.360 1.00 89.12 364 ALA A N 1
ATOM 2759 C CA . ALA A 1 364 ? 7.685 -8.073 -38.401 1.00 89.12 364 ALA A CA 1
ATOM 2760 C C . ALA A 1 364 ? 6.439 -8.457 -39.222 1.00 89.12 364 ALA A C 1
ATOM 2762 O O . ALA A 1 364 ? 5.917 -7.645 -39.979 1.00 89.12 364 ALA A O 1
ATOM 2763 N N . ASP A 1 365 ? 6.012 -9.713 -39.129 1.00 90.31 365 ASP A N 1
ATOM 2764 C CA . ASP A 1 365 ? 4.946 -10.331 -39.912 1.00 90.31 365 ASP A CA 1
ATOM 2765 C C . ASP A 1 365 ? 3.665 -10.564 -39.099 1.00 90.31 365 ASP A C 1
ATOM 2767 O O . ASP A 1 365 ? 2.821 -11.366 -39.499 1.00 90.31 365 ASP A O 1
ATOM 2771 N N . LEU A 1 366 ? 3.500 -9.861 -37.972 1.00 93.94 366 LEU A N 1
ATOM 2772 C CA . LEU A 1 366 ? 2.234 -9.864 -37.245 1.00 93.94 366 LEU A CA 1
ATOM 2773 C C . LEU A 1 366 ? 1.118 -9.272 -38.119 1.00 93.94 366 LEU A C 1
ATOM 2775 O O . LEU A 1 366 ? 1.261 -8.212 -38.736 1.00 93.94 366 LEU A O 1
ATOM 2779 N N . GLU A 1 367 ? 0.001 -9.990 -38.180 1.00 95.12 367 GLU A N 1
ATOM 2780 C CA . GLU A 1 367 ? -1.197 -9.547 -38.888 1.00 95.12 367 GLU A CA 1
ATOM 2781 C C . GLU A 1 367 ? -1.857 -8.358 -38.178 1.00 95.12 367 GLU A C 1
ATOM 2783 O O . GLU A 1 367 ? -1.555 -8.045 -37.039 1.00 95.12 367 GLU A O 1
ATOM 2788 N N . VAL A 1 368 ? -2.774 -7.659 -38.847 1.00 97.12 368 VAL A N 1
ATOM 2789 C CA . VAL A 1 368 ? -3.562 -6.611 -38.174 1.00 97.12 368 VAL A CA 1
ATOM 2790 C C . VAL A 1 368 ? -4.607 -7.276 -37.279 1.00 97.12 368 VAL A C 1
ATOM 2792 O O . VAL A 1 368 ? -5.422 -8.057 -37.778 1.00 97.12 368 VAL A O 1
ATOM 2795 N N . GLY A 1 369 ? -4.636 -6.922 -35.996 1.00 97.38 369 GLY A N 1
ATOM 2796 C CA . GLY A 1 369 ? -5.594 -7.444 -35.026 1.00 97.38 369 GLY A CA 1
ATOM 2797 C C . GLY A 1 369 ? -5.021 -7.602 -33.620 1.00 97.38 369 GLY A C 1
ATOM 2798 O O . GLY A 1 369 ? -3.982 -7.044 -33.284 1.00 97.38 369 GLY A O 1
ATOM 2799 N N . GLU A 1 370 ? -5.737 -8.353 -32.788 1.00 98.12 370 GLU A N 1
ATOM 2800 C CA . GLU A 1 370 ? -5.330 -8.670 -31.419 1.00 98.12 370 GLU A CA 1
ATOM 2801 C C . GLU A 1 370 ? -4.299 -9.806 -31.401 1.00 98.12 370 GLU A C 1
ATOM 2803 O O . GLU A 1 370 ? -4.464 -10.820 -32.082 1.00 98.12 370 GLU A O 1
ATOM 2808 N N . HIS A 1 371 ? -3.272 -9.645 -30.571 1.00 98.06 371 HIS A N 1
ATOM 2809 C CA . HIS A 1 371 ? -2.185 -10.590 -30.362 1.00 98.06 371 HIS A CA 1
ATOM 2810 C C . HIS A 1 371 ? -1.947 -10.831 -28.875 1.00 98.06 371 HIS A C 1
ATOM 2812 O O . HIS A 1 371 ? -2.247 -9.997 -28.016 1.00 98.06 371 HIS A O 1
ATOM 2818 N N . THR A 1 372 ? -1.353 -11.981 -28.564 1.00 98.19 372 THR A N 1
ATOM 2819 C CA . THR A 1 372 ? -1.015 -12.362 -27.189 1.00 98.19 372 THR A CA 1
ATOM 2820 C C . THR A 1 372 ? 0.473 -12.634 -27.047 1.00 98.19 372 THR A C 1
ATOM 2822 O O . THR A 1 372 ? 1.067 -13.359 -27.841 1.00 98.19 372 THR A O 1
ATOM 2825 N N . ALA A 1 373 ? 1.081 -12.093 -25.995 1.00 98.19 373 ALA A N 1
ATOM 2826 C CA . ALA A 1 373 ? 2.449 -12.383 -25.596 1.00 98.19 373 ALA A CA 1
ATOM 2827 C C . ALA A 1 373 ? 2.446 -13.061 -24.226 1.00 98.19 373 ALA A C 1
ATOM 2829 O O . ALA A 1 373 ? 2.240 -12.415 -23.199 1.00 98.19 373 ALA A O 1
ATOM 2830 N N . LYS A 1 374 ? 2.691 -14.373 -24.198 1.00 98.50 374 LYS A N 1
ATOM 2831 C CA . LYS A 1 374 ? 2.867 -15.122 -22.952 1.00 98.50 374 LYS A CA 1
ATOM 2832 C C . LYS A 1 374 ? 4.334 -15.099 -22.551 1.00 98.50 374 LYS A C 1
ATOM 2834 O O . LYS A 1 374 ? 5.163 -15.700 -23.232 1.00 98.50 374 LYS A O 1
ATOM 2839 N N . VAL A 1 375 ? 4.644 -14.458 -21.432 1.00 98.56 375 VAL A N 1
ATOM 2840 C CA . VAL A 1 375 ? 6.006 -14.304 -20.914 1.00 98.56 375 VAL A CA 1
ATOM 2841 C C . VAL A 1 375 ? 6.230 -15.252 -19.752 1.00 98.56 375 VAL A C 1
ATOM 2843 O O . VAL A 1 375 ? 5.366 -15.416 -18.898 1.00 98.56 375 VAL A O 1
ATOM 2846 N N . THR A 1 376 ? 7.389 -15.899 -19.721 1.00 98.38 376 THR A N 1
ATOM 2847 C CA . THR A 1 376 ? 7.864 -16.691 -18.589 1.00 98.38 376 THR A CA 1
ATOM 2848 C C . THR A 1 376 ? 9.215 -16.166 -18.132 1.00 98.38 376 THR A C 1
ATOM 2850 O O . THR A 1 376 ? 10.201 -16.250 -18.862 1.00 98.38 376 THR A O 1
ATOM 2853 N N . SER A 1 377 ? 9.257 -15.667 -16.902 1.00 97.88 377 SER A N 1
ATOM 2854 C CA . SER A 1 377 ? 10.482 -15.227 -16.237 1.00 97.88 377 SER A CA 1
ATOM 2855 C C . SER A 1 377 ? 10.936 -16.308 -15.266 1.00 97.88 377 SER A C 1
ATOM 2857 O O . SER A 1 377 ? 10.138 -16.807 -14.473 1.00 97.88 377 SER A O 1
ATOM 2859 N N . THR A 1 378 ? 12.208 -16.688 -15.339 1.00 96.56 378 THR A N 1
ATOM 2860 C CA . THR A 1 378 ? 12.843 -17.641 -14.426 1.00 96.56 378 THR A CA 1
ATOM 2861 C C . THR A 1 378 ? 13.905 -16.911 -13.615 1.00 96.56 378 THR A C 1
ATOM 2863 O O . THR A 1 378 ? 14.785 -16.270 -14.190 1.00 96.56 378 THR A O 1
ATOM 2866 N N . ASP A 1 379 ? 13.828 -16.979 -12.290 1.00 92.12 379 ASP A N 1
ATOM 2867 C CA . ASP A 1 379 ? 14.848 -16.386 -11.422 1.00 92.12 379 ASP A CA 1
ATOM 2868 C C . ASP A 1 379 ? 16.093 -17.273 -11.266 1.00 92.12 379 ASP A C 1
ATOM 2870 O O . ASP A 1 379 ? 16.173 -18.388 -11.786 1.00 92.12 379 ASP A O 1
ATOM 2874 N N . VAL A 1 380 ? 17.075 -16.783 -10.506 1.00 89.12 380 VAL A N 1
ATOM 2875 C CA . VAL A 1 380 ? 18.328 -17.502 -10.221 1.00 89.12 380 VAL A CA 1
ATOM 2876 C C . VAL A 1 380 ? 18.141 -18.774 -9.390 1.00 89.12 380 VAL A C 1
ATOM 2878 O O . VAL A 1 380 ? 19.052 -19.598 -9.318 1.00 89.12 380 VAL A O 1
ATOM 2881 N N . HIS A 1 381 ? 16.957 -18.959 -8.803 1.00 85.94 381 HIS A N 1
ATOM 2882 C CA . HIS A 1 381 ? 16.573 -20.127 -8.010 1.00 85.94 381 HIS A CA 1
ATOM 2883 C C . HIS A 1 381 ? 15.783 -21.150 -8.835 1.00 85.94 381 HIS A C 1
ATOM 2885 O O . HIS A 1 381 ? 15.424 -22.213 -8.327 1.00 85.94 381 HIS A O 1
ATOM 2891 N N . GLY A 1 382 ? 15.513 -20.852 -10.109 1.00 89.94 382 GLY A N 1
ATOM 2892 C CA . GLY A 1 382 ? 14.752 -21.700 -11.019 1.00 89.94 382 GLY A CA 1
ATOM 2893 C C . GLY A 1 382 ? 13.233 -21.609 -10.855 1.00 89.94 382 GLY A C 1
ATOM 2894 O O . GLY A 1 382 ? 12.519 -22.390 -11.492 1.00 89.94 382 GLY A O 1
ATOM 2895 N N . ARG A 1 383 ? 12.713 -20.687 -10.031 1.00 90.12 383 ARG A N 1
ATOM 2896 C CA . ARG A 1 383 ? 11.264 -20.448 -9.933 1.00 90.12 383 ARG A CA 1
ATOM 2897 C C . ARG A 1 383 ? 10.797 -19.724 -11.185 1.00 90.12 383 ARG A C 1
ATOM 2899 O O . ARG A 1 383 ? 11.506 -18.871 -11.713 1.00 90.12 383 ARG A O 1
ATOM 2906 N N . LYS A 1 384 ? 9.603 -20.084 -11.652 1.00 94.69 384 LYS A N 1
ATOM 2907 C CA . LYS A 1 384 ? 9.020 -19.567 -12.888 1.00 94.69 384 LYS A CA 1
ATOM 2908 C C . LYS A 1 384 ? 7.761 -18.777 -12.590 1.00 94.69 384 LYS A C 1
ATOM 2910 O O . LYS A 1 384 ? 6.881 -19.272 -11.891 1.00 94.69 384 LYS A O 1
ATOM 2915 N N . PHE A 1 385 ? 7.673 -17.605 -13.194 1.00 94.50 385 PHE A N 1
ATOM 2916 C CA . PHE A 1 385 ? 6.525 -16.713 -13.130 1.00 94.50 385 PHE A CA 1
ATOM 2917 C C . PHE A 1 385 ? 6.027 -16.496 -14.549 1.00 94.50 385 PHE A C 1
ATOM 2919 O O . PHE A 1 385 ? 6.835 -16.377 -15.473 1.00 94.50 385 PHE A O 1
ATOM 2926 N N . THR A 1 386 ? 4.713 -16.501 -14.741 1.00 96.12 386 THR A N 1
ATOM 2927 C CA . THR A 1 386 ? 4.116 -16.423 -16.072 1.00 96.12 386 THR A CA 1
ATOM 2928 C C . THR A 1 386 ? 3.014 -15.390 -16.088 1.00 96.12 386 THR A C 1
ATOM 2930 O O . THR A 1 386 ? 2.097 -15.457 -15.280 1.00 96.12 386 THR A O 1
ATOM 2933 N N . GLU A 1 387 ? 3.080 -14.501 -17.067 1.00 96.25 387 GLU A N 1
ATOM 2934 C CA . GLU A 1 387 ? 2.085 -13.463 -17.301 1.00 96.25 387 GLU A CA 1
ATOM 2935 C C . GLU A 1 387 ? 1.769 -13.397 -18.798 1.00 96.25 387 GLU A C 1
ATOM 2937 O O . GLU A 1 387 ? 2.524 -13.904 -19.633 1.00 96.25 387 GLU A O 1
ATOM 2942 N N . THR A 1 388 ? 0.607 -12.862 -19.159 1.00 97.38 388 THR A N 1
ATOM 2943 C CA . THR A 1 388 ? 0.192 -12.712 -20.557 1.00 97.38 388 THR A CA 1
ATOM 2944 C C . THR A 1 388 ? -0.222 -11.277 -20.812 1.00 97.38 388 THR A C 1
ATOM 2946 O O . THR A 1 388 ? -1.106 -10.764 -20.134 1.00 97.38 388 THR A O 1
ATOM 2949 N N . LEU A 1 389 ? 0.402 -10.660 -21.811 1.00 97.88 389 LEU A N 1
ATOM 2950 C CA . LEU A 1 389 ? 0.018 -9.357 -22.334 1.00 97.88 389 LEU A CA 1
ATOM 2951 C C . LEU A 1 389 ? -0.845 -9.553 -23.582 1.00 97.88 389 LEU A C 1
ATOM 2953 O O . LEU A 1 389 ? -0.497 -10.353 -24.450 1.00 97.88 389 LEU A O 1
ATOM 2957 N N . VAL A 1 390 ? -1.940 -8.806 -23.680 1.00 97.88 390 VAL A N 1
ATOM 2958 C CA . VAL A 1 390 ? -2.731 -8.673 -24.909 1.00 97.88 390 VAL A CA 1
ATOM 2959 C C . VAL A 1 390 ? -2.397 -7.320 -25.529 1.00 97.88 390 VAL A C 1
ATOM 2961 O O . VAL A 1 390 ? -2.363 -6.320 -24.814 1.00 97.88 390 VAL A O 1
ATOM 2964 N N . PHE A 1 391 ? -2.117 -7.287 -26.827 1.00 97.44 391 PHE A N 1
ATOM 2965 C CA . PHE A 1 391 ? -1.791 -6.062 -27.556 1.00 97.44 391 PHE A CA 1
ATOM 2966 C C . PHE A 1 391 ? -2.425 -6.069 -28.948 1.00 97.44 391 PHE A C 1
ATOM 2968 O O . PHE A 1 391 ? -2.800 -7.125 -29.451 1.00 97.44 391 PHE A O 1
ATOM 2975 N N . GLU A 1 392 ? -2.557 -4.899 -29.567 1.00 97.62 392 GLU A N 1
ATOM 2976 C CA . GLU A 1 392 ? -3.182 -4.752 -30.884 1.00 97.62 392 GLU A CA 1
ATOM 2977 C C . GLU A 1 392 ? -2.165 -4.271 -31.921 1.00 97.62 392 GLU A C 1
ATOM 2979 O O . GLU A 1 392 ? -1.419 -3.318 -31.687 1.00 97.62 392 GLU A O 1
ATOM 2984 N N . VAL A 1 393 ? -2.144 -4.924 -33.081 1.00 96.88 393 VAL A N 1
ATOM 2985 C CA . VAL A 1 393 ? -1.408 -4.475 -34.261 1.00 96.88 393 VAL A CA 1
ATOM 2986 C C . VAL A 1 393 ? -2.372 -3.749 -35.189 1.00 96.88 393 VAL A C 1
ATOM 2988 O O . VAL A 1 393 ? -3.340 -4.332 -35.683 1.00 96.88 393 VAL A O 1
ATOM 2991 N N . THR A 1 394 ? -2.103 -2.473 -35.450 1.00 95.31 394 THR A N 1
ATOM 2992 C CA . THR A 1 394 ? -2.942 -1.605 -36.281 1.00 95.31 394 THR A CA 1
ATOM 2993 C C . THR A 1 394 ? -2.289 -1.283 -37.620 1.00 95.31 394 THR A C 1
ATOM 2995 O O . THR A 1 394 ? -1.146 -1.653 -37.896 1.00 95.31 394 THR A O 1
ATOM 2998 N N . LYS A 1 395 ? -3.079 -0.694 -38.522 1.00 89.31 395 LYS A N 1
ATOM 2999 C CA . LYS A 1 395 ? -2.681 -0.459 -39.914 1.00 89.31 395 LYS A CA 1
ATOM 3000 C C . LYS A 1 395 ? -1.650 0.633 -40.095 1.00 89.31 395 LYS A C 1
ATOM 3002 O O . LYS A 1 395 ? -1.658 1.607 -39.313 1.00 89.31 395 LYS A O 1
#

Sequence (395 aa):
MLSASAGAAPTQTDWEAGAYRGAVDVVESNGANNQDSLQGVVFDDTNKNSVLDGNERGLNGAEVSNGRKIATTDAKGSYELPAFENMTVFVTQPRGYQVPIDENNVAQFFYNYLPEGSPQLTYGGIAPTGQLPQAVNFPLTASKLTQSPEQHCAIGADIQTYNQKEVEFARNGVFTDLAARQDYAGCGALFIGDLVGDDLSVFDQTRELTSMLNGPARFLPGVLTLDIKNMLVTERFTTRGGDGSDQMVLSLNTSKYRAWYAENITKPRSSAEELENPLEVSRDEPAEQAWLTTNFWMGSTGSTVEAAIDGGGPVVASRTQQLRGEDPLIGAEYSDPVAIMEQFVHGGGLADRSMHLWRLALPADLEVGEHTAKVTSTDVHGRKFTETLVFEVTK

Organism: NCBI:txid254787

Radius of gyration: 25.14 Å; chains: 1; bounding box: 60×52×67 Å

Foldseek 3Di:
DDPPPQPQFDALVRLVVPALAEAWAFAADPDDDPDQKAKAFEWAPAVSHNYDDPPTATDFQWWKDQPPDIWTAHRRRMTMDGDDAFTKIFTDADQQKAFHAHLLLAGHTIDTQHQCWDDDDPLGGGHHPHDRTNHTYTYIHGDSNRNDPDADEAEAEQLAAADPVSLVVCLVPPLVVQSPDRRHASVYYEYEENLYHPDCVCVVSSSSSSSSHNHHYYYHYWDFDWDDDPPDTDTATDHVVRPRLDFKDKFKQAPQLQVLQVVQVPPPWQPRDARPQRQEYELPGDLVRMKMKIQGPQADLQKWKWKDKQNHDTDTWAQPANPPPDDFDFASVAFDSVVSSCCRNPNDDDRRHDRRMTIDGDDSPDDFFKMKMWMWMAHNVRDIHIDMDIGGYHD

InterPro domains:
  IPR013783 Immunoglobulin-like fold [G3DSA:2.60.40.10] (33-118)
  IPR032285 Calcineurin-like phosphoesterase, N-terminal [PF16371] (49-116)
  IPR032288 Calcineurin-like phosphoesterase, C-terminal [PF16370] (221-385)

Secondary structure (DSSP, 8-state):
----PPPPPPPHHHHHHH--B---EEE--SS----SEEEEEEEE-SS-SSS--TTPEE-TT-EEE-SS-EEE--TTSEEEEE--SSEEEEEE--TTEE--B-TT-BB--EEEE-TT-----TT--PPP--SPPSEEEEEEEE-STT--SS---EEE----B-SHHHHHHHIIIIIHHHHT--TTTTT-EEE-S-SB-S-GGGHHHHHHGGGGSSS-EEEPP-EEEEEEETTEEEEEEE-TT--S---EEEEEE-HHHHHHHHHHTTSPTT-SPP-S-TTEEETTS-TTT-EEEEEETT--TT-EEEEEETT---EEPEES---SSPPPP-STTTS-HHHHHHHHHH--------SSEEEEEPPTTPPSEEEEEEEEEE-TT--EEEEEEEEEEE-

pLDDT: mean 88.62, std 12.14, range [29.62, 98.81]